Protein AF-0000000077258797 (afdb_homodimer)

Radius of gyration: 24.49 Å; Cα contacts (8 Å, |Δi|>4): 634; chains: 2; bounding box: 47×74×47 Å

Solvent-accessible surface area (backbone atoms only — not comparable to full-atom values): 21127 Å² total; per-residue (Å²): 62,34,36,35,30,34,58,58,82,75,34,46,43,65,61,31,50,52,50,33,51,52,53,40,47,74,68,72,40,64,70,47,78,50,55,53,79,49,58,88,40,78,65,18,40,54,50,47,34,35,42,63,64,76,41,91,70,46,66,65,26,47,44,29,50,58,44,22,52,51,51,66,40,40,64,57,51,57,58,44,21,74,77,23,40,30,41,30,33,39,56,69,68,50,51,32,17,51,33,32,39,68,70,44,60,57,66,56,42,48,56,64,49,61,84,55,84,76,57,69,33,32,38,34,27,47,70,58,63,74,63,32,63,71,41,87,76,62,55,72,36,74,69,56,40,68,72,43,46,50,38,21,50,50,33,49,63,72,40,54,85,75,48,71,54,63,46,82,40,67,38,82,52,52,61,68,57,50,24,50,54,51,49,50,53,50,51,53,51,52,51,55,54,53,60,72,74,102,63,34,36,34,30,34,57,59,83,75,34,47,43,63,62,31,51,51,50,32,50,52,52,40,46,74,70,71,40,63,68,47,78,50,54,54,79,48,55,88,40,77,63,18,41,54,49,48,34,36,42,64,64,76,40,90,72,47,64,64,24,48,43,28,50,56,44,22,51,51,51,65,40,40,66,59,50,56,58,44,21,74,77,22,41,29,40,28,34,40,55,67,68,49,50,32,17,51,33,31,40,69,68,46,60,57,68,56,41,47,56,64,49,61,84,54,84,76,57,68,32,32,38,34,28,46,69,56,63,74,63,32,63,72,41,88,76,60,54,71,36,73,68,53,39,70,71,41,46,50,39,21,51,51,34,49,62,71,40,54,84,75,48,72,57,64,45,81,39,66,38,81,51,52,60,67,56,50,24,49,54,52,48,51,53,50,51,52,52,53,50,55,53,56,58,72,76,102

Sequence (396 aa):
MFIVFEGLDKSGKSTSCNAVYSKLKNLNLPTVKMHFPDRNTVIGDILNKYLTGKLDLTPEATQLLFTADRYEKRDFIEKTASSHILLCDRYSWSGICFSYAKGLDLDWCVETERLLPKPDITFYLEADVEILMKRHNWGDEILETRDFQYKAADGYGQMKDFVDNVVVIDAEKSVEEISEIVVQEILKLKSRREQIENMFIVFEGLDKSGKSTSCNAVYSKLKNLNLPTVKMHFPDRNTVIGDILNKYLTGKLDLTPEATQLLFTADRYEKRDFIEKTASSHILLCDRYSWSGICFSYAKGLDLDWCVETERLLPKPDITFYLEADVEILMKRHNWGDEILETRDFQYKAADGYGQMKDFVDNVVVIDAEKSVEEISEIVVQEILKLKSRREQIEN

Structure (mmCIF, N/CA/C/O backbone):
data_AF-0000000077258797-model_v1
#
loop_
_entity.id
_entity.type
_entity.pdbx_description
1 polymer 'dTMP kinase'
#
loop_
_atom_site.group_PDB
_atom_site.id
_atom_site.type_symbol
_atom_site.label_atom_id
_atom_site.label_alt_id
_atom_site.label_comp_id
_atom_site.label_asym_id
_atom_site.label_entity_id
_atom_site.label_seq_id
_atom_site.pdbx_PDB_ins_code
_atom_site.Cartn_x
_atom_site.Cartn_y
_atom_site.Cartn_z
_atom_site.occupancy
_atom_site.B_iso_or_equiv
_atom_site.auth_seq_id
_atom_site.auth_comp_id
_atom_site.auth_asym_id
_atom_site.auth_atom_id
_atom_site.pdbx_PDB_model_num
ATOM 1 N N . MET A 1 1 ? -10.359 -23.891 -4.383 1 97.19 1 MET A N 1
ATOM 2 C CA . MET A 1 1 ? -8.945 -24.125 -4.121 1 97.19 1 MET A CA 1
ATOM 3 C C . MET A 1 1 ? -8.086 -23.062 -4.797 1 97.19 1 MET A C 1
ATOM 5 O O . MET A 1 1 ? -8.258 -22.781 -5.984 1 97.19 1 MET A O 1
ATOM 9 N N . PHE A 1 2 ? -7.219 -22.422 -4.066 1 98.69 2 PHE A N 1
ATOM 10 C CA . PHE A 1 2 ? -6.375 -21.344 -4.566 1 98.69 2 PHE A CA 1
ATOM 11 C C . PHE A 1 2 ? -4.926 -21.812 -4.688 1 98.69 2 PHE A C 1
ATOM 13 O O . PHE A 1 2 ? -4.254 -22.031 -3.678 1 98.69 2 PHE A O 1
ATOM 20 N N . ILE A 1 3 ? -4.406 -21.922 -5.91 1 98.69 3 ILE A N 1
ATOM 21 C CA . ILE A 1 3 ? -3.08 -22.453 -6.227 1 98.69 3 ILE A CA 1
ATOM 22 C C . ILE A 1 3 ? -2.219 -21.328 -6.816 1 98.69 3 ILE A C 1
ATOM 24 O O . ILE A 1 3 ? -2.625 -20.656 -7.766 1 98.69 3 ILE A O 1
ATOM 28 N N . VAL A 1 4 ? -1.018 -21.172 -6.305 1 98.56 4 VAL A N 1
ATOM 29 C CA . VAL A 1 4 ? -0.162 -20.078 -6.73 1 98.56 4 VAL A CA 1
ATOM 30 C C . VAL A 1 4 ? 1.162 -20.625 -7.258 1 98.56 4 VAL A C 1
ATOM 32 O O . VAL A 1 4 ? 1.726 -21.562 -6.691 1 98.56 4 VAL A O 1
ATOM 35 N N . PHE A 1 5 ? 1.595 -20.047 -8.367 1 98.62 5 PHE A N 1
ATOM 36 C CA . PHE A 1 5 ? 2.928 -20.297 -8.906 1 98.62 5 PHE A CA 1
ATOM 37 C C . PHE A 1 5 ? 3.859 -19.141 -8.609 1 98.62 5 PHE A C 1
ATOM 39 O O . PHE A 1 5 ? 3.549 -17.984 -8.922 1 98.62 5 PHE A O 1
ATOM 46 N N . GLU A 1 6 ? 4.926 -19.406 -7.977 1 98.44 6 GLU A N 1
ATOM 47 C CA . GLU A 1 6 ? 5.926 -18.406 -7.613 1 98.44 6 GLU A CA 1
ATOM 48 C C . GLU A 1 6 ? 7.305 -18.781 -8.156 1 98.44 6 GLU A C 1
ATOM 50 O O . GLU A 1 6 ? 7.562 -19.938 -8.461 1 98.44 6 GLU A O 1
ATOM 55 N N . GLY A 1 7 ? 8.148 -17.844 -8.234 1 97.38 7 GLY A N 1
ATOM 56 C CA . GLY A 1 7 ? 9.492 -18 -8.766 1 97.38 7 GLY A CA 1
ATOM 57 C C . GLY A 1 7 ? 10.047 -16.719 -9.367 1 97.38 7 GLY A C 1
ATOM 58 O O . GLY A 1 7 ? 9.312 -15.758 -9.578 1 97.38 7 GLY A O 1
ATOM 59 N N . LEU A 1 8 ? 11.32 -16.734 -9.711 1 96.69 8 LEU A N 1
ATOM 60 C CA . LEU A 1 8 ? 11.984 -15.602 -10.336 1 96.69 8 LEU A CA 1
ATOM 61 C C . LEU A 1 8 ? 11.484 -15.391 -11.758 1 96.69 8 LEU A C 1
ATOM 63 O O . LEU A 1 8 ? 10.75 -16.219 -12.297 1 96.69 8 LEU A O 1
ATOM 67 N N . ASP A 1 9 ? 11.781 -14.18 -12.273 1 93.44 9 ASP A N 1
ATOM 68 C CA . ASP A 1 9 ? 11.461 -13.922 -13.672 1 93.44 9 ASP A CA 1
ATOM 69 C C . ASP A 1 9 ? 12.117 -14.961 -14.578 1 93.44 9 ASP A C 1
ATOM 71 O O . ASP A 1 9 ? 13.266 -15.344 -14.359 1 93.44 9 ASP A O 1
ATOM 75 N N . LYS A 1 10 ? 11.305 -15.516 -15.539 1 93.69 10 LYS A N 1
ATOM 76 C CA . LYS A 1 10 ? 11.758 -16.469 -16.547 1 93.69 10 LYS A CA 1
ATOM 77 C C . LYS A 1 10 ? 11.906 -17.875 -15.945 1 93.69 10 LYS A C 1
ATOM 79 O O . LYS A 1 10 ? 12.539 -18.75 -16.547 1 93.69 10 LYS A O 1
ATOM 84 N N . SER A 1 11 ? 11.305 -18.078 -14.781 1 95.5 11 SER A N 1
ATOM 85 C CA . SER A 1 11 ? 11.398 -19.391 -14.148 1 95.5 11 SER A CA 1
ATOM 86 C C . SER A 1 11 ? 10.406 -20.375 -14.758 1 95.5 11 SER A C 1
ATOM 88 O O . SER A 1 11 ? 10.438 -21.578 -14.453 1 95.5 11 SER A O 1
ATOM 90 N N . GLY A 1 12 ? 9.516 -19.891 -15.594 1 95.12 12 GLY A N 1
ATOM 91 C CA . GLY A 1 12 ? 8.586 -20.781 -16.281 1 95.12 12 GLY A CA 1
ATOM 92 C C . GLY A 1 12 ? 7.227 -20.844 -15.609 1 95.12 12 GLY A C 1
ATOM 93 O O . GLY A 1 12 ? 6.441 -21.766 -15.875 1 95.12 12 GLY A O 1
ATOM 94 N N . LYS A 1 13 ? 6.902 -19.891 -14.711 1 96.19 13 LYS A N 1
ATOM 95 C CA . LYS A 1 13 ? 5.633 -19.844 -13.992 1 96.19 13 LYS A CA 1
ATOM 96 C C . LYS A 1 13 ? 4.449 -19.828 -14.953 1 96.19 13 LYS A C 1
ATOM 98 O O . LYS A 1 13 ? 3.543 -20.656 -14.852 1 96.19 13 LYS A O 1
ATOM 103 N N . SER A 1 14 ? 4.527 -18.875 -15.93 1 96.56 14 SER A N 1
ATOM 104 C CA . SER A 1 14 ? 3.414 -18.672 -16.859 1 96.56 14 SER A CA 1
ATOM 105 C C . SER A 1 14 ? 3.197 -19.906 -17.719 1 96.56 14 SER A C 1
ATOM 107 O O . SER A 1 14 ? 2.062 -20.359 -17.906 1 96.56 14 SER A O 1
ATOM 109 N N . THR A 1 15 ? 4.27 -20.469 -18.234 1 97.12 15 THR A N 1
ATOM 110 C CA . THR A 1 15 ? 4.199 -21.656 -19.078 1 97.12 15 THR A CA 1
ATOM 111 C C . THR A 1 15 ? 3.648 -22.844 -18.297 1 97.12 15 THR A C 1
ATOM 113 O O . THR A 1 15 ? 2.783 -23.562 -18.781 1 97.12 15 THR A O 1
ATOM 116 N N . SER A 1 16 ? 4.168 -23.016 -17.109 1 98.12 16 SER A N 1
ATOM 117 C CA . SER A 1 16 ? 3.717 -24.125 -16.281 1 98.12 16 SER A CA 1
ATOM 118 C C . SER A 1 16 ? 2.26 -23.953 -15.867 1 98.12 16 SER A C 1
ATOM 120 O O . SER A 1 16 ? 1.484 -24.922 -15.891 1 98.12 16 SER A O 1
ATOM 122 N N . CYS A 1 17 ? 1.892 -22.766 -15.461 1 98.5 17 CYS A N 1
ATOM 123 C CA . CYS A 1 17 ? 0.513 -22.469 -15.086 1 98.5 17 CYS A CA 1
ATOM 124 C C . CYS A 1 17 ? -0.445 -22.797 -16.219 1 98.5 17 CYS A C 1
ATOM 126 O O . CYS A 1 17 ? -1.49 -23.406 -16 1 98.5 17 CYS A O 1
ATOM 128 N N . ASN A 1 18 ? -0.084 -22.422 -17.453 1 98.62 18 ASN A N 1
ATOM 129 C CA . ASN A 1 18 ? -0.904 -22.688 -18.625 1 98.62 18 ASN A CA 1
ATOM 130 C C . ASN A 1 18 ? -1.028 -24.188 -18.891 1 98.62 18 ASN A C 1
ATOM 132 O O . ASN A 1 18 ? -2.105 -24.672 -19.234 1 98.62 18 ASN A O 1
ATOM 136 N N . ALA A 1 19 ? 0.072 -24.906 -18.797 1 98.75 19 ALA A N 1
ATOM 137 C CA . ALA A 1 19 ? 0.063 -26.359 -19 1 98.75 19 ALA A CA 1
ATOM 138 C C . ALA A 1 19 ? -0.83 -27.047 -17.969 1 98.75 19 ALA A C 1
ATOM 140 O O . ALA A 1 19 ? -1.588 -27.953 -18.312 1 98.75 19 ALA A O 1
ATOM 141 N N . VAL A 1 20 ? -0.739 -26.609 -16.734 1 98.88 20 VAL A N 1
ATOM 142 C CA . VAL A 1 20 ? -1.551 -27.172 -15.656 1 98.88 20 VAL A CA 1
ATOM 143 C C . VAL A 1 20 ? -3.027 -26.875 -15.922 1 98.88 20 VAL A C 1
ATOM 145 O O . VAL A 1 20 ? -3.877 -27.75 -15.75 1 98.88 20 VAL A O 1
ATOM 148 N N . TYR A 1 21 ? -3.291 -25.625 -16.281 1 98.81 21 TYR A N 1
ATOM 149 C CA . TYR A 1 21 ? -4.656 -25.234 -16.625 1 98.81 21 TYR A CA 1
ATOM 150 C C . TYR A 1 21 ? -5.25 -26.172 -17.672 1 98.81 21 TYR A C 1
ATOM 152 O O . TYR A 1 21 ? -6.355 -26.688 -17.484 1 98.81 21 TYR A O 1
ATOM 160 N N . SER A 1 22 ? -4.551 -26.453 -18.734 1 98.69 22 SER A N 1
ATOM 161 C CA . SER A 1 22 ? -5.012 -27.312 -19.812 1 98.69 22 SER A CA 1
ATOM 162 C C . SER A 1 22 ? -5.266 -28.734 -19.312 1 98.69 22 SER A C 1
ATOM 164 O O . SER A 1 22 ? -6.27 -29.359 -19.672 1 98.69 22 SER A O 1
ATOM 166 N N . LYS A 1 23 ? -4.371 -29.219 -18.5 1 98.62 23 LYS A N 1
ATOM 167 C CA . LYS A 1 23 ? -4.5 -30.578 -17.984 1 98.62 23 LYS A CA 1
ATOM 168 C C . LYS A 1 23 ? -5.719 -30.719 -17.078 1 98.62 23 LYS A C 1
ATOM 170 O O . LYS A 1 23 ? -6.445 -31.703 -17.156 1 98.62 23 LYS A O 1
ATOM 175 N N . LEU A 1 24 ? -5.953 -29.75 -16.266 1 98.69 24 LEU A N 1
ATOM 176 C CA . LEU A 1 24 ? -7.094 -29.797 -15.352 1 98.69 24 LEU A CA 1
ATOM 177 C C . LEU A 1 24 ? -8.406 -29.688 -16.125 1 98.69 24 LEU A C 1
ATOM 179 O O . LEU A 1 24 ? -9.391 -30.328 -15.773 1 98.69 24 LEU A O 1
ATOM 183 N N . LYS A 1 25 ? -8.359 -28.828 -17.156 1 98.25 25 LYS A N 1
ATOM 184 C CA . LYS A 1 25 ? -9.531 -28.703 -18.016 1 98.25 25 LYS A CA 1
ATOM 185 C C . LYS A 1 25 ? -9.836 -30.031 -18.703 1 98.25 25 LYS A C 1
ATOM 187 O O . LYS A 1 25 ? -11 -30.406 -18.859 1 98.25 25 LYS A O 1
ATOM 192 N N . ASN A 1 26 ? -8.844 -30.688 -19.172 1 98 26 ASN A N 1
ATOM 193 C CA . ASN A 1 26 ? -9 -31.984 -19.828 1 98 26 ASN A CA 1
ATOM 194 C C . ASN A 1 26 ? -9.562 -33.031 -18.859 1 98 26 ASN A C 1
ATOM 196 O O . ASN A 1 26 ? -10.211 -34 -19.297 1 98 26 ASN A O 1
ATOM 200 N N . LEU A 1 27 ? -9.312 -32.875 -17.609 1 97.56 27 LEU A N 1
ATOM 201 C CA . LEU A 1 27 ? -9.852 -33.75 -16.594 1 97.56 27 LEU A CA 1
ATOM 202 C C . LEU A 1 27 ? -11.25 -33.312 -16.172 1 97.56 27 LEU A C 1
ATOM 204 O O . LEU A 1 27 ? -11.805 -33.812 -15.195 1 97.56 27 LEU A O 1
ATOM 208 N N . ASN A 1 28 ? -11.828 -32.25 -16.844 1 97.88 28 ASN A N 1
ATOM 209 C CA . ASN A 1 28 ? -13.156 -31.703 -16.609 1 97.88 28 ASN A CA 1
ATOM 210 C C . ASN A 1 28 ? -13.289 -31.125 -15.211 1 97.88 28 ASN A C 1
ATOM 212 O O . ASN A 1 28 ? -14.336 -31.266 -14.578 1 97.88 28 ASN A O 1
ATOM 216 N N . LEU A 1 29 ? -12.219 -30.609 -14.695 1 97.94 29 LEU A N 1
ATOM 217 C CA . LEU A 1 29 ? -12.25 -29.922 -13.414 1 97.94 29 LEU A CA 1
ATOM 218 C C . LEU A 1 29 ? -12.445 -28.422 -13.617 1 97.94 29 LEU A C 1
ATOM 220 O O . LEU A 1 29 ? -11.766 -27.797 -14.445 1 97.94 29 LEU A O 1
ATOM 224 N N . PRO A 1 30 ? -13.453 -27.828 -12.961 1 98.06 30 PRO A N 1
ATOM 225 C CA . PRO A 1 30 ? -13.633 -26.375 -13.078 1 98.06 30 PRO A CA 1
ATOM 226 C C . PRO A 1 30 ? -12.398 -25.594 -12.656 1 98.06 30 PRO A C 1
ATOM 228 O O . PRO A 1 30 ? -12.008 -25.625 -11.484 1 98.06 30 PRO A O 1
ATOM 231 N N . THR A 1 31 ? -11.805 -24.922 -13.633 1 98.75 31 THR A N 1
ATOM 232 C CA . THR A 1 31 ? -10.531 -24.266 -13.398 1 98.75 31 THR A CA 1
ATOM 233 C C . THR A 1 31 ? -10.523 -22.859 -14 1 98.75 31 THR A C 1
ATOM 235 O O . THR A 1 31 ? -11.023 -22.656 -15.109 1 98.75 31 THR A O 1
ATOM 238 N N . VAL A 1 32 ? -10.047 -21.875 -13.258 1 98.69 32 VAL A N 1
ATOM 239 C CA . VAL A 1 32 ? -9.859 -20.484 -13.672 1 98.69 32 VAL A CA 1
ATOM 240 C C . VAL A 1 32 ? -8.398 -20.078 -13.492 1 98.69 32 VAL A C 1
ATOM 242 O O . VAL A 1 32 ? -7.715 -20.578 -12.594 1 98.69 32 VAL A O 1
ATOM 245 N N . LYS A 1 33 ? -7.922 -19.266 -14.383 1 98.19 33 LYS A N 1
ATOM 246 C CA . LYS A 1 33 ? -6.559 -18.75 -14.281 1 98.19 33 LYS A CA 1
ATOM 247 C C . LYS A 1 33 ? -6.543 -17.234 -14.07 1 98.19 33 LYS A C 1
ATOM 249 O O . LYS A 1 33 ? -7.418 -16.531 -14.57 1 98.19 33 LYS A O 1
ATOM 254 N N . MET A 1 34 ? -5.551 -16.75 -13.391 1 98.25 34 MET A N 1
ATOM 255 C CA . MET A 1 34 ? -5.285 -15.32 -13.234 1 98.25 34 MET A CA 1
ATOM 256 C C . MET A 1 34 ? -3.795 -15.062 -13.047 1 98.25 34 MET A C 1
ATOM 258 O O . MET A 1 34 ? -3.006 -16 -12.945 1 98.25 34 MET A O 1
ATOM 262 N N . HIS A 1 35 ? -3.445 -13.844 -13.117 1 98.06 35 HIS A N 1
ATOM 263 C CA . HIS A 1 35 ? -2.049 -13.477 -12.922 1 98.06 35 HIS A CA 1
ATOM 264 C C . HIS A 1 35 ? -1.928 -12.07 -12.336 1 98.06 35 HIS A C 1
ATOM 266 O O . HIS A 1 35 ? -2.861 -11.273 -12.43 1 98.06 35 HIS A O 1
ATOM 272 N N . PHE A 1 36 ? -0.822 -11.859 -11.695 1 98.06 36 PHE A N 1
ATOM 273 C CA . PHE A 1 36 ? -0.477 -10.508 -11.266 1 98.06 36 PHE A CA 1
ATOM 274 C C . PHE A 1 36 ? 0.854 -10.07 -11.867 1 98.06 36 PHE A C 1
ATOM 276 O O . PHE A 1 36 ? 1.731 -10.898 -12.117 1 98.06 36 PHE A O 1
ATOM 283 N N . PRO A 1 37 ? 1.027 -8.781 -12.039 1 97.31 37 PRO A N 1
ATOM 284 C CA . PRO A 1 37 ? -0.028 -7.773 -11.898 1 97.31 37 PRO A CA 1
ATOM 285 C C . PRO A 1 37 ? -1.097 -7.891 -12.984 1 97.31 37 PRO A C 1
ATOM 287 O O . PRO A 1 37 ? -0.848 -8.484 -14.039 1 97.31 37 PRO A O 1
ATOM 290 N N . ASP A 1 38 ? -2.311 -7.48 -12.711 1 96.75 38 ASP A N 1
ATOM 291 C CA . ASP A 1 38 ? -3.346 -7.34 -13.727 1 96.75 38 ASP A CA 1
ATOM 292 C C . ASP A 1 38 ? -3.199 -6.02 -14.484 1 96.75 38 ASP A C 1
ATOM 294 O O . ASP A 1 38 ? -3.717 -4.988 -14.047 1 96.75 38 ASP A O 1
ATOM 298 N N . ARG A 1 39 ? -2.635 -6.035 -15.578 1 92.25 39 ARG A N 1
ATOM 299 C CA . ARG A 1 39 ? -2.232 -4.844 -16.312 1 92.25 39 ARG A CA 1
ATOM 300 C C . ARG A 1 39 ? -3.436 -4.172 -16.969 1 92.25 39 ARG A C 1
ATOM 302 O O . ARG A 1 39 ? -3.307 -3.098 -17.562 1 92.25 39 ARG A O 1
ATOM 309 N N . ASN A 1 40 ? -4.598 -4.742 -16.844 1 91.56 40 ASN A N 1
ATOM 310 C CA . ASN A 1 40 ? -5.805 -4.207 -17.469 1 91.56 40 ASN A CA 1
ATOM 311 C C . ASN A 1 40 ? -6.562 -3.279 -16.516 1 91.56 40 ASN A C 1
ATOM 313 O O . ASN A 1 40 ? -7.645 -2.793 -16.844 1 91.56 40 ASN A O 1
ATOM 317 N N . THR A 1 41 ? -6.09 -3.041 -15.359 1 94.06 41 THR A N 1
ATOM 318 C CA . THR A 1 41 ? -6.703 -2.154 -14.375 1 94.06 41 THR A CA 1
ATOM 319 C C . THR A 1 41 ? -5.957 -0.825 -14.312 1 94.06 41 THR A C 1
ATOM 321 O O . THR A 1 41 ? -4.871 -0.687 -14.875 1 94.06 41 THR A O 1
ATOM 324 N N . VAL A 1 42 ? -6.504 0.147 -13.695 1 94.94 42 VAL A N 1
ATOM 325 C CA . VAL A 1 42 ? -5.887 1.462 -13.547 1 94.94 42 VAL A CA 1
ATOM 326 C C . VAL A 1 42 ? -4.562 1.333 -12.805 1 94.94 42 VAL A C 1
ATOM 328 O O . VAL A 1 42 ? -3.545 1.887 -13.227 1 94.94 42 VAL A O 1
ATOM 331 N N . ILE A 1 43 ? -4.57 0.58 -11.688 1 96.38 43 ILE A N 1
ATOM 332 C CA . ILE A 1 43 ? -3.35 0.355 -10.922 1 96.38 43 ILE A CA 1
ATOM 333 C C . ILE A 1 43 ? -2.367 -0.47 -11.758 1 96.38 43 ILE A C 1
ATOM 335 O O . ILE A 1 43 ? -1.174 -0.165 -11.797 1 96.38 43 ILE A O 1
ATOM 339 N N . GLY A 1 44 ? -2.861 -1.503 -12.477 1 96.56 44 GLY A N 1
ATOM 340 C CA . GLY A 1 44 ? -2.037 -2.338 -13.336 1 96.56 44 GLY A CA 1
ATOM 341 C C . GLY A 1 44 ? -1.345 -1.56 -14.438 1 96.56 44 GLY A C 1
ATOM 342 O O . GLY A 1 44 ? -0.208 -1.866 -14.797 1 96.56 44 GLY A O 1
ATOM 343 N N . ASP A 1 45 ? -2.047 -0.575 -14.914 1 95.25 45 ASP A N 1
ATOM 344 C CA . ASP A 1 45 ? -1.468 0.272 -15.953 1 95.25 45 ASP A CA 1
ATOM 345 C C . ASP A 1 45 ? -0.259 1.04 -15.422 1 95.25 45 ASP A C 1
ATOM 347 O O . ASP A 1 45 ? 0.752 1.171 -16.109 1 95.25 45 ASP A O 1
ATOM 351 N N . ILE A 1 46 ? -0.341 1.582 -14.258 1 95.94 46 ILE A N 1
ATOM 352 C CA . ILE A 1 46 ? 0.775 2.27 -13.617 1 95.94 46 ILE A CA 1
ATOM 353 C C . ILE A 1 46 ? 1.941 1.301 -13.438 1 95.94 46 ILE A C 1
ATOM 355 O O . ILE A 1 46 ? 3.09 1.639 -13.742 1 95.94 46 ILE A O 1
ATOM 359 N N . LEU A 1 47 ? 1.648 0.124 -12.992 1 97.06 47 LEU A N 1
ATOM 360 C CA . LEU A 1 47 ? 2.672 -0.889 -12.766 1 97.06 47 LEU A CA 1
ATOM 361 C C . LEU A 1 47 ? 3.334 -1.3 -14.07 1 97.06 47 LEU A C 1
ATOM 363 O O . LEU A 1 47 ? 4.543 -1.543 -14.117 1 97.06 47 LEU A O 1
ATOM 367 N N . ASN A 1 48 ? 2.521 -1.362 -15.117 1 96.38 48 ASN A N 1
ATOM 368 C CA . ASN A 1 48 ? 3.082 -1.679 -16.422 1 96.38 48 ASN A CA 1
ATOM 369 C C . ASN A 1 48 ? 4.07 -0.611 -16.891 1 96.38 48 ASN A C 1
ATOM 371 O O . ASN A 1 48 ? 5.137 -0.933 -17.422 1 96.38 48 ASN A O 1
ATOM 375 N N . LYS A 1 49 ? 3.689 0.634 -16.719 1 95.94 49 LYS A N 1
ATOM 376 C CA . LYS A 1 49 ? 4.582 1.739 -17.062 1 95.94 49 LYS A CA 1
ATOM 377 C C . LYS A 1 49 ? 5.867 1.68 -16.234 1 95.94 49 LYS A C 1
ATOM 379 O O . LYS A 1 49 ? 6.957 1.935 -16.75 1 95.94 49 LYS A O 1
ATOM 384 N N . TYR A 1 50 ? 5.742 1.348 -14.977 1 96.56 50 TYR A N 1
ATOM 385 C CA . TYR A 1 50 ? 6.91 1.198 -14.117 1 96.56 50 TYR A CA 1
ATOM 386 C C . TYR A 1 50 ? 7.805 0.064 -14.609 1 96.56 50 TYR A C 1
ATOM 388 O O . TYR A 1 50 ? 9 0.255 -14.812 1 96.56 50 TYR A O 1
ATOM 396 N N . LEU A 1 51 ? 7.184 -1.088 -14.859 1 95.31 51 LEU A N 1
ATOM 397 C CA . LEU A 1 51 ? 7.926 -2.297 -15.195 1 95.31 51 LEU A CA 1
ATOM 398 C C . LEU A 1 51 ? 8.617 -2.148 -16.547 1 95.31 51 LEU A C 1
ATOM 400 O O . LEU A 1 51 ? 9.672 -2.744 -16.781 1 95.31 51 LEU A O 1
ATOM 404 N N . THR A 1 52 ? 8.047 -1.354 -17.422 1 95.12 52 THR A N 1
ATOM 405 C CA . THR A 1 52 ? 8.617 -1.177 -18.75 1 95.12 52 THR A CA 1
ATOM 406 C C . THR A 1 52 ? 9.523 0.048 -18.797 1 95.12 52 THR A C 1
ATOM 408 O O . THR A 1 52 ? 9.93 0.49 -19.875 1 95.12 52 THR A O 1
ATOM 411 N N . GLY A 1 53 ? 9.773 0.705 -17.641 1 94.62 53 GLY A N 1
ATOM 412 C CA . GLY A 1 53 ? 10.75 1.777 -17.516 1 94.62 53 GLY A CA 1
ATOM 413 C C . GLY A 1 53 ? 10.195 3.133 -17.922 1 94.62 53 GLY A C 1
ATOM 414 O O . GLY A 1 53 ? 10.961 4.082 -18.125 1 94.62 53 GLY A O 1
ATOM 415 N N . LYS A 1 54 ? 8.914 3.332 -18.047 1 95.75 54 LYS A N 1
ATOM 416 C CA . LYS A 1 54 ? 8.297 4.566 -18.516 1 95.75 54 LYS A CA 1
ATOM 417 C C . LYS A 1 54 ? 7.879 5.453 -17.344 1 95.75 54 LYS A C 1
ATOM 419 O O . LYS A 1 54 ? 7.473 6.602 -17.547 1 95.75 54 LYS A O 1
ATOM 424 N N . LEU A 1 55 ? 7.918 4.945 -16.203 1 95.5 55 LEU A N 1
ATOM 425 C CA . LEU A 1 55 ? 7.555 5.652 -14.977 1 95.5 55 LEU A CA 1
ATOM 426 C C . LEU A 1 55 ? 8.461 5.238 -13.82 1 95.5 55 LEU A C 1
ATOM 428 O O . LEU A 1 55 ? 8.75 4.051 -13.648 1 95.5 55 LEU A O 1
ATOM 432 N N . ASP A 1 56 ? 8.898 6.223 -13.086 1 95 56 ASP A N 1
ATOM 433 C CA . ASP A 1 56 ? 9.703 5.938 -11.898 1 95 56 ASP A CA 1
ATOM 434 C C . ASP A 1 56 ? 8.844 5.969 -10.633 1 95 56 ASP A C 1
ATOM 436 O O . ASP A 1 56 ? 7.996 6.852 -10.477 1 95 56 ASP A O 1
ATOM 440 N N . LEU A 1 57 ? 9.047 4.984 -9.797 1 95.69 57 LEU A N 1
ATOM 441 C CA . LEU A 1 57 ? 8.398 4.891 -8.492 1 95.69 57 LEU A CA 1
ATOM 442 C C . LEU A 1 57 ? 9.414 4.578 -7.398 1 95.69 57 LEU A C 1
ATOM 444 O O . LEU A 1 57 ? 10.398 3.877 -7.645 1 95.69 57 LEU A O 1
ATOM 448 N N . THR A 1 58 ? 9.125 5.082 -6.195 1 96.25 58 THR A N 1
ATOM 449 C CA . THR A 1 58 ? 9.953 4.672 -5.062 1 96.25 58 THR A CA 1
ATOM 450 C C . THR A 1 58 ? 9.734 3.197 -4.738 1 96.25 58 THR A C 1
ATOM 452 O O . THR A 1 58 ? 8.688 2.635 -5.059 1 96.25 58 THR A O 1
ATOM 455 N N . PRO A 1 59 ? 10.719 2.553 -4.078 1 97 59 PRO A N 1
ATOM 456 C CA . PRO A 1 59 ? 10.547 1.148 -3.697 1 97 59 PRO A CA 1
ATOM 457 C C . PRO A 1 59 ? 9.289 0.916 -2.863 1 97 59 PRO A C 1
ATOM 459 O O . PRO A 1 59 ? 8.562 -0.056 -3.09 1 97 59 PRO A O 1
ATOM 462 N N . GLU A 1 60 ? 9.016 1.815 -1.966 1 97.75 60 GLU A N 1
ATOM 463 C CA . GLU A 1 60 ? 7.848 1.665 -1.108 1 97.75 60 GLU A CA 1
ATOM 464 C C . GLU A 1 60 ? 6.555 1.785 -1.912 1 97.75 60 GLU A C 1
ATOM 466 O O . GLU A 1 60 ? 5.629 0.988 -1.734 1 97.75 60 GLU A O 1
ATOM 471 N N . ALA A 1 61 ? 6.535 2.801 -2.787 1 97.38 61 ALA A N 1
ATOM 472 C CA . ALA A 1 61 ? 5.344 2.975 -3.617 1 97.38 61 ALA A CA 1
ATOM 473 C C . ALA A 1 61 ? 5.109 1.755 -4.504 1 97.38 61 ALA A C 1
ATOM 475 O O . ALA A 1 61 ? 3.969 1.334 -4.703 1 97.38 61 ALA A O 1
ATOM 476 N N . THR A 1 62 ? 6.172 1.174 -5.047 1 97.31 62 THR A N 1
ATOM 477 C CA . THR A 1 62 ? 6.059 -0.022 -5.875 1 97.31 62 THR A CA 1
ATOM 478 C C . THR A 1 62 ? 5.441 -1.171 -5.086 1 97.31 62 THR A C 1
ATOM 480 O O . THR A 1 62 ? 4.52 -1.835 -5.559 1 97.31 62 THR A O 1
ATOM 483 N N . GLN A 1 63 ? 5.961 -1.415 -3.871 1 98.19 63 GLN A N 1
ATOM 484 C CA . GLN A 1 63 ? 5.406 -2.449 -3.004 1 98.19 63 GLN A CA 1
ATOM 485 C C . GLN A 1 63 ? 3.912 -2.232 -2.773 1 98.19 63 GLN A C 1
ATOM 487 O O . GLN A 1 63 ? 3.115 -3.162 -2.914 1 98.19 63 GLN A O 1
ATOM 492 N N . LEU A 1 64 ? 3.58 -1.055 -2.467 1 98.56 64 LEU A N 1
ATOM 493 C CA . LEU A 1 64 ? 2.205 -0.735 -2.092 1 98.56 64 LEU A CA 1
ATOM 494 C C . LEU A 1 64 ? 1.276 -0.836 -3.297 1 98.56 64 LEU A C 1
ATOM 496 O O . LEU A 1 64 ? 0.14 -1.297 -3.174 1 98.56 64 LEU A O 1
ATOM 500 N N . LEU A 1 65 ? 1.732 -0.443 -4.477 1 98.38 65 LEU A N 1
ATOM 501 C CA . LEU A 1 65 ? 0.912 -0.518 -5.684 1 98.38 65 LEU A CA 1
ATOM 502 C C . LEU A 1 65 ? 0.713 -1.967 -6.113 1 98.38 65 LEU A C 1
ATOM 504 O O . LEU A 1 65 ? -0.39 -2.357 -6.504 1 98.38 65 LEU A O 1
ATOM 508 N N . PHE A 1 66 ? 1.794 -2.801 -6.062 1 98.5 66 PHE A N 1
ATOM 509 C CA . PHE A 1 66 ? 1.631 -4.219 -6.355 1 98.5 66 PHE A CA 1
ATOM 510 C C . PHE A 1 66 ? 0.646 -4.863 -5.387 1 98.5 66 PHE A C 1
ATOM 512 O O . PHE A 1 66 ? -0.195 -5.668 -5.793 1 98.5 66 PHE A O 1
ATOM 519 N N . THR A 1 67 ? 0.754 -4.531 -4.129 1 98.62 67 THR A N 1
ATOM 520 C CA . THR A 1 67 ? -0.125 -5.07 -3.098 1 98.62 67 THR A CA 1
ATOM 521 C C . THR A 1 67 ? -1.568 -4.633 -3.332 1 98.62 67 THR A C 1
ATOM 523 O O . THR A 1 67 ? -2.494 -5.434 -3.205 1 98.62 67 THR A O 1
ATOM 526 N N . ALA A 1 68 ? -1.731 -3.348 -3.666 1 98.5 68 ALA A N 1
ATOM 527 C CA . ALA A 1 68 ? -3.064 -2.832 -3.973 1 98.5 68 ALA A CA 1
ATOM 528 C C . ALA A 1 68 ? -3.691 -3.592 -5.141 1 98.5 68 ALA A C 1
ATOM 530 O O . ALA A 1 68 ? -4.883 -3.908 -5.113 1 98.5 68 ALA A O 1
ATOM 531 N N . ASP A 1 69 ? -2.902 -3.854 -6.176 1 98.31 69 ASP A N 1
ATOM 532 C CA . ASP A 1 69 ? -3.332 -4.637 -7.332 1 98.31 69 ASP A CA 1
ATOM 533 C C . ASP A 1 69 ? -3.9 -5.988 -6.902 1 98.31 69 ASP A C 1
ATOM 535 O O . ASP A 1 69 ? -4.926 -6.43 -7.418 1 98.31 69 ASP A O 1
ATOM 539 N N . ARG A 1 70 ? -3.295 -6.629 -5.945 1 98.56 70 ARG A N 1
ATOM 540 C CA . ARG A 1 70 ? -3.729 -7.926 -5.441 1 98.56 70 ARG A CA 1
ATOM 541 C C . ARG A 1 70 ? -4.984 -7.793 -4.586 1 98.56 70 ARG A C 1
ATOM 543 O O . ARG A 1 70 ? -5.898 -8.609 -4.684 1 98.56 70 ARG A O 1
ATOM 550 N N . TYR A 1 71 ? -5.062 -6.766 -3.777 1 97.81 71 TYR A N 1
ATOM 551 C CA . TYR A 1 71 ? -6.223 -6.578 -2.912 1 97.81 71 TYR A CA 1
ATOM 552 C C . TYR A 1 71 ? -7.477 -6.305 -3.734 1 97.81 71 TYR A C 1
ATOM 554 O O . TYR A 1 71 ? -8.578 -6.703 -3.346 1 97.81 71 TYR A O 1
ATOM 562 N N . GLU A 1 72 ? -7.328 -5.656 -4.875 1 97.5 72 GLU A N 1
ATOM 563 C CA . GLU A 1 72 ? -8.469 -5.398 -5.742 1 97.5 72 GLU A CA 1
ATOM 564 C C . GLU A 1 72 ? -9.133 -6.699 -6.184 1 97.5 72 GLU A C 1
ATOM 566 O O . GLU A 1 72 ? -10.312 -6.715 -6.543 1 97.5 72 GLU A O 1
ATOM 571 N N . LYS A 1 73 ? -8.383 -7.781 -6.102 1 97.88 73 LYS A N 1
ATOM 572 C CA . LYS A 1 73 ? -8.891 -9.062 -6.578 1 97.88 73 LYS A CA 1
ATOM 573 C C . LYS A 1 73 ? -9.227 -9.992 -5.414 1 97.88 73 LYS A C 1
ATOM 575 O O . LYS A 1 73 ? -9.5 -11.172 -5.613 1 97.88 73 LYS A O 1
ATOM 580 N N . ARG A 1 74 ? -9.219 -9.492 -4.215 1 97.62 74 ARG A N 1
ATOM 581 C CA . ARG A 1 74 ? -9.445 -10.312 -3.029 1 97.62 74 ARG A CA 1
ATOM 582 C C . ARG A 1 74 ? -10.781 -11.047 -3.115 1 97.62 74 ARG A C 1
ATOM 584 O O . ARG A 1 74 ? -10.836 -12.266 -2.949 1 97.62 74 ARG A O 1
ATOM 591 N N . ASP A 1 75 ? -11.867 -10.305 -3.412 1 97.25 75 ASP A N 1
ATOM 592 C CA . ASP A 1 75 ? -13.195 -10.914 -3.48 1 97.25 75 ASP A CA 1
ATOM 593 C C . ASP A 1 75 ? -13.266 -11.961 -4.586 1 97.25 75 ASP A C 1
ATOM 595 O O . ASP A 1 75 ? -13.875 -13.016 -4.41 1 97.25 75 ASP A O 1
ATOM 599 N N . PHE A 1 76 ? -12.695 -11.633 -5.715 1 98.12 76 PHE A N 1
ATOM 600 C CA . PHE A 1 76 ? -12.672 -12.57 -6.828 1 98.12 76 PHE A CA 1
ATOM 601 C C . PHE A 1 76 ? -11.961 -13.867 -6.43 1 98.12 76 PHE A C 1
ATOM 603 O O . PHE A 1 76 ? -12.445 -14.961 -6.727 1 98.12 76 PHE A O 1
ATOM 610 N N . ILE A 1 77 ? -10.812 -13.719 -5.762 1 98.69 77 ILE A N 1
ATOM 611 C CA . ILE A 1 77 ? -10.023 -14.867 -5.348 1 98.69 77 ILE A CA 1
ATOM 612 C C . ILE A 1 77 ? -10.828 -15.734 -4.383 1 98.69 77 ILE A C 1
ATOM 614 O O . ILE A 1 77 ? -10.945 -16.938 -4.574 1 98.69 77 ILE A O 1
ATOM 618 N N . GLU A 1 78 ? -11.398 -15.109 -3.396 1 98.5 78 GLU A N 1
ATOM 619 C CA . GLU A 1 78 ? -12.148 -15.836 -2.377 1 98.5 78 GLU A CA 1
ATOM 620 C C . GLU A 1 78 ? -13.367 -16.531 -2.979 1 98.5 78 GLU A C 1
ATOM 622 O O . GLU A 1 78 ? -13.609 -17.703 -2.717 1 98.5 78 GLU A O 1
ATOM 627 N N . LYS A 1 79 ? -14.086 -15.789 -3.807 1 98.25 79 LYS A N 1
ATOM 628 C CA . LYS A 1 79 ? -15.289 -16.344 -4.422 1 98.25 79 LYS A CA 1
ATOM 629 C C . LYS A 1 79 ? -14.938 -17.469 -5.398 1 98.25 79 LYS A C 1
ATOM 631 O O . LYS A 1 79 ? -15.555 -18.531 -5.375 1 98.25 79 LYS A O 1
ATOM 636 N N . THR A 1 80 ? -14 -17.281 -6.246 1 98.69 80 THR A N 1
ATOM 637 C CA . THR A 1 80 ? -13.641 -18.25 -7.277 1 98.69 80 THR A CA 1
ATOM 638 C C . THR A 1 80 ? -13.031 -19.5 -6.66 1 98.69 80 THR A C 1
ATOM 640 O O . THR A 1 80 ? -13.344 -20.625 -7.07 1 98.69 80 THR A O 1
ATOM 643 N N . ALA A 1 81 ? -12.203 -19.344 -5.645 1 98.25 81 ALA A N 1
ATOM 644 C CA . ALA A 1 81 ? -11.523 -20.469 -5.016 1 98.25 81 ALA A CA 1
ATOM 645 C C . ALA A 1 81 ? -12.508 -21.359 -4.262 1 98.25 81 ALA A C 1
ATOM 647 O O . ALA A 1 81 ? -12.195 -22.5 -3.947 1 98.25 81 ALA A O 1
ATOM 648 N N . SER A 1 82 ? -13.68 -20.797 -3.941 1 97.25 82 SER A N 1
ATOM 649 C CA . SER A 1 82 ? -14.672 -21.562 -3.201 1 97.25 82 SER A CA 1
ATOM 650 C C . SER A 1 82 ? -15.391 -22.562 -4.105 1 97.25 82 SER A C 1
ATOM 652 O O . SER A 1 82 ? -15.961 -23.547 -3.627 1 97.25 82 SER A O 1
ATOM 654 N N . SER A 1 83 ? -15.352 -22.312 -5.445 1 97.12 83 SER A N 1
ATOM 655 C CA . SER A 1 83 ? -16.141 -23.156 -6.332 1 97.12 83 SER A CA 1
ATOM 656 C C . SER A 1 83 ? -15.297 -23.703 -7.48 1 97.12 83 SER A C 1
ATOM 658 O O . SER A 1 83 ? -15.742 -24.578 -8.227 1 97.12 83 SER A O 1
ATOM 660 N N . HIS A 1 84 ? -14.086 -23.188 -7.688 1 98.44 84 HIS A N 1
ATOM 661 C CA . HIS A 1 84 ? -13.18 -23.578 -8.766 1 98.44 84 HIS A CA 1
ATOM 662 C C . HIS A 1 84 ? -11.758 -23.781 -8.25 1 98.44 84 HIS A C 1
ATOM 664 O O . HIS A 1 84 ? -11.438 -23.375 -7.133 1 98.44 84 HIS A O 1
ATOM 670 N N . ILE A 1 85 ? -10.961 -24.531 -9.008 1 98.69 85 ILE A N 1
ATOM 671 C CA . ILE A 1 85 ? -9.508 -24.422 -8.875 1 98.69 85 ILE A CA 1
ATOM 672 C C . ILE A 1 85 ? -9.031 -23.125 -9.5 1 98.69 85 ILE A C 1
ATOM 674 O O . ILE A 1 85 ? -9.219 -22.891 -10.695 1 98.69 85 ILE A O 1
ATOM 678 N N . LEU A 1 86 ? -8.531 -22.25 -8.719 1 98.88 86 LEU A N 1
ATOM 679 C CA . LEU A 1 86 ? -7.996 -20.969 -9.188 1 98.88 86 LEU A CA 1
ATOM 680 C C . LEU A 1 86 ? -6.473 -21.016 -9.258 1 98.88 86 LEU A C 1
ATOM 682 O O . LEU A 1 86 ? -5.801 -21.141 -8.234 1 98.88 86 LEU A O 1
ATOM 686 N N . LEU A 1 87 ? -5.934 -21.016 -10.469 1 98.88 87 LEU A N 1
ATOM 687 C CA . LEU A 1 87 ? -4.496 -20.969 -10.703 1 98.88 87 LEU A CA 1
ATOM 688 C C . LEU A 1 87 ? -4.016 -19.531 -10.828 1 98.88 87 LEU A C 1
ATOM 690 O O . LEU A 1 87 ? -4.555 -18.766 -11.633 1 98.88 87 LEU A O 1
ATOM 694 N N . CYS A 1 88 ? -3.035 -19.156 -10.078 1 98.81 88 CYS A N 1
ATOM 695 C CA . CYS A 1 88 ? -2.539 -17.781 -10.086 1 98.81 88 CYS A CA 1
ATOM 696 C C . CYS A 1 88 ? -1.048 -17.75 -10.398 1 98.81 88 CYS A C 1
ATOM 698 O O . CYS A 1 88 ? -0.24 -18.312 -9.664 1 98.81 88 CYS A O 1
ATOM 700 N N . ASP A 1 89 ? -0.748 -17.047 -11.438 1 98.5 89 ASP A N 1
ATOM 701 C CA . ASP A 1 89 ? 0.633 -16.812 -11.844 1 98.5 89 ASP A CA 1
ATOM 702 C C . ASP A 1 89 ? 1.205 -15.586 -11.141 1 98.5 89 ASP A C 1
ATOM 704 O O . ASP A 1 89 ? 0.924 -14.445 -11.539 1 98.5 89 ASP A O 1
ATOM 708 N N . ARG A 1 90 ? 2.059 -15.812 -10.102 1 98 90 ARG A N 1
ATOM 709 C CA . ARG A 1 90 ? 2.695 -14.773 -9.305 1 98 90 ARG A CA 1
ATOM 710 C C . ARG A 1 90 ? 1.707 -14.156 -8.32 1 98 90 ARG A C 1
ATOM 712 O O . ARG A 1 90 ? 0.603 -13.766 -8.703 1 98 90 ARG A O 1
ATOM 719 N N . TYR A 1 91 ? 2.186 -14.023 -7.07 1 98 91 TYR A N 1
ATOM 720 C CA . TYR A 1 91 ? 1.312 -13.531 -6.012 1 98 91 TYR A CA 1
ATOM 721 C C . TYR A 1 91 ? 2.119 -12.891 -4.891 1 98 91 TYR A C 1
ATOM 723 O O . TYR A 1 91 ? 3.064 -12.141 -5.148 1 98 91 TYR A O 1
ATOM 731 N N . SER A 1 92 ? 1.757 -13.062 -3.686 1 97.44 92 SER A N 1
ATOM 732 C CA . SER A 1 92 ? 2.25 -12.312 -2.533 1 97.44 92 SER A CA 1
ATOM 733 C C . SER A 1 92 ? 3.734 -12.578 -2.299 1 97.44 92 SER A C 1
ATOM 735 O O . SER A 1 92 ? 4.492 -11.656 -1.99 1 97.44 92 SER A O 1
ATOM 737 N N . TRP A 1 93 ? 4.184 -13.82 -2.43 1 97.5 93 TRP A N 1
ATOM 738 C CA . TRP A 1 93 ? 5.578 -14.141 -2.158 1 97.5 93 TRP A CA 1
ATOM 739 C C . TRP A 1 93 ? 6.508 -13.367 -3.084 1 97.5 93 TRP A C 1
ATOM 741 O O . TRP A 1 93 ? 7.504 -12.789 -2.637 1 97.5 93 TRP A O 1
ATOM 751 N N . SER A 1 94 ? 6.129 -13.305 -4.336 1 96.25 94 SER A N 1
ATOM 752 C CA . SER A 1 94 ? 6.871 -12.484 -5.293 1 96.25 94 SER A CA 1
ATOM 753 C C . SER A 1 94 ? 6.902 -11.023 -4.859 1 96.25 94 SER A C 1
ATOM 755 O O . SER A 1 94 ? 7.957 -10.383 -4.895 1 96.25 94 SER A O 1
ATOM 757 N N . GLY A 1 95 ? 5.758 -10.516 -4.461 1 96.44 95 GLY A N 1
ATOM 758 C CA . GLY A 1 95 ? 5.688 -9.133 -4.016 1 96.44 95 GLY A CA 1
ATOM 759 C C . GLY A 1 95 ? 6.652 -8.82 -2.891 1 96.44 95 GLY A C 1
ATOM 760 O O . GLY A 1 95 ? 7.402 -7.84 -2.959 1 96.44 95 GLY A O 1
ATOM 761 N N . ILE A 1 96 ? 6.66 -9.664 -1.9 1 97.44 96 ILE A N 1
ATOM 762 C CA . ILE A 1 96 ? 7.488 -9.5 -0.709 1 97.44 96 ILE A CA 1
ATOM 763 C C . ILE A 1 96 ? 8.961 -9.609 -1.086 1 97.44 96 ILE A C 1
ATOM 765 O O . ILE A 1 96 ? 9.758 -8.727 -0.744 1 97.44 96 ILE A O 1
ATOM 769 N N . CYS A 1 97 ? 9.344 -10.578 -1.873 1 97.25 97 CYS A N 1
ATOM 770 C CA . CYS A 1 97 ? 10.742 -10.883 -2.158 1 97.25 97 CYS A CA 1
ATOM 771 C C . CYS A 1 97 ? 11.336 -9.852 -3.113 1 97.25 97 CYS A C 1
ATOM 773 O O . CYS A 1 97 ? 12.508 -9.492 -2.994 1 97.25 97 CYS A O 1
ATOM 775 N N . PHE A 1 98 ? 10.531 -9.414 -4.059 1 97.12 98 PHE A N 1
ATOM 776 C CA . PHE A 1 98 ? 11.008 -8.398 -4.988 1 97.12 98 PHE A CA 1
ATOM 777 C C . PHE A 1 98 ? 11.164 -7.055 -4.289 1 97.12 98 PHE A C 1
ATOM 779 O O . PHE A 1 98 ? 12.086 -6.293 -4.598 1 97.12 98 PHE A O 1
ATOM 786 N N . SER A 1 99 ? 10.273 -6.766 -3.381 1 97.44 99 SER A N 1
ATOM 787 C CA . SER A 1 99 ? 10.414 -5.543 -2.594 1 97.44 99 SER A CA 1
ATOM 788 C C . SER A 1 99 ? 11.633 -5.613 -1.678 1 97.44 99 SER A C 1
ATOM 790 O O . SER A 1 99 ? 12.359 -4.633 -1.533 1 97.44 99 SER A O 1
ATOM 792 N N . TYR A 1 100 ? 11.852 -6.754 -1.077 1 97.38 100 TYR A N 1
ATOM 793 C CA . TYR A 1 100 ? 13.062 -6.977 -0.304 1 97.38 100 TYR A CA 1
ATOM 794 C C . TYR A 1 100 ? 14.305 -6.742 -1.158 1 97.38 100 TYR A C 1
ATOM 796 O O . TYR A 1 100 ? 15.266 -6.105 -0.71 1 97.38 100 TYR A O 1
ATOM 804 N N . ALA A 1 101 ? 14.297 -7.207 -2.334 1 97.44 101 ALA A N 1
ATOM 805 C CA . ALA A 1 101 ? 15.43 -7.078 -3.256 1 97.44 101 ALA A CA 1
ATOM 806 C C . ALA A 1 101 ? 15.703 -5.613 -3.582 1 97.44 101 ALA A C 1
ATOM 808 O O . ALA A 1 101 ? 16.797 -5.262 -4.008 1 97.44 101 ALA A O 1
ATOM 809 N N . LYS A 1 102 ? 14.727 -4.742 -3.4 1 96.69 102 LYS A N 1
ATOM 810 C CA . LYS A 1 102 ? 14.883 -3.307 -3.627 1 96.69 102 LYS A CA 1
ATOM 811 C C . LYS A 1 102 ? 15.414 -2.607 -2.379 1 96.69 102 LYS A C 1
ATOM 813 O O . LYS A 1 102 ? 15.586 -1.386 -2.371 1 96.69 102 LYS A O 1
ATOM 818 N N . GLY A 1 103 ? 15.531 -3.385 -1.312 1 96.31 103 GLY A N 1
ATOM 819 C CA . GLY A 1 103 ? 16.125 -2.824 -0.113 1 96.31 103 GLY A CA 1
ATOM 820 C C . GLY A 1 103 ? 15.117 -2.52 0.977 1 96.31 103 GLY A C 1
ATOM 821 O O . GLY A 1 103 ? 15.453 -1.88 1.978 1 96.31 103 GLY A O 1
ATOM 822 N N . LEU A 1 104 ? 13.93 -2.965 0.798 1 97.06 104 LEU A N 1
ATOM 823 C CA . LEU A 1 104 ? 12.898 -2.684 1.791 1 97.06 104 LEU A CA 1
ATOM 824 C C . LEU A 1 104 ? 12.977 -3.67 2.951 1 97.06 104 LEU A C 1
ATOM 826 O O . LEU A 1 104 ? 13.516 -4.77 2.799 1 97.06 104 LEU A O 1
ATOM 830 N N . ASP A 1 105 ? 12.422 -3.236 4.059 1 95.5 105 ASP A N 1
ATOM 831 C CA . ASP A 1 105 ? 12.312 -4.086 5.242 1 95.5 105 ASP A CA 1
ATOM 832 C C . ASP A 1 105 ? 11.383 -5.273 4.98 1 95.5 105 ASP A C 1
ATOM 834 O O . ASP A 1 105 ? 10.211 -5.086 4.637 1 95.5 105 ASP A O 1
ATOM 838 N N . LEU A 1 106 ? 11.953 -6.457 5.184 1 95.38 106 LEU A N 1
ATOM 839 C CA . LEU A 1 106 ? 11.234 -7.684 4.859 1 95.38 106 LEU A CA 1
ATOM 840 C C . LEU A 1 106 ? 9.945 -7.789 5.668 1 95.38 106 LEU A C 1
ATOM 842 O O . LEU A 1 106 ? 8.891 -8.133 5.125 1 95.38 106 LEU A O 1
ATOM 846 N N . ASP A 1 107 ? 10.031 -7.461 6.91 1 95.25 107 ASP A N 1
ATOM 847 C CA . ASP A 1 107 ? 8.859 -7.551 7.781 1 95.25 107 ASP A CA 1
ATOM 848 C C . ASP A 1 107 ? 7.77 -6.578 7.344 1 95.25 107 ASP A C 1
ATOM 850 O O . ASP A 1 107 ? 6.582 -6.898 7.414 1 95.25 107 ASP A O 1
ATOM 854 N N . TRP A 1 108 ? 8.133 -5.414 6.957 1 97 108 TRP A N 1
ATOM 855 C CA . TRP A 1 108 ? 7.164 -4.438 6.477 1 97 108 TRP A CA 1
ATOM 856 C C . TRP A 1 108 ? 6.445 -4.949 5.234 1 97 108 TRP A C 1
ATOM 858 O O . TRP A 1 108 ? 5.223 -4.828 5.121 1 97 108 TRP A O 1
ATOM 868 N N . CYS A 1 109 ? 7.227 -5.535 4.316 1 97.12 109 CYS A N 1
ATOM 869 C CA . CYS A 1 109 ? 6.637 -6.094 3.105 1 97.12 109 CYS A CA 1
ATOM 870 C C . CYS A 1 109 ? 5.609 -7.168 3.443 1 97.12 109 CYS A C 1
ATOM 872 O O . CYS A 1 109 ? 4.516 -7.188 2.875 1 97.12 109 CYS A O 1
ATOM 874 N N . VAL A 1 110 ? 5.93 -8 4.379 1 96.44 110 VAL A N 1
ATOM 875 C CA . VAL A 1 110 ? 5.035 -9.07 4.809 1 96.44 110 VAL A CA 1
ATOM 876 C C . VAL A 1 110 ? 3.754 -8.477 5.383 1 96.44 110 VAL A C 1
ATOM 878 O O . VAL A 1 110 ? 2.652 -8.914 5.051 1 96.44 110 VAL A O 1
ATOM 881 N N . GLU A 1 111 ? 3.893 -7.461 6.172 1 96.31 111 GLU A N 1
ATOM 882 C CA . GLU A 1 111 ? 2.748 -6.867 6.852 1 96.31 111 GLU A CA 1
ATOM 883 C C . GLU A 1 111 ? 1.791 -6.215 5.855 1 96.31 111 GLU A C 1
ATOM 885 O O . GLU A 1 111 ? 0.572 -6.273 6.031 1 96.31 111 GLU A O 1
ATOM 890 N N . THR A 1 112 ? 2.314 -5.574 4.852 1 97.44 112 THR A N 1
ATOM 891 C CA . THR A 1 112 ? 1.452 -4.906 3.885 1 97.44 112 THR A CA 1
ATOM 892 C C . THR A 1 112 ? 0.573 -5.914 3.154 1 97.44 112 THR A C 1
ATOM 894 O O . THR A 1 112 ? -0.508 -5.57 2.672 1 97.44 112 THR A O 1
ATOM 897 N N . GLU A 1 113 ? 0.997 -7.195 3.098 1 96.62 113 GLU A N 1
ATOM 898 C CA . GLU A 1 113 ? 0.296 -8.219 2.324 1 96.62 113 GLU A CA 1
ATOM 899 C C . GLU A 1 113 ? -0.482 -9.164 3.234 1 96.62 113 GLU A C 1
ATOM 901 O O . GLU A 1 113 ? -1.135 -10.094 2.76 1 96.62 113 GLU A O 1
ATOM 906 N N . ARG A 1 114 ? -0.532 -8.93 4.484 1 95 114 ARG A N 1
ATOM 907 C CA . ARG A 1 114 ? -0.92 -9.922 5.477 1 95 114 ARG A CA 1
ATOM 908 C C . ARG A 1 114 ? -2.406 -10.25 5.371 1 95 114 ARG A C 1
ATOM 910 O O . ARG A 1 114 ? -2.828 -11.359 5.711 1 95 114 ARG A O 1
ATOM 917 N N . LEU A 1 115 ? -3.207 -9.344 4.875 1 95.31 115 LEU A N 1
ATOM 918 C CA . LEU A 1 115 ? -4.652 -9.555 4.867 1 95.31 115 LEU A CA 1
ATOM 919 C C . LEU A 1 115 ? -5.094 -10.258 3.586 1 95.31 115 LEU A C 1
ATOM 921 O O . LEU A 1 115 ? -6.27 -10.578 3.424 1 95.31 115 LEU A O 1
ATOM 925 N N . LEU A 1 116 ? -4.207 -10.547 2.701 1 97.12 116 LEU A N 1
ATOM 926 C CA . LEU A 1 116 ? -4.539 -11.211 1.445 1 97.12 116 LEU A CA 1
ATOM 927 C C . LEU A 1 116 ? -4.941 -12.664 1.689 1 97.12 116 LEU A C 1
ATOM 929 O O . LEU A 1 116 ? -4.438 -13.305 2.615 1 97.12 116 LEU A O 1
ATOM 933 N N . PRO A 1 117 ? -5.844 -13.195 0.797 1 97.44 117 PRO A N 1
ATOM 934 C CA . PRO A 1 117 ? -6.145 -14.625 0.893 1 97.44 117 PRO A CA 1
ATOM 935 C C . PRO A 1 117 ? -4.898 -15.5 0.775 1 97.44 117 PRO A C 1
ATOM 937 O O . PRO A 1 117 ? -4.016 -15.211 -0.038 1 97.44 117 PRO A O 1
ATOM 940 N N . LYS A 1 118 ? -4.812 -16.422 1.615 1 97.06 118 LYS A N 1
ATOM 941 C CA . LYS A 1 118 ? -3.684 -17.359 1.564 1 97.06 118 LYS A CA 1
ATOM 942 C C . LYS A 1 118 ? -3.939 -18.484 0.566 1 97.06 118 LYS A C 1
ATOM 944 O O . LYS A 1 118 ? -5.055 -19 0.478 1 97.06 118 LYS A O 1
ATOM 949 N N . PRO A 1 119 ? -2.916 -18.844 -0.197 1 97.94 119 PRO A N 1
ATOM 950 C CA . PRO A 1 119 ? -3.094 -19.984 -1.094 1 97.94 119 PRO A CA 1
ATOM 951 C C . PRO A 1 119 ? -3.211 -21.312 -0.344 1 97.94 119 PRO A C 1
ATOM 953 O O . PRO A 1 119 ? -2.672 -21.453 0.757 1 97.94 119 PRO A O 1
ATOM 956 N N . ASP A 1 120 ? -3.938 -22.234 -0.97 1 97.81 120 ASP A N 1
ATOM 957 C CA . ASP A 1 120 ? -3.951 -23.594 -0.449 1 97.81 120 ASP A CA 1
ATOM 958 C C . ASP A 1 120 ? -2.609 -24.281 -0.678 1 97.81 120 ASP A C 1
ATOM 960 O O . ASP A 1 120 ? -2.154 -25.062 0.161 1 97.81 120 ASP A O 1
ATOM 964 N N . ILE A 1 121 ? -1.999 -24.016 -1.803 1 97.88 121 ILE A N 1
ATOM 965 C CA . ILE A 1 121 ? -0.678 -24.516 -2.162 1 97.88 121 ILE A CA 1
ATOM 966 C C . ILE A 1 121 ? 0.074 -23.469 -2.969 1 97.88 121 ILE A C 1
ATOM 968 O O . ILE A 1 121 ? -0.511 -22.797 -3.82 1 97.88 121 ILE A O 1
ATOM 972 N N . THR A 1 122 ? 1.279 -23.3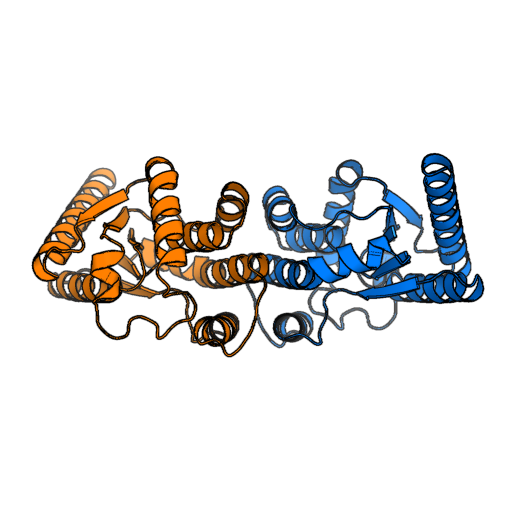28 -2.686 1 98.25 122 THR A N 1
ATOM 973 C CA . THR A 1 122 ? 2.195 -22.531 -3.498 1 98.25 122 THR A CA 1
ATOM 974 C C . THR A 1 122 ? 3.256 -23.422 -4.141 1 98.25 122 THR A C 1
ATOM 976 O O . THR A 1 122 ? 3.963 -24.156 -3.447 1 98.25 122 THR A O 1
ATOM 979 N N . PHE A 1 123 ? 3.324 -23.375 -5.402 1 98.5 123 PHE A N 1
ATOM 980 C CA . PHE A 1 123 ? 4.406 -24.031 -6.125 1 98.5 123 PHE A CA 1
ATOM 981 C C . PHE A 1 123 ? 5.52 -23.047 -6.445 1 98.5 123 PHE A C 1
ATOM 983 O O . PHE A 1 123 ? 5.328 -22.109 -7.227 1 98.5 123 PHE A O 1
ATOM 990 N N . TYR A 1 124 ? 6.648 -23.281 -5.895 1 98.38 124 TYR A N 1
ATOM 991 C CA . TYR A 1 124 ? 7.812 -22.438 -6.113 1 98.38 124 TYR A CA 1
ATOM 992 C C . TYR A 1 124 ? 8.758 -23.047 -7.141 1 98.38 124 TYR A C 1
ATOM 994 O O . TYR A 1 124 ? 9.406 -24.062 -6.863 1 98.38 124 TYR A O 1
ATOM 1002 N N . LEU A 1 125 ? 8.773 -22.469 -8.312 1 98.19 125 LEU A N 1
ATOM 1003 C CA . LEU A 1 125 ? 9.719 -22.891 -9.344 1 98.19 125 LEU A CA 1
ATOM 1004 C C . LEU A 1 125 ? 11.102 -22.297 -9.094 1 98.19 125 LEU A C 1
ATOM 1006 O O . LEU A 1 125 ? 11.367 -21.156 -9.469 1 98.19 125 LEU A O 1
ATOM 1010 N N . GLU A 1 126 ? 11.953 -23.109 -8.578 1 97.12 126 GLU A N 1
ATOM 1011 C CA . GLU A 1 126 ? 13.281 -22.656 -8.172 1 97.12 126 GLU A CA 1
ATOM 1012 C C . GLU A 1 126 ? 14.305 -22.922 -9.273 1 97.12 126 GLU A C 1
ATOM 1014 O O . GLU A 1 126 ? 14.336 -24 -9.859 1 97.12 126 GLU A O 1
ATOM 1019 N N . ALA A 1 127 ? 15.086 -21.953 -9.578 1 95.12 127 ALA A N 1
ATOM 1020 C CA . ALA A 1 127 ? 16.156 -22.062 -10.562 1 95.12 127 ALA A CA 1
ATOM 1021 C C . ALA A 1 127 ? 17.312 -21.109 -10.227 1 95.12 127 ALA A C 1
ATOM 1023 O O . ALA A 1 127 ? 17.109 -20.109 -9.539 1 95.12 127 ALA A O 1
ATOM 1024 N N . ASP A 1 128 ? 18.469 -21.484 -10.742 1 94.62 128 ASP A N 1
ATOM 1025 C CA . ASP A 1 128 ? 19.625 -20.594 -10.609 1 94.62 128 ASP A CA 1
ATOM 1026 C C . ASP A 1 128 ? 19.453 -19.359 -11.492 1 94.62 128 ASP A C 1
ATOM 1028 O O . ASP A 1 128 ? 19.016 -19.453 -12.633 1 94.62 128 ASP A O 1
ATOM 1032 N N . VAL A 1 129 ? 19.844 -18.234 -10.906 1 95.44 129 VAL A N 1
ATOM 1033 C CA . VAL A 1 129 ? 19.734 -16.969 -11.609 1 95.44 129 VAL A CA 1
ATOM 1034 C C . VAL A 1 129 ? 20.5 -17.031 -12.93 1 95.44 129 VAL A C 1
ATOM 1036 O O . VAL A 1 129 ? 20.031 -16.531 -13.953 1 95.44 129 VAL A O 1
ATOM 1039 N N . GLU A 1 130 ? 21.656 -17.734 -12.93 1 95 130 GLU A N 1
ATOM 1040 C CA . GLU A 1 130 ? 22.5 -17.828 -14.117 1 95 130 GLU A CA 1
ATOM 1041 C C . GLU A 1 130 ? 21.781 -18.578 -15.242 1 95 130 GLU A C 1
ATOM 1043 O O . GLU A 1 130 ? 21.984 -18.266 -16.422 1 95 130 GLU A O 1
ATOM 1048 N N . ILE A 1 131 ? 21.031 -19.547 -14.875 1 93.69 131 ILE A N 1
ATOM 1049 C CA . ILE A 1 131 ? 20.266 -20.328 -15.844 1 93.69 131 ILE A CA 1
ATOM 1050 C C . ILE A 1 131 ? 19.141 -19.469 -16.422 1 93.69 131 ILE A C 1
ATOM 1052 O O . ILE A 1 131 ? 18.922 -19.484 -17.641 1 93.69 131 ILE A O 1
ATOM 1056 N N . LEU A 1 132 ? 18.484 -18.656 -15.617 1 93.06 132 LEU A N 1
ATOM 1057 C CA . LEU A 1 132 ? 17.344 -17.844 -16.031 1 93.06 132 LEU A CA 1
ATOM 1058 C C . LEU A 1 132 ? 17.781 -16.734 -16.969 1 93.06 132 LEU A C 1
ATOM 1060 O O . LEU A 1 132 ? 17.062 -16.375 -17.891 1 93.06 132 LEU A O 1
ATOM 1064 N N . MET A 1 133 ? 18.969 -16.219 -16.75 1 92.94 133 MET A N 1
ATOM 1065 C CA . MET A 1 133 ? 19.5 -15.102 -17.516 1 92.94 133 MET A CA 1
ATOM 1066 C C . MET A 1 133 ? 19.719 -15.508 -18.969 1 92.94 133 MET A C 1
ATOM 1068 O O . MET A 1 133 ? 19.812 -14.656 -19.859 1 92.94 133 MET A O 1
ATOM 1072 N N . LYS A 1 134 ? 19.781 -16.828 -19.25 1 91.94 134 LYS A N 1
ATOM 1073 C CA . LYS A 1 134 ? 20.031 -17.328 -20.594 1 91.94 134 LYS A CA 1
ATOM 1074 C C . LYS A 1 134 ? 18.734 -17.547 -21.359 1 91.94 134 LYS A C 1
ATOM 1076 O O . LYS A 1 134 ? 18.75 -17.828 -22.562 1 91.94 134 LYS A O 1
ATOM 1081 N N . ARG A 1 135 ? 17.688 -17.328 -20.734 1 88.75 135 ARG A N 1
ATOM 1082 C CA . ARG A 1 135 ? 16.391 -17.562 -21.375 1 88.75 135 ARG A CA 1
ATOM 1083 C C . ARG A 1 135 ? 15.977 -16.375 -22.219 1 88.75 135 ARG A C 1
ATOM 1085 O O . ARG A 1 135 ? 16.516 -15.273 -22.078 1 88.75 135 ARG A O 1
ATOM 1092 N N . HIS A 1 136 ? 15.078 -16.625 -23.078 1 85.25 136 HIS A N 1
ATOM 1093 C CA . HIS A 1 136 ? 14.695 -15.633 -24.078 1 85.25 136 HIS A CA 1
ATOM 1094 C C . HIS A 1 136 ? 14.109 -14.391 -23.438 1 85.25 136 HIS A C 1
ATOM 1096 O O . HIS A 1 136 ? 13.484 -14.469 -22.375 1 85.25 136 HIS A O 1
ATOM 1102 N N . ASN A 1 137 ? 14.352 -13.164 -23.984 1 85.69 137 ASN A N 1
ATOM 1103 C CA . ASN A 1 137 ? 13.781 -11.859 -23.656 1 85.69 137 ASN A CA 1
ATOM 1104 C C . ASN A 1 137 ? 14.211 -11.375 -22.281 1 85.69 137 ASN A C 1
ATOM 1106 O O . ASN A 1 137 ? 13.516 -10.57 -21.656 1 85.69 137 ASN A O 1
ATOM 1110 N N . TRP A 1 138 ? 15.305 -11.969 -21.828 1 88 138 TRP A N 1
ATOM 1111 C CA . TRP A 1 138 ? 15.891 -11.461 -20.594 1 88 138 TRP A CA 1
ATOM 1112 C C . TRP A 1 138 ? 16.297 -10 -20.75 1 88 138 TRP A C 1
ATOM 1114 O O . TRP A 1 138 ? 16.922 -9.617 -21.75 1 88 138 TRP A O 1
ATOM 1124 N N . GLY A 1 139 ? 15.859 -9.117 -19.75 1 86.69 139 GLY A N 1
ATOM 1125 C CA . GLY A 1 139 ? 16.25 -7.719 -19.766 1 86.69 139 GLY A CA 1
ATOM 1126 C C . GLY A 1 139 ? 15.172 -6.809 -20.328 1 86.69 139 GLY A C 1
ATOM 1127 O O . GLY A 1 139 ? 15.312 -5.586 -20.297 1 86.69 139 GLY A O 1
ATOM 1128 N N . ASP A 1 140 ? 14.094 -7.344 -20.766 1 88.06 140 ASP A N 1
ATOM 1129 C CA . ASP A 1 140 ? 12.992 -6.555 -21.312 1 88.06 140 ASP A CA 1
ATOM 1130 C C . ASP A 1 140 ? 12.352 -5.676 -20.25 1 88.06 140 ASP A C 1
ATOM 1132 O O . ASP A 1 140 ? 11.805 -4.613 -20.547 1 88.06 140 ASP A O 1
ATOM 1136 N N . GLU A 1 141 ? 12.391 -6.113 -18.984 1 89.56 141 GLU A N 1
ATOM 1137 C CA . GLU A 1 141 ? 11.836 -5.348 -17.875 1 89.56 141 GLU A CA 1
ATOM 1138 C C . GLU A 1 141 ? 12.938 -4.859 -16.938 1 89.56 141 GLU A C 1
ATOM 1140 O O . GLU A 1 141 ? 13.984 -5.508 -16.812 1 89.56 141 GLU A O 1
ATOM 1145 N N . ILE A 1 142 ? 12.656 -3.754 -16.266 1 90.12 142 ILE A N 1
ATOM 1146 C CA . ILE A 1 142 ? 13.672 -3.01 -15.531 1 90.12 142 ILE A CA 1
ATOM 1147 C C . ILE A 1 142 ? 14.219 -3.867 -14.398 1 90.12 142 ILE A C 1
ATOM 1149 O O . ILE A 1 142 ? 15.359 -3.676 -13.961 1 90.12 142 ILE A O 1
ATOM 1153 N N . LEU A 1 143 ? 13.445 -4.84 -13.914 1 91.19 143 LEU A N 1
ATOM 1154 C CA . LEU A 1 143 ? 13.852 -5.625 -12.75 1 91.19 143 LEU A CA 1
ATOM 1155 C C . LEU A 1 143 ? 14.617 -6.875 -13.172 1 91.19 143 LEU A C 1
ATOM 1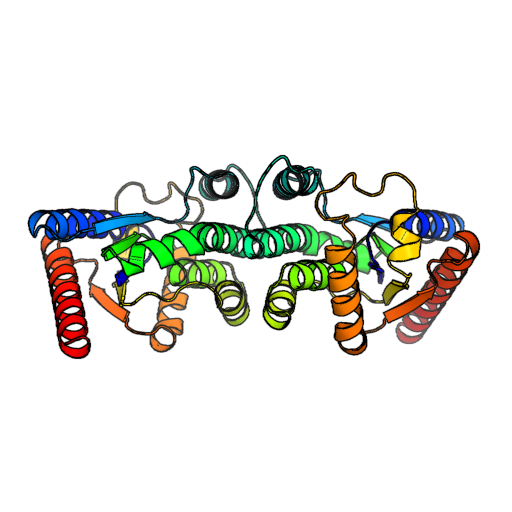157 O O . LEU A 1 143 ? 15.133 -7.609 -12.328 1 91.19 143 LEU A O 1
ATOM 1161 N N . GLU A 1 144 ? 14.727 -7.109 -14.445 1 92 144 GLU A N 1
ATOM 1162 C CA . GLU A 1 144 ? 15.406 -8.297 -14.945 1 92 144 GLU A CA 1
ATOM 1163 C C . GLU A 1 144 ? 16.906 -8.062 -15.07 1 92 144 GLU A C 1
ATOM 1165 O O . GLU A 1 144 ? 17.453 -8.094 -16.172 1 92 144 GLU A O 1
ATOM 1170 N N . THR A 1 145 ? 17.516 -7.875 -13.953 1 92.69 145 THR A N 1
ATOM 1171 C CA . THR A 1 145 ? 18.953 -7.734 -13.828 1 92.69 145 THR A CA 1
ATOM 1172 C C . THR A 1 145 ? 19.516 -8.781 -12.875 1 92.69 145 THR A C 1
ATOM 1174 O O . THR A 1 145 ? 18.812 -9.258 -11.984 1 92.69 145 THR A O 1
ATOM 1177 N N . ARG A 1 146 ? 20.75 -9.125 -13.102 1 93.38 146 ARG A N 1
ATOM 1178 C CA . ARG A 1 146 ? 21.422 -10.156 -12.32 1 93.38 146 ARG A CA 1
ATOM 1179 C C . ARG A 1 146 ? 21.375 -9.836 -10.828 1 93.38 146 ARG A C 1
ATOM 1181 O O . ARG A 1 146 ? 20.906 -10.656 -10.031 1 93.38 146 ARG A O 1
ATOM 1188 N N . ASP A 1 147 ? 21.828 -8.664 -10.438 1 94.81 147 ASP A N 1
ATOM 1189 C CA . ASP A 1 147 ? 21.906 -8.273 -9.031 1 94.81 147 ASP A CA 1
ATOM 1190 C C . ASP A 1 147 ? 20.516 -8.297 -8.383 1 94.81 147 ASP A C 1
ATOM 1192 O O . ASP A 1 147 ? 20.359 -8.805 -7.266 1 94.81 147 ASP A O 1
ATOM 1196 N N . PHE A 1 148 ? 19.594 -7.844 -9.055 1 95.62 148 PHE A N 1
ATOM 1197 C CA . PHE A 1 148 ? 18.234 -7.816 -8.523 1 95.62 148 PHE A CA 1
ATOM 1198 C C . PHE A 1 148 ? 17.703 -9.234 -8.328 1 95.62 148 PHE A C 1
ATOM 1200 O O . PHE A 1 148 ? 17.141 -9.547 -7.285 1 95.62 148 PHE A O 1
ATOM 1207 N N . GLN A 1 149 ? 17.859 -10.039 -9.344 1 95.62 149 GLN A N 1
ATOM 1208 C CA . GLN A 1 149 ? 17.312 -11.398 -9.289 1 95.62 149 GLN A CA 1
ATOM 1209 C C . GLN A 1 149 ? 18.031 -12.227 -8.219 1 95.62 149 GLN A C 1
ATOM 1211 O O . GLN A 1 149 ? 17.406 -13.086 -7.586 1 95.62 149 GLN A O 1
ATOM 1216 N N . TYR A 1 150 ? 19.281 -11.992 -7.957 1 96.62 150 TYR A N 1
ATOM 1217 C CA . TYR A 1 150 ? 20 -12.664 -6.879 1 96.62 150 TYR A CA 1
ATOM 1218 C C . TYR A 1 150 ? 19.438 -12.258 -5.52 1 96.62 150 TYR A C 1
ATOM 1220 O O . TYR A 1 150 ? 19.266 -13.102 -4.637 1 96.62 150 TYR A O 1
ATOM 1228 N N . LYS A 1 151 ? 19.234 -11.016 -5.344 1 96.81 151 LYS A N 1
ATOM 1229 C CA . LYS A 1 151 ? 18.656 -10.531 -4.09 1 96.81 151 LYS A CA 1
ATOM 1230 C C . LYS A 1 151 ? 17.25 -11.086 -3.883 1 96.81 151 LYS A C 1
ATOM 1232 O O . LYS A 1 151 ? 16.859 -11.43 -2.762 1 96.81 151 LYS A O 1
ATOM 1237 N N . ALA A 1 152 ? 16.484 -11.094 -4.973 1 97.12 152 ALA A N 1
ATOM 1238 C CA . ALA A 1 152 ? 15.141 -11.68 -4.895 1 97.12 152 ALA A CA 1
ATOM 1239 C C . ALA A 1 152 ? 15.211 -13.156 -4.508 1 97.12 152 ALA A C 1
ATOM 1241 O O . ALA A 1 152 ? 14.43 -13.617 -3.672 1 97.12 152 ALA A O 1
ATOM 1242 N N . ALA A 1 153 ? 16.141 -13.875 -5.133 1 97 153 ALA A N 1
ATOM 1243 C CA . ALA A 1 153 ? 16.344 -15.281 -4.797 1 97 153 ALA A CA 1
ATOM 1244 C C . ALA A 1 153 ? 16.672 -15.453 -3.316 1 97 153 ALA A C 1
ATOM 1246 O O . ALA A 1 153 ? 16.172 -16.375 -2.668 1 97 153 ALA A O 1
ATOM 1247 N N . ASP A 1 154 ? 17.5 -14.586 -2.84 1 96.25 154 ASP A N 1
ATOM 1248 C CA . ASP A 1 154 ? 17.828 -14.578 -1.416 1 96.25 154 ASP A CA 1
ATOM 1249 C C . ASP A 1 154 ? 16.562 -14.375 -0.57 1 96.25 154 ASP A C 1
ATOM 1251 O O . ASP A 1 154 ? 16.391 -15.031 0.461 1 96.25 154 ASP A O 1
ATOM 1255 N N . GLY A 1 155 ? 15.703 -13.469 -0.991 1 96.19 155 GLY A N 1
ATOM 1256 C CA . GLY A 1 155 ? 14.43 -13.258 -0.315 1 96.19 155 GLY A CA 1
ATOM 1257 C C . GLY A 1 155 ? 13.578 -14.508 -0.256 1 96.19 155 GLY A C 1
ATOM 1258 O O . GLY A 1 155 ? 13.086 -14.883 0.812 1 96.19 155 GLY A O 1
ATOM 1259 N N . TYR A 1 156 ? 13.422 -15.164 -1.429 1 96.56 156 TYR A N 1
ATOM 1260 C CA . TYR A 1 156 ? 12.688 -16.422 -1.462 1 96.56 156 TYR A CA 1
ATOM 1261 C C . TYR A 1 156 ? 13.273 -17.422 -0.478 1 96.56 156 TYR A C 1
ATOM 1263 O O . TYR A 1 156 ? 12.531 -18.109 0.238 1 96.56 156 TYR A O 1
ATOM 1271 N N . GLY A 1 157 ? 14.555 -17.531 -0.456 1 94.69 157 GLY A N 1
ATOM 1272 C CA . GLY A 1 157 ? 15.227 -18.438 0.463 1 94.69 157 GLY A CA 1
ATOM 1273 C C . GLY A 1 157 ? 14.93 -18.141 1.921 1 94.69 157 GLY A C 1
ATOM 1274 O O . GLY A 1 157 ? 14.656 -19.047 2.705 1 94.69 157 GLY A O 1
ATOM 1275 N N . GLN A 1 158 ? 14.914 -16.891 2.299 1 93.56 158 GLN A N 1
ATOM 1276 C CA . GLN A 1 158 ? 14.68 -16.453 3.672 1 93.56 158 GLN A CA 1
ATOM 1277 C C . GLN A 1 158 ? 13.234 -16.734 4.098 1 93.56 158 GLN A C 1
ATOM 1279 O O . GLN A 1 158 ? 12.969 -16.969 5.277 1 93.56 158 GLN A O 1
ATOM 1284 N N . MET A 1 159 ? 12.414 -16.75 3.146 1 94.44 159 MET A N 1
ATOM 1285 C CA . MET A 1 159 ? 10.992 -16.797 3.473 1 94.44 159 MET A CA 1
ATOM 1286 C C . MET A 1 159 ? 10.438 -18.203 3.318 1 94.44 159 MET A C 1
ATOM 1288 O O . MET A 1 159 ? 9.258 -18.453 3.578 1 94.44 159 MET A O 1
ATOM 1292 N N . LYS A 1 160 ? 11.219 -19.125 2.9 1 90.25 160 LYS A N 1
ATOM 1293 C CA . LYS A 1 160 ? 10.789 -20.469 2.562 1 90.25 160 LYS A CA 1
ATOM 1294 C C . LYS A 1 160 ? 10.039 -21.125 3.725 1 90.25 160 LYS A C 1
ATOM 1296 O O . LYS A 1 160 ? 9.031 -21.797 3.523 1 90.25 160 LYS A O 1
ATOM 1301 N N . ASP A 1 161 ? 10.461 -20.828 4.953 1 87.19 161 ASP A N 1
ATOM 1302 C CA . ASP A 1 161 ? 9.883 -21.469 6.129 1 87.19 161 ASP A CA 1
ATOM 1303 C C . ASP A 1 161 ? 8.711 -20.672 6.676 1 87.19 161 ASP A C 1
ATOM 1305 O O . ASP A 1 161 ? 7.98 -21.141 7.551 1 87.19 161 ASP A O 1
ATOM 1309 N N . PHE A 1 162 ? 8.523 -19.5 6.102 1 86.19 162 PHE A N 1
ATOM 1310 C CA . PHE A 1 162 ? 7.469 -18.625 6.602 1 86.19 162 PHE A CA 1
ATOM 1311 C C . PHE A 1 162 ? 6.207 -18.766 5.762 1 86.19 162 PHE A C 1
ATOM 1313 O O . PHE A 1 162 ? 5.133 -18.312 6.168 1 86.19 162 PHE A O 1
ATOM 1320 N N . VAL A 1 163 ? 6.395 -19.328 4.633 1 88.44 163 VAL A N 1
ATOM 1321 C CA . VAL A 1 163 ? 5.242 -19.531 3.762 1 88.44 163 VAL A CA 1
ATOM 1322 C C . VAL A 1 163 ? 4.73 -20.969 3.928 1 88.44 163 VAL A C 1
ATOM 1324 O O . VAL A 1 163 ? 5.508 -21.922 3.875 1 88.44 163 VAL A O 1
ATOM 1327 N N . ASP A 1 164 ? 3.436 -21.047 4.121 1 87.31 164 ASP A N 1
ATOM 1328 C CA . ASP A 1 164 ? 2.854 -22.359 4.379 1 87.31 164 ASP A CA 1
ATOM 1329 C C . ASP A 1 164 ? 2.551 -23.094 3.074 1 87.31 164 ASP A C 1
ATOM 1331 O O . ASP A 1 164 ? 2.248 -22.469 2.059 1 87.31 164 ASP A O 1
ATOM 1335 N N . ASN A 1 165 ? 2.666 -24.438 3.113 1 94.06 165 ASN A N 1
ATOM 1336 C CA . ASN A 1 165 ? 2.201 -25.328 2.055 1 94.06 165 ASN A CA 1
ATOM 1337 C C . ASN A 1 165 ? 2.906 -25.047 0.731 1 94.06 165 ASN A C 1
ATOM 1339 O O . ASN A 1 165 ? 2.254 -24.828 -0.29 1 94.06 165 ASN A O 1
ATOM 1343 N N . VAL A 1 166 ? 4.191 -24.969 0.796 1 97 166 VAL A N 1
ATOM 1344 C CA . VAL A 1 166 ? 5.02 -24.719 -0.379 1 97 166 VAL A CA 1
ATOM 1345 C C . VAL A 1 166 ? 5.551 -26.047 -0.927 1 97 166 VAL A C 1
ATOM 1347 O O . VAL A 1 166 ? 6.008 -26.891 -0.166 1 97 166 VAL A O 1
ATOM 1350 N N . VAL A 1 167 ? 5.414 -26.266 -2.164 1 97.44 167 VAL A N 1
ATOM 1351 C CA . VAL A 1 167 ? 6.07 -27.344 -2.896 1 97.44 167 VAL A CA 1
ATOM 1352 C C . VAL A 1 167 ? 7.145 -26.766 -3.812 1 97.44 167 VAL A C 1
ATOM 1354 O O . VAL A 1 167 ? 6.836 -26.047 -4.762 1 97.44 167 VAL A O 1
ATOM 1357 N N . VAL A 1 168 ? 8.375 -27.109 -3.52 1 97.5 168 VAL A N 1
ATOM 1358 C CA . VAL A 1 168 ? 9.484 -26.609 -4.328 1 97.5 168 VAL A CA 1
ATOM 1359 C C . VAL A 1 168 ? 9.711 -27.531 -5.523 1 97.5 168 VAL A C 1
ATOM 1361 O O . VAL A 1 168 ? 9.797 -28.75 -5.363 1 97.5 168 VAL A O 1
ATOM 1364 N N . ILE A 1 169 ? 9.766 -26.953 -6.711 1 98.25 169 ILE A N 1
ATOM 1365 C CA . ILE A 1 169 ? 9.969 -27.703 -7.938 1 98.25 169 ILE A CA 1
ATOM 1366 C C . ILE A 1 169 ? 11.188 -27.172 -8.68 1 98.25 169 ILE A C 1
ATOM 1368 O O . ILE A 1 169 ? 11.359 -25.953 -8.805 1 98.25 169 ILE A O 1
ATOM 1372 N N . ASP A 1 170 ? 12.031 -28.047 -9.156 1 97.69 170 ASP A N 1
ATOM 1373 C CA . ASP A 1 170 ? 13.148 -27.688 -10.023 1 97.69 170 ASP A CA 1
ATOM 1374 C C . ASP A 1 170 ? 12.648 -27.125 -11.352 1 97.69 170 ASP A C 1
ATOM 1376 O O . ASP A 1 170 ? 12.086 -27.859 -12.164 1 97.69 170 ASP A O 1
ATOM 1380 N N . ALA A 1 171 ? 12.961 -25.844 -11.602 1 96.81 171 ALA A N 1
ATOM 1381 C CA . ALA A 1 171 ? 12.453 -25.156 -12.781 1 96.81 171 ALA A CA 1
ATOM 1382 C C . ALA A 1 171 ? 13.156 -25.641 -14.047 1 96.81 171 ALA A C 1
ATOM 1384 O O . ALA A 1 171 ? 12.734 -25.312 -15.164 1 96.81 171 ALA A O 1
ATOM 1385 N N . GLU A 1 172 ? 14.125 -26.422 -13.852 1 95.31 172 GLU A N 1
ATOM 1386 C CA . GLU A 1 172 ? 14.859 -26.922 -15.008 1 95.31 172 GLU A CA 1
ATOM 1387 C C . GLU A 1 172 ? 14.188 -28.172 -15.586 1 95.31 172 GLU A C 1
ATOM 1389 O O . GLU A 1 172 ? 14.523 -28.609 -16.688 1 95.31 172 GLU A O 1
ATOM 1394 N N . LYS A 1 173 ? 13.312 -28.75 -14.875 1 97 173 LYS A N 1
ATOM 1395 C CA . LYS A 1 173 ? 12.516 -29.844 -15.43 1 97 173 LYS A CA 1
ATOM 1396 C C . LYS A 1 173 ? 11.688 -29.375 -16.625 1 97 173 LYS A C 1
ATOM 1398 O O . LYS A 1 173 ? 11.453 -28.188 -16.797 1 97 173 LYS A O 1
ATOM 1403 N N . SER A 1 174 ? 11.281 -30.359 -17.406 1 97.25 174 SER A N 1
ATOM 1404 C CA . SER A 1 174 ? 10.43 -30.016 -18.547 1 97.25 174 SER A CA 1
ATOM 1405 C C . SER A 1 174 ? 9.055 -29.531 -18.094 1 97.25 174 SER A C 1
ATOM 1407 O O . SER A 1 174 ? 8.617 -29.859 -16.984 1 97.25 174 SER A O 1
ATOM 1409 N N . VAL A 1 175 ? 8.398 -28.75 -18.922 1 97.75 175 VAL A N 1
ATOM 1410 C CA . VAL A 1 175 ? 7.055 -28.266 -18.625 1 97.75 175 VAL A CA 1
ATOM 1411 C C . VAL A 1 175 ? 6.125 -29.438 -18.344 1 97.75 175 VAL A C 1
ATOM 1413 O O . VAL A 1 175 ? 5.266 -29.359 -17.453 1 97.75 175 VAL A O 1
ATOM 1416 N N . GLU A 1 176 ? 6.352 -30.516 -19.094 1 98 176 GLU A N 1
ATOM 1417 C CA . GLU A 1 176 ? 5.543 -31.719 -18.906 1 98 176 GLU A CA 1
ATOM 1418 C C . GLU A 1 176 ? 5.758 -32.312 -17.516 1 98 176 GLU A C 1
ATOM 1420 O O . GLU A 1 176 ? 4.797 -32.656 -16.828 1 98 176 GLU A O 1
ATOM 1425 N N . GLU A 1 177 ? 6.961 -32.406 -17.109 1 98.44 177 GLU A N 1
ATOM 1426 C CA . GLU A 1 177 ? 7.281 -32.938 -15.781 1 98.44 177 GLU A CA 1
ATOM 1427 C C . GLU A 1 177 ? 6.723 -32.062 -14.68 1 98.44 177 GLU A C 1
ATOM 1429 O O . GLU A 1 177 ? 6.129 -32.531 -13.719 1 98.44 177 GLU A O 1
ATOM 1434 N N . ILE A 1 178 ? 6.922 -30.781 -14.805 1 98.56 178 ILE A N 1
ATOM 1435 C CA . ILE A 1 178 ? 6.453 -29.812 -13.812 1 98.56 178 ILE A CA 1
ATOM 1436 C C . ILE A 1 178 ? 4.93 -29.875 -13.719 1 98.56 178 ILE A C 1
ATOM 1438 O O . ILE A 1 178 ? 4.375 -29.953 -12.617 1 98.56 178 ILE A O 1
ATOM 1442 N N . SER A 1 179 ? 4.227 -29.828 -14.859 1 98.62 179 SER A N 1
ATOM 1443 C CA . SER A 1 179 ? 2.766 -29.812 -14.859 1 98.62 179 SER A CA 1
ATOM 1444 C C . SER A 1 179 ? 2.203 -31.109 -14.258 1 98.62 179 SER A C 1
ATOM 1446 O O . SER A 1 179 ? 1.163 -31.078 -13.594 1 98.62 179 SER A O 1
ATOM 1448 N N . GLU A 1 180 ? 2.943 -32.219 -14.492 1 98.44 180 GLU A N 1
ATOM 1449 C CA . GLU A 1 180 ? 2.51 -33.5 -13.906 1 98.44 180 GLU A CA 1
ATOM 1450 C C . GLU A 1 180 ? 2.611 -33.469 -12.383 1 98.44 180 GLU A C 1
ATOM 1452 O O . GLU A 1 180 ? 1.691 -33.906 -11.688 1 98.44 180 GLU A O 1
ATOM 1457 N N . ILE A 1 181 ? 3.719 -33 -11.898 1 98.44 181 ILE A N 1
ATOM 1458 C CA . ILE A 1 181 ? 3.922 -32.875 -10.461 1 98.44 181 ILE A CA 1
ATOM 1459 C C . ILE A 1 181 ? 2.82 -32 -9.859 1 98.44 181 ILE A C 1
ATOM 1461 O O . ILE A 1 181 ? 2.207 -32.375 -8.852 1 98.44 181 ILE A O 1
ATOM 1465 N N . VAL A 1 182 ? 2.561 -30.859 -10.445 1 98.75 182 VAL A N 1
ATOM 1466 C CA . VAL A 1 182 ? 1.597 -29.891 -9.938 1 98.75 182 VAL A CA 1
ATOM 1467 C C . VAL A 1 182 ? 0.197 -30.5 -9.938 1 98.75 182 VAL A C 1
ATOM 1469 O O . VAL A 1 182 ? -0.513 -30.438 -8.93 1 98.75 182 VAL A O 1
ATOM 1472 N N . VAL A 1 183 ? -0.197 -31.109 -11.07 1 98.75 183 VAL A N 1
ATOM 1473 C CA . VAL A 1 183 ? -1.535 -31.672 -11.195 1 98.75 183 VAL A CA 1
ATOM 1474 C C . VAL A 1 183 ? -1.731 -32.781 -10.156 1 98.75 183 VAL A C 1
ATOM 1476 O O . VAL A 1 183 ? -2.789 -32.875 -9.531 1 98.75 183 VAL A O 1
ATOM 1479 N N . GLN A 1 184 ? -0.727 -33.594 -10 1 98.38 184 GLN A N 1
ATOM 1480 C CA . GLN A 1 184 ? -0.811 -34.656 -9.008 1 98.38 184 GLN A CA 1
ATOM 1481 C C . GLN A 1 184 ? -1.031 -34.094 -7.609 1 98.38 184 GLN A C 1
ATOM 1483 O O . GLN A 1 184 ? -1.846 -34.625 -6.844 1 98.38 184 GLN A O 1
ATOM 1488 N N . GLU A 1 185 ? -0.278 -33.094 -7.246 1 98.19 185 GLU A N 1
ATOM 1489 C CA . GLU A 1 185 ? -0.411 -32.469 -5.934 1 98.19 185 GLU A CA 1
ATOM 1490 C C . GLU A 1 185 ? -1.797 -31.875 -5.754 1 98.19 185 GLU A C 1
ATOM 1492 O O . GLU A 1 185 ? -2.367 -31.922 -4.66 1 98.19 185 GLU A O 1
ATOM 1497 N N . ILE A 1 186 ? -2.324 -31.25 -6.75 1 98.25 186 ILE A N 1
ATOM 1498 C CA . ILE A 1 186 ? -3.648 -30.641 -6.711 1 98.25 186 ILE A CA 1
ATOM 1499 C C . ILE A 1 186 ? -4.707 -31.703 -6.48 1 98.25 186 ILE A C 1
ATOM 1501 O O . ILE A 1 186 ? -5.602 -31.531 -5.648 1 98.25 186 ILE A O 1
ATOM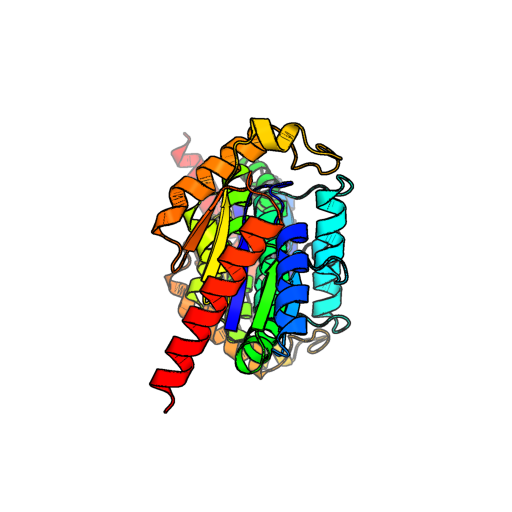 1505 N N . LEU A 1 187 ? -4.578 -32.812 -7.227 1 97.62 187 LEU A N 1
ATOM 1506 C CA . LEU A 1 187 ? -5.547 -33.906 -7.109 1 97.62 187 LEU A CA 1
ATOM 1507 C C . LEU A 1 187 ? -5.496 -34.531 -5.719 1 97.62 187 LEU A C 1
ATOM 1509 O O . LEU A 1 187 ? -6.535 -34.906 -5.172 1 97.62 187 LEU A O 1
ATOM 1513 N N . LYS A 1 188 ? -4.297 -34.656 -5.215 1 96.94 188 LYS A N 1
ATOM 1514 C CA . LYS A 1 188 ? -4.145 -35.156 -3.854 1 96.94 188 LYS A CA 1
ATOM 1515 C C . LYS A 1 188 ? -4.863 -34.281 -2.852 1 96.94 188 LYS A C 1
ATOM 1517 O O . LYS A 1 188 ? -5.562 -34.75 -1.96 1 96.94 188 LYS A O 1
ATOM 1522 N N . LEU A 1 189 ? -4.652 -33 -2.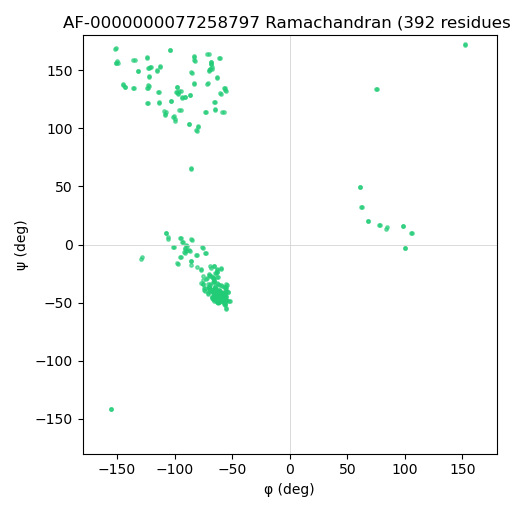971 1 95.31 189 LEU A N 1
ATOM 1523 C CA . LEU A 1 189 ? -5.289 -32.031 -2.078 1 95.31 189 LEU A CA 1
ATOM 1524 C C . LEU A 1 189 ? -6.809 -32.062 -2.229 1 95.31 189 LEU A C 1
ATOM 1526 O O . LEU A 1 189 ? -7.535 -32 -1.238 1 95.31 189 LEU A O 1
ATOM 1530 N N . LYS A 1 190 ? -7.258 -32.094 -3.455 1 94.81 190 LYS A N 1
ATOM 1531 C CA . LYS A 1 190 ? -8.688 -32.156 -3.732 1 94.81 190 LYS A CA 1
ATOM 1532 C C . LYS A 1 190 ? -9.328 -33.375 -3.084 1 94.81 190 LYS A C 1
ATOM 1534 O O . LYS A 1 190 ? -10.406 -33.281 -2.494 1 94.81 190 LYS A O 1
ATOM 1539 N N . SER A 1 191 ? -8.633 -34.5 -3.199 1 93.5 191 SER A N 1
ATOM 1540 C CA . SER A 1 191 ? -9.133 -35.75 -2.633 1 93.5 191 SER A CA 1
ATOM 1541 C C . SER A 1 191 ? -9.211 -35.688 -1.111 1 93.5 191 SER A C 1
ATOM 1543 O O . SER A 1 191 ? -10.164 -36.188 -0.508 1 93.5 191 SER A O 1
ATOM 1545 N N . ARG A 1 192 ? -8.203 -35.094 -0.534 1 90.94 192 ARG A N 1
ATOM 1546 C CA . ARG A 1 192 ? -8.172 -34.969 0.917 1 90.94 192 ARG A CA 1
ATOM 1547 C C . ARG A 1 192 ? -9.336 -34.094 1.405 1 90.94 192 ARG A C 1
ATOM 1549 O O . ARG A 1 192 ? -9.93 -34.375 2.445 1 90.94 192 ARG A O 1
ATOM 1556 N N . ARG A 1 193 ? -9.711 -33.031 0.711 1 87.81 193 ARG A N 1
ATOM 1557 C CA . ARG A 1 193 ? -10.781 -32.125 1.096 1 87.81 193 ARG A CA 1
ATOM 1558 C C . ARG A 1 193 ? -12.148 -32.812 0.941 1 87.81 193 ARG A C 1
ATOM 1560 O O . ARG A 1 193 ? -13.07 -32.5 1.701 1 87.81 193 ARG A O 1
ATOM 1567 N N . GLU A 1 194 ? -12.234 -33.656 -0.057 1 86.44 194 GLU A N 1
ATOM 1568 C CA . GLU A 1 194 ? -13.484 -34.375 -0.301 1 86.44 194 GLU A CA 1
ATOM 1569 C C . GLU A 1 194 ? -13.719 -35.438 0.76 1 86.44 194 GLU A C 1
ATOM 1571 O O . GLU A 1 194 ? -14.859 -35.719 1.106 1 86.44 194 GLU A O 1
ATOM 1576 N N . GLN A 1 195 ? -12.727 -35.906 1.255 1 88.12 195 GLN A N 1
ATOM 1577 C CA . GLN A 1 195 ? -12.844 -36.938 2.299 1 88.12 195 GLN A CA 1
ATOM 1578 C C . GLN A 1 195 ? -13.266 -36.312 3.625 1 88.12 195 GLN A C 1
ATOM 1580 O O . GLN A 1 195 ? -13.914 -36.938 4.445 1 88.12 195 GLN A O 1
ATOM 1585 N N . ILE A 1 196 ? -12.859 -35.156 3.896 1 76.75 196 ILE A N 1
ATOM 1586 C CA . ILE A 1 196 ? -13.18 -34.469 5.148 1 76.75 196 ILE A CA 1
ATOM 1587 C C . ILE A 1 196 ? -14.625 -33.969 5.105 1 76.75 196 ILE A C 1
ATOM 1589 O O . ILE A 1 196 ? -15.32 -34 6.121 1 76.75 196 ILE A O 1
ATOM 1593 N N . GLU A 1 197 ? -15.203 -33.688 3.932 1 77.81 197 GLU A N 1
ATOM 1594 C CA . GLU A 1 197 ? -16.547 -33.125 3.77 1 77.81 197 GLU A CA 1
ATOM 1595 C C . GLU A 1 197 ? -17.594 -34.25 3.779 1 77.81 197 GLU A C 1
ATOM 1597 O O . GLU A 1 197 ? -18.766 -34 4.094 1 77.81 197 GLU A O 1
ATOM 1602 N N . ASN A 1 198 ? -17.203 -35.344 3.592 1 71.69 198 ASN A N 1
ATOM 1603 C CA . ASN A 1 198 ? -18.125 -36.5 3.652 1 71.69 198 ASN A CA 1
ATOM 1604 C C . ASN A 1 198 ? -18.062 -37.188 5.008 1 71.69 198 ASN A C 1
ATOM 1606 O O . ASN A 1 198 ? -19.062 -37.719 5.488 1 71.69 198 ASN A O 1
ATOM 1610 N N . MET B 1 1 ? 12.289 21.047 10.445 1 97.19 1 MET B N 1
ATOM 1611 C CA . MET B 1 1 ? 11.156 20.75 11.32 1 97.19 1 MET B CA 1
ATOM 1612 C C . MET B 1 1 ? 9.93 20.359 10.5 1 97.19 1 MET B C 1
ATOM 1614 O O . MET B 1 1 ? 9.57 21.047 9.547 1 97.19 1 MET B O 1
ATOM 1618 N N . PHE B 1 2 ? 9.328 19.234 10.812 1 98.62 2 PHE B N 1
ATOM 1619 C CA . PHE B 1 2 ? 8.18 18.719 10.078 1 98.62 2 PHE B CA 1
ATOM 1620 C C . PHE B 1 2 ? 6.902 18.844 10.906 1 98.62 2 PHE B C 1
ATOM 1622 O O . PHE B 1 2 ? 6.73 18.156 11.914 1 98.62 2 PHE B O 1
ATOM 1629 N N . ILE B 1 3 ? 5.977 19.734 10.484 1 98.69 3 ILE B N 1
ATOM 1630 C CA . ILE B 1 3 ? 4.746 20.078 11.195 1 98.69 3 ILE B CA 1
ATOM 1631 C C . ILE B 1 3 ? 3.539 19.594 10.391 1 98.69 3 ILE B C 1
ATOM 1633 O O . ILE B 1 3 ? 3.416 19.891 9.203 1 98.69 3 ILE B O 1
ATOM 1637 N N . VAL B 1 4 ? 2.631 18.906 11.047 1 98.56 4 VAL B N 1
ATOM 1638 C CA . VAL B 1 4 ? 1.495 18.312 10.352 1 98.56 4 VAL B CA 1
ATOM 1639 C C . VAL B 1 4 ? 0.191 18.828 10.953 1 98.56 4 VAL B C 1
ATOM 1641 O O . VAL B 1 4 ? 0.073 18.953 12.172 1 98.56 4 VAL B O 1
ATOM 1644 N N . PHE B 1 5 ? -0.735 19.156 10.07 1 98.62 5 PHE B N 1
ATOM 1645 C CA . PHE B 1 5 ? -2.104 19.484 10.461 1 98.62 5 PHE B CA 1
ATOM 1646 C C . PHE B 1 5 ? -3.035 18.312 10.164 1 98.62 5 PHE B C 1
ATOM 1648 O O . PHE B 1 5 ? -3.084 17.812 9.031 1 98.62 5 PHE B O 1
ATOM 1655 N N . GLU B 1 6 ? -3.707 17.844 11.141 1 98.38 6 GLU B N 1
ATOM 1656 C CA . GLU B 1 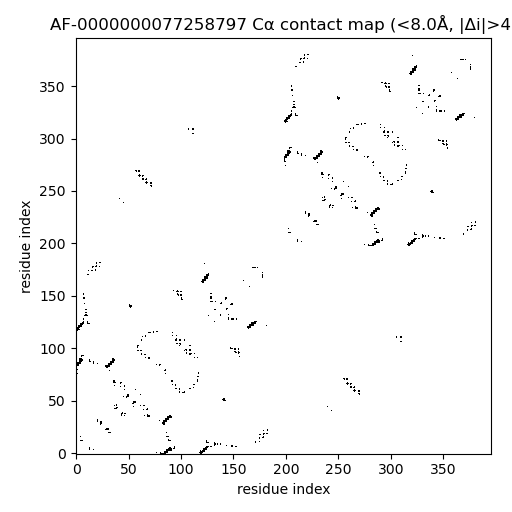6 ? -4.648 16.734 11.023 1 98.38 6 GLU B CA 1
ATOM 1657 C C . GLU B 1 6 ? -6.035 17.125 11.516 1 98.38 6 GLU B C 1
ATOM 1659 O O . GLU B 1 6 ? -6.176 18.078 12.281 1 98.38 6 GLU B O 1
ATOM 1664 N N . GLY B 1 7 ? -6.988 16.406 11.141 1 97.31 7 GLY B N 1
ATOM 1665 C CA . GLY B 1 7 ? -8.383 16.656 11.469 1 97.31 7 GLY B CA 1
ATOM 1666 C C . GLY B 1 7 ? -9.344 16.125 10.422 1 97.31 7 GLY B C 1
ATOM 1667 O O . GLY B 1 7 ? -8.93 15.75 9.32 1 97.31 7 GLY B O 1
ATOM 1668 N N . LEU B 1 8 ? -10.641 16.172 10.727 1 96.69 8 LEU B N 1
ATOM 1669 C CA . LEU B 1 8 ? -11.68 15.719 9.812 1 96.69 8 LEU B CA 1
ATOM 1670 C C . LEU B 1 8 ? -11.828 16.688 8.641 1 96.69 8 LEU B C 1
ATOM 1672 O O . LEU B 1 8 ? -11.219 17.766 8.633 1 96.69 8 LEU B O 1
ATOM 1676 N N . ASP B 1 9 ? -12.508 16.172 7.598 1 93.56 9 ASP B N 1
ATOM 1677 C CA . ASP B 1 9 ? -12.82 17.062 6.484 1 93.56 9 ASP B CA 1
ATOM 1678 C C . ASP B 1 9 ? -13.586 18.297 6.961 1 93.56 9 ASP B C 1
ATOM 1680 O O . ASP B 1 9 ? -14.469 18.188 7.816 1 93.56 9 ASP B O 1
ATOM 1684 N N . LYS B 1 10 ? -13.125 19.5 6.5 1 93.75 10 LYS B N 1
ATOM 1685 C CA . LYS B 1 10 ? -13.766 20.797 6.789 1 93.75 10 LYS B CA 1
ATOM 1686 C C . LYS B 1 10 ? -13.414 21.281 8.188 1 93.75 10 LYS B C 1
ATOM 1688 O O . LYS B 1 10 ? -14.062 22.188 8.719 1 93.75 10 LYS B O 1
ATOM 1693 N N . SER B 1 11 ? -12.367 20.703 8.766 1 95.5 11 SER B N 1
ATOM 1694 C CA . SER B 1 11 ? -11.969 21.109 10.109 1 95.5 11 SER B CA 1
ATOM 1695 C C . SER B 1 11 ? -11.141 22.391 10.078 1 95.5 11 SER B C 1
ATOM 1697 O O . SER B 1 11 ? -10.828 22.969 11.125 1 95.5 11 SER B O 1
ATOM 1699 N N . GLY B 1 12 ? -10.758 22.812 8.898 1 95.12 12 GLY B N 1
ATOM 1700 C CA . GLY B 1 12 ? -10.031 24.078 8.781 1 95.12 12 GLY B CA 1
ATOM 1701 C C . GLY B 1 12 ? -8.531 23.875 8.68 1 95.12 12 GLY B C 1
ATOM 1702 O O . GLY B 1 12 ? -7.762 24.828 8.891 1 95.12 12 GLY B O 1
ATOM 1703 N N . LYS B 1 13 ? -8.039 22.656 8.383 1 96.12 13 LYS B N 1
ATOM 1704 C CA . LYS B 1 13 ? -6.621 22.328 8.273 1 96.12 13 LYS B CA 1
ATOM 1705 C C . LYS B 1 13 ? -5.934 23.219 7.242 1 96.12 13 LYS B C 1
ATOM 1707 O O . LYS B 1 13 ? -4.922 23.859 7.539 1 96.12 13 LYS B O 1
ATOM 1712 N N . SER B 1 14 ? -6.562 23.25 6.031 1 96.56 14 SER B N 1
ATOM 1713 C CA . SER B 1 14 ? -5.953 23.984 4.926 1 96.56 14 SER B CA 1
ATOM 1714 C C . SER B 1 14 ? -5.879 25.484 5.227 1 96.56 14 SER B C 1
ATOM 1716 O O . SER B 1 14 ? -4.844 26.109 4.992 1 96.56 14 SER B O 1
ATOM 1718 N N . THR B 1 15 ? -6.938 26.031 5.754 1 97.12 15 THR B N 1
ATOM 1719 C CA . THR B 1 15 ? -6.996 27.453 6.086 1 97.12 15 THR B CA 1
ATOM 1720 C C . THR B 1 15 ? -5.98 27.797 7.176 1 97.12 15 THR B C 1
ATOM 1722 O O . THR B 1 15 ? -5.266 28.781 7.078 1 97.12 15 THR B O 1
ATOM 1725 N N . SER B 1 16 ? -5.961 26.969 8.188 1 98.12 16 SER B N 1
ATOM 1726 C CA . SER B 1 16 ? -5.031 27.203 9.289 1 98.12 16 SER B CA 1
ATOM 1727 C C . SER B 1 16 ? -3.584 27.047 8.828 1 98.12 16 SER B C 1
ATOM 1729 O O . SER B 1 16 ? -2.725 27.859 9.195 1 98.12 16 SER B O 1
ATOM 1731 N N . CYS B 1 17 ? -3.303 26 8.062 1 98.44 17 CYS B N 1
ATOM 1732 C CA . CYS B 1 17 ? -1.966 25.781 7.523 1 98.44 17 CYS B CA 1
ATOM 1733 C C . CYS B 1 17 ? -1.487 27 6.734 1 98.44 17 CYS B C 1
ATOM 1735 O O . CYS B 1 17 ? -0.349 27.438 6.895 1 98.44 17 CYS B O 1
ATOM 1737 N N . ASN B 1 18 ? -2.361 27.562 5.891 1 98.62 18 ASN B N 1
ATOM 1738 C CA . ASN B 1 18 ? -2.035 28.734 5.09 1 98.62 18 ASN B CA 1
ATOM 1739 C C . ASN B 1 18 ? -1.757 29.953 5.965 1 98.62 18 ASN B C 1
ATOM 1741 O O . ASN B 1 18 ? -0.836 30.719 5.691 1 98.62 18 ASN B O 1
ATOM 1745 N N . ALA B 1 19 ? -2.576 30.188 6.973 1 98.75 19 ALA B N 1
ATOM 1746 C CA . ALA B 1 19 ? -2.389 31.297 7.891 1 98.75 19 ALA B CA 1
ATOM 1747 C C . ALA B 1 19 ? -1.058 31.188 8.625 1 98.75 19 ALA B C 1
ATOM 1749 O O . ALA B 1 19 ? -0.344 32.188 8.789 1 98.75 19 ALA B O 1
ATOM 1750 N N . VAL B 1 20 ? -0.737 29.984 9.062 1 98.81 20 VAL B N 1
ATOM 1751 C CA . VAL B 1 20 ? 0.517 29.75 9.766 1 98.81 20 VAL B CA 1
ATOM 1752 C C . VAL B 1 20 ? 1.695 30 8.828 1 98.81 20 VAL B C 1
ATOM 1754 O O . VAL B 1 20 ? 2.684 30.625 9.219 1 98.81 20 VAL B O 1
ATOM 1757 N N . TYR B 1 21 ? 1.572 29.469 7.613 1 98.81 21 TYR B N 1
ATOM 1758 C CA . TYR B 1 21 ? 2.602 29.688 6.605 1 98.81 21 TYR B CA 1
ATOM 1759 C C . TYR B 1 21 ? 2.896 31.172 6.449 1 98.81 21 TYR B C 1
ATOM 1761 O O . TYR B 1 21 ? 4.055 31.594 6.484 1 98.81 21 TYR B O 1
ATOM 1769 N N . SER B 1 22 ? 1.899 32 6.301 1 98.69 22 SER B N 1
ATOM 1770 C CA . SER B 1 22 ? 2.041 33.438 6.117 1 98.69 22 SER B CA 1
ATOM 1771 C C . SER B 1 22 ? 2.719 34.094 7.32 1 98.69 22 SER B C 1
ATOM 1773 O O . SER B 1 22 ? 3.598 34.938 7.16 1 98.69 22 SER B O 1
ATOM 1775 N N . LYS B 1 23 ? 2.318 33.688 8.477 1 98.62 23 LYS B N 1
ATOM 1776 C CA . LYS B 1 23 ? 2.879 34.25 9.695 1 98.62 23 LYS B CA 1
ATOM 1777 C C . LYS B 1 23 ? 4.359 33.906 9.836 1 98.62 23 LYS B C 1
ATOM 1779 O O . LYS B 1 23 ? 5.164 34.75 10.227 1 98.62 23 LYS B O 1
ATOM 1784 N N . LEU B 1 24 ? 4.719 32.688 9.547 1 98.69 24 LEU B N 1
ATOM 1785 C CA . LEU B 1 24 ? 6.113 32.281 9.648 1 98.69 24 LEU B CA 1
ATOM 1786 C C . LEU B 1 24 ? 6.973 33 8.609 1 98.69 24 LEU B C 1
ATOM 1788 O O . LEU B 1 24 ? 8.117 33.344 8.891 1 98.69 24 LEU B O 1
ATOM 1792 N N . LYS B 1 25 ? 6.375 33.156 7.418 1 98.25 25 LYS B N 1
ATOM 1793 C CA . LYS B 1 25 ? 7.078 33.875 6.383 1 98.25 25 LYS B CA 1
ATOM 1794 C C . LYS B 1 25 ? 7.32 35.344 6.809 1 98.25 25 LYS B C 1
ATOM 1796 O O . LYS B 1 25 ? 8.383 35.906 6.539 1 98.25 25 LYS B O 1
ATOM 1801 N N . ASN B 1 26 ? 6.363 35.938 7.395 1 98 26 ASN B N 1
ATOM 1802 C CA . ASN B 1 26 ? 6.48 37.312 7.887 1 98 26 ASN B CA 1
ATOM 1803 C C . ASN B 1 26 ? 7.555 37.438 8.969 1 98 26 ASN B C 1
ATOM 1805 O O . ASN B 1 26 ? 8.141 38.5 9.148 1 98 26 ASN B O 1
ATOM 1809 N N . LEU B 1 27 ? 7.777 36.375 9.656 1 97.56 27 LEU B N 1
ATOM 1810 C CA . LEU B 1 27 ? 8.82 36.344 10.672 1 97.56 27 LEU B CA 1
ATOM 1811 C C . LEU B 1 27 ? 10.172 36 10.055 1 97.56 27 LEU B C 1
ATOM 1813 O O . LEU B 1 27 ? 11.141 35.75 10.773 1 97.56 27 LEU B O 1
ATOM 1817 N N . ASN B 1 28 ? 10.242 35.875 8.695 1 97.81 28 ASN B N 1
ATOM 1818 C CA . ASN B 1 28 ? 11.43 35.562 7.91 1 97.81 28 ASN B CA 1
ATOM 1819 C C . ASN B 1 28 ? 12 34.188 8.25 1 97.81 28 ASN B C 1
ATOM 1821 O O . ASN B 1 28 ? 13.219 34.031 8.305 1 97.81 28 ASN B O 1
ATOM 1825 N N . LEU B 1 29 ? 11.141 33.281 8.594 1 97.94 29 LEU B N 1
ATOM 1826 C CA . LEU B 1 29 ? 11.547 31.906 8.82 1 97.94 29 LEU B CA 1
ATOM 1827 C C . LEU B 1 29 ? 11.383 31.078 7.551 1 97.94 29 LEU B C 1
ATOM 1829 O O . LEU B 1 29 ? 10.336 31.125 6.902 1 97.94 29 LEU B O 1
ATOM 1833 N N . PRO B 1 30 ? 12.438 30.375 7.117 1 98.06 30 PRO B N 1
ATOM 1834 C CA . PRO B 1 30 ? 12.305 29.531 5.934 1 98.06 30 PRO B CA 1
ATOM 1835 C C . PRO B 1 30 ? 11.211 28.469 6.098 1 98.06 30 PRO B C 1
ATOM 1837 O O . PRO B 1 30 ? 11.328 27.578 6.945 1 98.06 30 PRO B O 1
ATOM 1840 N N . THR B 1 31 ? 10.164 28.609 5.289 1 98.75 31 THR B N 1
ATOM 1841 C CA . THR B 1 31 ? 8.992 27.766 5.449 1 98.75 31 THR B CA 1
ATOM 1842 C C . THR B 1 31 ? 8.508 27.25 4.098 1 98.75 31 THR B C 1
ATOM 1844 O O . THR B 1 31 ? 8.477 28 3.119 1 98.75 31 THR B O 1
ATOM 1847 N N . VAL B 1 32 ? 8.195 25.969 4.016 1 98.69 32 VAL B N 1
ATOM 1848 C CA . VAL B 1 32 ? 7.617 25.297 2.852 1 98.69 32 VAL B CA 1
ATOM 1849 C C . VAL B 1 32 ? 6.297 24.641 3.238 1 98.69 32 VAL B C 1
ATOM 1851 O O . VAL B 1 32 ? 6.121 24.203 4.379 1 98.69 32 VAL B O 1
ATOM 1854 N N . LYS B 1 33 ? 5.363 24.641 2.307 1 98.19 33 LYS B N 1
ATOM 1855 C CA . LYS B 1 33 ? 4.078 23.984 2.533 1 98.19 33 LYS B CA 1
ATOM 1856 C C . LYS B 1 33 ? 3.881 22.812 1.579 1 98.19 33 LYS B C 1
ATOM 1858 O O . LYS B 1 33 ? 4.348 22.844 0.438 1 98.19 33 LYS B O 1
ATOM 1863 N N . MET B 1 34 ? 3.156 21.812 2.012 1 98.25 34 MET B N 1
ATOM 1864 C CA . MET B 1 34 ? 2.723 20.688 1.182 1 98.25 34 MET B CA 1
ATOM 1865 C C . MET B 1 34 ? 1.408 20.109 1.693 1 98.25 34 MET B C 1
ATOM 1867 O O . MET B 1 34 ? 0.906 20.531 2.738 1 98.25 34 MET B O 1
ATOM 1871 N N . HIS B 1 35 ? 0.841 19.281 0.897 1 98 35 HIS B N 1
ATOM 1872 C CA . HIS B 1 35 ? -0.407 18.641 1.294 1 98 35 HIS B CA 1
ATOM 1873 C C . HIS B 1 35 ? -0.535 17.25 0.674 1 98 35 HIS B C 1
ATOM 1875 O O . HIS B 1 35 ? 0.13 16.953 -0.319 1 98 35 HIS B O 1
ATOM 1881 N N . PHE B 1 36 ? -1.311 16.453 1.325 1 98.06 36 PHE B N 1
ATOM 1882 C CA . PHE B 1 36 ? -1.696 15.18 0.745 1 98.06 36 PHE B CA 1
ATOM 1883 C C . PHE B 1 36 ? -3.211 15.078 0.609 1 98.06 36 PHE B C 1
ATOM 1885 O O . PHE B 1 36 ? -3.949 15.656 1.411 1 98.06 36 PHE B O 1
ATOM 1892 N N . PRO B 1 37 ? -3.674 14.297 -0.35 1 97.31 37 PRO B N 1
ATOM 1893 C CA . PRO B 1 37 ? -2.854 13.711 -1.41 1 97.31 37 PRO B CA 1
ATOM 1894 C C . PRO B 1 37 ? -2.295 14.75 -2.373 1 97.31 37 PRO B C 1
ATOM 1896 O O . PRO B 1 37 ? -2.822 15.867 -2.457 1 97.31 37 PRO B O 1
ATOM 1899 N N . ASP B 1 38 ? -1.164 14.5 -2.973 1 96.69 38 ASP B N 1
ATOM 1900 C CA . ASP B 1 38 ? -0.657 15.312 -4.07 1 96.69 38 ASP B CA 1
ATOM 1901 C C . ASP B 1 38 ? -1.325 14.938 -5.391 1 96.69 38 ASP B C 1
ATOM 1903 O O . ASP B 1 38 ? -0.874 14.023 -6.082 1 96.69 38 ASP B O 1
ATOM 1907 N N . ARG B 1 39 ? -2.262 15.617 -5.789 1 92.06 39 ARG B N 1
ATOM 1908 C CA . ARG B 1 39 ? -3.133 15.273 -6.906 1 92.06 39 ARG B CA 1
ATOM 1909 C C . ARG B 1 39 ? -2.428 15.5 -8.242 1 92.06 39 ARG B C 1
ATOM 1911 O O . ARG B 1 39 ? -2.971 15.172 -9.297 1 92.06 39 ARG B O 1
ATOM 1918 N N . ASN B 1 40 ? -1.227 16 -8.227 1 91.44 40 ASN B N 1
ATOM 1919 C CA . ASN B 1 40 ? -0.486 16.312 -9.445 1 91.44 40 ASN B CA 1
ATOM 1920 C C . ASN B 1 40 ? 0.405 15.141 -9.859 1 91.44 40 ASN B C 1
ATOM 1922 O O . ASN B 1 40 ? 1.148 15.234 -10.844 1 91.44 40 ASN B O 1
ATOM 1926 N N . THR B 1 41 ? 0.4 14.07 -9.188 1 94 41 THR B N 1
ATOM 1927 C CA . THR B 1 41 ? 1.182 12.875 -9.5 1 94 41 THR B CA 1
ATOM 1928 C C . THR B 1 41 ? 0.299 11.797 -10.117 1 94 41 THR B C 1
ATOM 1930 O O . THR B 1 41 ? -0.928 11.914 -10.109 1 94 41 THR B O 1
ATOM 1933 N N . VAL B 1 42 ? 0.862 10.797 -10.672 1 94.81 42 VAL B N 1
ATOM 1934 C CA . VAL B 1 42 ? 0.131 9.695 -11.289 1 94.81 42 VAL B CA 1
ATOM 1935 C C . VAL B 1 42 ? -0.75 9.016 -10.242 1 94.81 42 VAL B C 1
ATOM 1937 O O . VAL B 1 42 ? -1.932 8.758 -10.492 1 94.81 42 VAL B O 1
ATOM 1940 N N . ILE B 1 43 ? -0.168 8.734 -9.062 1 96.31 43 ILE B N 1
ATOM 1941 C CA . ILE B 1 43 ? -0.933 8.125 -7.984 1 96.31 43 ILE B CA 1
ATOM 1942 C C . ILE B 1 43 ? -1.998 9.102 -7.492 1 96.31 43 ILE B C 1
ATOM 1944 O O . ILE B 1 43 ? -3.146 8.711 -7.266 1 96.31 43 ILE B O 1
ATOM 1948 N N . GLY B 1 44 ? -1.649 10.398 -7.359 1 96.5 44 GLY B N 1
ATOM 1949 C CA . GLY B 1 44 ? -2.58 11.438 -6.938 1 96.5 44 GLY B CA 1
ATOM 1950 C C . GLY B 1 44 ? -3.777 11.57 -7.859 1 96.5 44 GLY B C 1
ATOM 1951 O O . GLY B 1 44 ? -4.891 11.844 -7.402 1 96.5 44 GLY B O 1
ATOM 1952 N N . ASP B 1 45 ? -3.514 11.375 -9.109 1 95.19 45 ASP B N 1
ATOM 1953 C CA . ASP B 1 45 ? -4.594 11.438 -10.086 1 95.19 45 ASP B CA 1
ATOM 1954 C C . ASP B 1 45 ? -5.617 10.328 -9.852 1 95.19 45 ASP B C 1
ATOM 1956 O O . ASP B 1 45 ? -6.824 10.555 -9.945 1 95.19 45 ASP B O 1
ATOM 1960 N N . ILE B 1 46 ? -5.176 9.141 -9.602 1 96 46 ILE B N 1
ATOM 1961 C CA . ILE B 1 46 ? -6.055 8.023 -9.281 1 96 46 ILE B CA 1
ATOM 1962 C C . ILE B 1 46 ? -6.863 8.336 -8.031 1 96 46 ILE B C 1
ATOM 1964 O O . ILE B 1 46 ? -8.078 8.125 -7.996 1 96 46 ILE B O 1
ATOM 1968 N N . LEU B 1 47 ? -6.211 8.867 -7.039 1 97 47 LEU B N 1
ATOM 1969 C CA . LEU B 1 47 ? -6.863 9.203 -5.777 1 97 47 LEU B CA 1
ATOM 1970 C C . LEU B 1 47 ? -7.898 10.305 -5.98 1 97 47 LEU B C 1
ATOM 1972 O O . LEU B 1 47 ? -8.961 10.281 -5.352 1 97 47 LEU B O 1
ATOM 1976 N N . ASN B 1 48 ? -7.566 11.242 -6.852 1 96.38 48 ASN B N 1
ATOM 1977 C CA . ASN B 1 48 ? -8.531 12.297 -7.16 1 96.38 48 ASN B CA 1
ATOM 1978 C C . ASN B 1 48 ? -9.789 11.727 -7.801 1 96.38 48 ASN B C 1
ATOM 1980 O O . ASN B 1 48 ? -10.906 12.141 -7.461 1 96.38 48 ASN B O 1
ATOM 1984 N N . LYS B 1 49 ? -9.617 10.844 -8.75 1 95.94 49 LYS B N 1
ATOM 1985 C CA . LYS B 1 49 ? -10.758 10.18 -9.383 1 95.94 49 LYS B CA 1
ATOM 1986 C C . LYS B 1 49 ? -11.578 9.398 -8.359 1 95.94 49 LYS B C 1
ATOM 1988 O O . LYS B 1 49 ? -12.805 9.406 -8.414 1 95.94 49 LYS B O 1
ATOM 1993 N N . TYR B 1 50 ? -10.906 8.742 -7.461 1 96.56 50 TYR B N 1
ATOM 1994 C CA . TYR B 1 50 ? -11.594 8.023 -6.395 1 96.56 50 TYR B CA 1
ATOM 1995 C C . TYR B 1 50 ? -12.391 8.977 -5.516 1 96.56 50 TYR B C 1
ATOM 1997 O O . TYR B 1 50 ? -13.594 8.781 -5.301 1 96.56 50 TYR B O 1
ATOM 2005 N N . LEU B 1 51 ? -11.719 10.039 -5.082 1 95.31 51 LEU B N 1
ATOM 2006 C CA . LEU B 1 51 ? -12.305 10.969 -4.117 1 95.31 51 LEU B CA 1
ATOM 2007 C C . LEU B 1 51 ? -13.484 11.711 -4.73 1 95.31 51 LEU B C 1
ATOM 2009 O O . LEU B 1 51 ? -14.414 12.094 -4.016 1 95.31 51 LEU B O 1
ATOM 2013 N N . THR B 1 52 ? -13.461 11.883 -6.031 1 95.12 52 THR B N 1
ATOM 2014 C CA . THR B 1 52 ? -14.531 12.617 -6.703 1 95.12 52 THR B CA 1
ATOM 2015 C C . THR B 1 52 ? -15.586 11.656 -7.246 1 95.12 52 THR B C 1
ATOM 2017 O O . THR B 1 52 ? -16.469 12.062 -8.016 1 95.12 52 THR B O 1
ATOM 2020 N N . GLY B 1 53 ? -15.484 10.359 -6.957 1 94.5 53 GLY B N 1
ATOM 2021 C CA . GLY B 1 53 ? -16.5 9.367 -7.27 1 94.5 53 GLY B CA 1
ATOM 2022 C C . GLY B 1 53 ? -16.406 8.844 -8.688 1 94.5 53 GLY B C 1
ATOM 2023 O O . GLY B 1 53 ? -17.344 8.195 -9.18 1 94.5 53 GLY B O 1
ATOM 2024 N N . LYS B 1 54 ? -15.359 9.055 -9.43 1 95.69 54 LYS B N 1
ATOM 2025 C CA . LYS B 1 54 ? -15.211 8.672 -10.836 1 95.69 54 LYS B CA 1
ATOM 2026 C C . LYS B 1 54 ? -14.523 7.312 -10.961 1 95.69 54 LYS B C 1
ATOM 2028 O O . LYS B 1 54 ? -14.445 6.75 -12.055 1 95.69 54 LYS B O 1
ATOM 2033 N N . LEU B 1 55 ? -13.992 6.801 -9.906 1 95.31 55 LEU B N 1
ATOM 2034 C CA . LEU B 1 55 ? -13.312 5.512 -9.844 1 95.31 55 LEU B CA 1
ATOM 2035 C C . LEU B 1 55 ? -13.594 4.801 -8.523 1 95.31 55 LEU B C 1
ATOM 2037 O O . LEU B 1 55 ? -13.586 5.43 -7.465 1 95.31 55 LEU B O 1
ATOM 2041 N N . ASP B 1 56 ? -13.875 3.537 -8.633 1 95.12 56 ASP B N 1
ATOM 2042 C CA . ASP B 1 56 ? -14.078 2.736 -7.426 1 95.12 56 ASP B CA 1
ATOM 2043 C C . ASP B 1 56 ? -12.82 1.963 -7.055 1 95.12 56 ASP B C 1
ATOM 2045 O O . ASP B 1 56 ? -12.141 1.414 -7.93 1 95.12 56 ASP B O 1
ATOM 2049 N N . LEU B 1 57 ? -12.5 1.984 -5.797 1 95.81 57 LEU B N 1
ATOM 2050 C CA . LEU B 1 57 ? -11.391 1.229 -5.23 1 95.81 57 LEU B CA 1
ATOM 2051 C C . LEU B 1 57 ? -11.828 0.473 -3.98 1 95.81 57 LEU B C 1
ATOM 2053 O O . LEU B 1 57 ? -12.688 0.945 -3.232 1 95.81 57 LEU B O 1
ATOM 2057 N N . THR B 1 58 ? -11.188 -0.683 -3.756 1 96.38 58 THR B N 1
ATOM 2058 C CA . THR B 1 58 ? -11.414 -1.365 -2.486 1 96.38 58 THR B CA 1
ATOM 2059 C C . THR B 1 58 ? -10.82 -0.563 -1.329 1 96.38 58 THR B C 1
ATOM 2061 O O . THR B 1 58 ? -9.898 0.233 -1.525 1 96.38 58 THR B O 1
ATOM 2064 N N . PRO B 1 59 ? -11.328 -0.776 -0.102 1 97.06 59 PRO B N 1
ATOM 2065 C CA . PRO B 1 59 ? -10.773 -0.069 1.052 1 97.06 59 PRO B CA 1
ATOM 2066 C C . PRO B 1 59 ? -9.266 -0.288 1.207 1 97.06 59 PRO B C 1
ATOM 2068 O O . PRO B 1 59 ? -8.531 0.659 1.485 1 97.06 59 PRO B O 1
ATOM 2071 N N . GLU B 1 60 ? -8.836 -1.489 0.975 1 97.81 60 GLU B N 1
ATOM 2072 C CA . GLU B 1 60 ? -7.422 -1.797 1.119 1 97.81 60 GLU B CA 1
ATOM 2073 C C . GLU B 1 60 ? -6.59 -1.077 0.061 1 97.81 60 GLU B C 1
ATOM 2075 O O . GLU B 1 60 ? -5.543 -0.505 0.371 1 97.81 60 GLU B O 1
ATOM 2080 N N . ALA B 1 61 ? -7.09 -1.126 -1.177 1 97.5 61 ALA B N 1
ATOM 2081 C CA . ALA B 1 61 ? -6.371 -0.44 -2.248 1 97.5 61 ALA B CA 1
ATOM 2082 C C . ALA B 1 61 ? -6.289 1.06 -1.979 1 97.5 61 ALA B C 1
ATOM 2084 O O . ALA B 1 61 ? -5.258 1.688 -2.24 1 97.5 61 ALA B O 1
ATOM 2085 N N . THR B 1 62 ? -7.355 1.651 -1.449 1 97.38 62 THR B N 1
ATOM 2086 C CA . THR B 1 62 ? -7.367 3.07 -1.115 1 97.38 62 THR B CA 1
ATOM 2087 C C . THR B 1 62 ? -6.297 3.389 -0.076 1 97.38 62 THR B C 1
ATOM 2089 O O . THR B 1 62 ? -5.531 4.344 -0.238 1 97.38 62 THR B O 1
ATOM 2092 N N . GLN B 1 63 ? -6.242 2.592 0.986 1 98.19 63 GLN B N 1
ATOM 2093 C CA . GLN B 1 63 ? -5.219 2.766 2.012 1 98.19 63 GLN B CA 1
ATOM 2094 C C . GLN B 1 63 ? -3.818 2.719 1.406 1 98.19 63 GLN B C 1
ATOM 2096 O O . GLN B 1 63 ? -2.99 3.59 1.678 1 98.19 63 GLN B O 1
ATOM 2101 N N . LEU B 1 64 ? -3.611 1.763 0.611 1 98.56 64 LEU B N 1
ATOM 2102 C CA . LEU B 1 64 ? -2.281 1.524 0.059 1 98.56 64 LEU B CA 1
ATOM 2103 C C . LEU B 1 64 ? -1.899 2.621 -0.929 1 98.56 64 LEU B C 1
ATOM 2105 O O . LEU B 1 64 ? -0.742 3.045 -0.976 1 98.56 64 LEU B O 1
ATOM 2109 N N . LEU B 1 65 ? -2.844 3.125 -1.714 1 98.38 65 LEU B N 1
ATOM 2110 C CA . LEU B 1 65 ? -2.564 4.184 -2.676 1 98.38 65 LEU B CA 1
ATOM 2111 C C . LEU B 1 65 ? -2.295 5.508 -1.965 1 98.38 65 LEU B C 1
ATOM 2113 O O . LEU B 1 65 ? -1.381 6.242 -2.342 1 98.38 65 LEU B O 1
ATOM 2117 N N . PHE B 1 66 ? -3.096 5.828 -0.905 1 98.56 66 PHE B N 1
ATOM 2118 C CA . PHE B 1 66 ? -2.812 7.023 -0.121 1 98.56 66 PHE B CA 1
ATOM 2119 C C . PHE B 1 66 ? -1.428 6.941 0.512 1 98.56 66 PHE B C 1
ATOM 2121 O O . PHE B 1 66 ? -0.686 7.926 0.527 1 98.56 66 PHE B O 1
ATOM 2128 N N . THR B 1 67 ? -1.091 5.801 1.033 1 98.62 67 THR B N 1
ATOM 2129 C CA . THR B 1 67 ? 0.203 5.582 1.671 1 98.62 67 THR B CA 1
ATOM 2130 C C . THR B 1 67 ? 1.335 5.711 0.656 1 98.62 67 THR B C 1
ATOM 2132 O O . THR B 1 67 ? 2.363 6.324 0.941 1 98.62 67 THR B O 1
ATOM 2135 N N . ALA B 1 68 ? 1.114 5.117 -0.523 1 98.44 68 ALA B N 1
ATOM 2136 C CA . ALA B 1 68 ? 2.105 5.227 -1.591 1 98.44 68 ALA B CA 1
ATOM 2137 C C . ALA B 1 68 ? 2.35 6.684 -1.966 1 98.44 68 ALA B C 1
ATOM 2139 O O . ALA B 1 68 ? 3.492 7.09 -2.189 1 98.44 68 ALA B O 1
ATOM 2140 N N . ASP B 1 69 ? 1.287 7.465 -2.055 1 98.31 69 ASP B N 1
ATOM 2141 C CA . ASP B 1 69 ? 1.36 8.898 -2.326 1 98.31 69 ASP B CA 1
ATOM 2142 C C . ASP B 1 69 ? 2.281 9.594 -1.331 1 98.31 69 ASP B C 1
ATOM 2144 O O . ASP B 1 69 ? 3.082 10.453 -1.714 1 98.31 69 ASP B O 1
ATOM 2148 N N . ARG B 1 70 ? 2.227 9.234 -0.088 1 98.5 70 ARG B N 1
ATOM 2149 C CA . ARG B 1 70 ? 3.043 9.828 0.965 1 98.5 70 ARG B CA 1
ATOM 2150 C C . ARG B 1 70 ? 4.488 9.344 0.873 1 98.5 70 ARG B C 1
ATOM 2152 O O . ARG B 1 70 ? 5.422 10.133 1.044 1 98.5 70 ARG B O 1
ATOM 2159 N N . TYR B 1 71 ? 4.691 8.086 0.568 1 97.75 71 TYR B N 1
ATOM 2160 C CA . TYR B 1 71 ? 6.043 7.551 0.483 1 97.75 71 TYR B CA 1
ATOM 2161 C C . TYR B 1 71 ? 6.809 8.18 -0.677 1 97.75 71 TYR B C 1
ATOM 2163 O O . TYR B 1 71 ? 8.023 8.359 -0.6 1 97.75 71 TYR B O 1
ATOM 2171 N N . GLU B 1 72 ? 6.105 8.531 -1.741 1 97.44 72 GLU B N 1
ATOM 2172 C CA . GLU B 1 72 ? 6.754 9.18 -2.873 1 97.44 72 GLU B CA 1
ATOM 2173 C C . GLU B 1 72 ? 7.41 10.492 -2.451 1 97.44 72 GLU B C 1
ATOM 2175 O O . GLU B 1 72 ? 8.336 10.969 -3.109 1 97.44 72 GLU B O 1
ATOM 2180 N N . LYS B 1 73 ? 6.965 11.031 -1.325 1 97.88 73 LYS B N 1
ATOM 2181 C CA . LYS B 1 73 ? 7.465 12.328 -0.879 1 97.88 73 LYS B CA 1
ATOM 2182 C C . LYS B 1 73 ? 8.391 12.18 0.326 1 97.88 73 LYS B C 1
ATOM 2184 O O . LYS B 1 73 ? 8.766 13.172 0.956 1 97.88 73 LYS B O 1
ATOM 2189 N N . ARG B 1 74 ? 8.766 10.977 0.657 1 97.56 74 ARG B N 1
ATOM 2190 C CA . ARG B 1 74 ? 9.578 10.719 1.844 1 97.56 74 ARG B CA 1
ATOM 2191 C C . ARG B 1 74 ? 10.875 11.516 1.799 1 97.56 74 ARG B C 1
ATOM 2193 O O . ARG B 1 74 ? 11.211 12.227 2.748 1 97.56 74 ARG B O 1
ATOM 2200 N N . ASP B 1 75 ? 11.609 11.422 0.668 1 97.19 75 ASP B N 1
ATOM 2201 C CA . ASP B 1 75 ? 12.891 12.109 0.542 1 97.19 75 ASP B CA 1
ATOM 2202 C C . ASP B 1 75 ? 12.711 13.625 0.623 1 97.19 75 ASP B C 1
ATOM 2204 O O . ASP B 1 75 ? 13.516 14.32 1.244 1 97.19 75 ASP B O 1
ATOM 2208 N N . PHE B 1 76 ? 11.703 14.117 -0.03 1 98.06 76 PHE B N 1
ATOM 2209 C CA . PHE B 1 76 ? 11.414 15.547 0.01 1 98.06 76 PHE B CA 1
ATOM 2210 C C . PHE B 1 76 ? 11.156 16.016 1.439 1 98.06 76 PHE B C 1
ATOM 2212 O O . PHE B 1 76 ? 11.68 17.047 1.863 1 98.06 76 PHE B O 1
ATOM 2219 N N . ILE B 1 77 ? 10.359 15.227 2.162 1 98.69 77 ILE B N 1
ATOM 2220 C CA . ILE B 1 77 ? 10.008 15.562 3.537 1 98.69 77 ILE B CA 1
ATOM 2221 C C . ILE B 1 77 ? 11.266 15.602 4.398 1 98.69 77 ILE B C 1
ATOM 2223 O O . ILE B 1 77 ? 11.516 16.578 5.113 1 98.69 77 ILE B O 1
ATOM 2227 N N . GLU B 1 78 ? 12.047 14.57 4.301 1 98.5 78 GLU B N 1
ATOM 2228 C CA . GLU B 1 78 ? 13.25 14.469 5.117 1 98.5 78 GLU B CA 1
ATOM 2229 C C . GLU B 1 78 ? 14.242 15.586 4.793 1 98.5 78 GLU B C 1
ATOM 2231 O O . GLU B 1 78 ? 14.766 16.234 5.695 1 98.5 78 GLU B O 1
ATOM 2236 N N . LYS B 1 79 ? 14.438 15.805 3.508 1 98.25 79 LYS B N 1
ATOM 2237 C CA . LYS B 1 79 ? 15.383 16.828 3.078 1 98.25 79 LYS B CA 1
ATOM 2238 C C . LYS B 1 79 ? 14.883 18.219 3.447 1 98.25 79 LYS B C 1
ATOM 2240 O O . LYS B 1 79 ? 15.641 19.031 3.986 1 98.25 79 LYS B O 1
ATOM 2245 N N . THR B 1 80 ? 13.68 18.531 3.209 1 98.69 80 THR B N 1
ATOM 2246 C CA . THR B 1 80 ? 13.125 19.859 3.443 1 98.69 80 THR B CA 1
ATOM 2247 C C . THR B 1 80 ? 13.039 20.156 4.938 1 98.69 80 THR B C 1
ATOM 2249 O O . THR B 1 80 ? 13.367 21.266 5.375 1 98.69 80 THR B O 1
ATOM 2252 N N . ALA B 1 81 ? 12.672 19.172 5.734 1 98.25 81 ALA B N 1
ATOM 2253 C CA . ALA B 1 81 ? 12.5 19.375 7.172 1 98.25 81 ALA B CA 1
ATOM 2254 C C . ALA B 1 81 ? 13.836 19.609 7.859 1 98.25 81 ALA B C 1
ATOM 2256 O O . ALA B 1 81 ? 13.883 20.094 8.984 1 98.25 81 ALA B O 1
ATOM 2257 N N . SER B 1 82 ? 14.914 19.219 7.184 1 97.31 82 SER B N 1
ATOM 2258 C CA . SER B 1 82 ? 16.25 19.375 7.766 1 97.31 82 SER B CA 1
ATOM 2259 C C . SER B 1 82 ? 16.719 20.828 7.676 1 97.31 82 SER B C 1
ATOM 2261 O O . SER B 1 82 ? 17.594 21.25 8.43 1 97.31 82 SER B O 1
ATOM 2263 N N . SER B 1 83 ? 16.125 21.609 6.734 1 97.19 83 SER B N 1
ATOM 2264 C CA . SER B 1 83 ? 16.641 22.953 6.508 1 97.19 83 SER B CA 1
ATOM 2265 C C . SER B 1 83 ? 15.523 23.984 6.562 1 97.19 83 SER B C 1
ATOM 2267 O O . SER B 1 83 ? 15.789 25.188 6.594 1 97.19 83 SER B O 1
ATOM 2269 N N . HIS B 1 84 ? 14.258 23.578 6.574 1 98.44 84 HIS B N 1
ATOM 2270 C CA . HIS B 1 84 ? 13.086 24.453 6.578 1 98.44 84 HIS B CA 1
ATOM 2271 C C . HIS B 1 84 ? 12.039 23.969 7.582 1 98.44 84 HIS B C 1
ATOM 2273 O O . HIS B 1 84 ? 12.109 22.828 8.062 1 98.44 84 HIS B O 1
ATOM 2279 N N . ILE B 1 85 ? 11.148 24.875 7.996 1 98.69 85 ILE B N 1
ATOM 2280 C CA . ILE B 1 85 ? 9.875 24.453 8.562 1 98.69 85 ILE B CA 1
ATOM 2281 C C . ILE B 1 85 ? 8.961 23.922 7.457 1 98.69 85 ILE B C 1
ATOM 2283 O O . ILE B 1 85 ? 8.633 24.656 6.523 1 98.69 85 ILE B O 1
ATOM 2287 N N . LEU B 1 86 ? 8.664 22.688 7.477 1 98.88 86 LEU B N 1
ATOM 2288 C CA . LEU B 1 86 ? 7.77 22.078 6.508 1 98.88 86 LEU B CA 1
ATOM 2289 C C . LEU B 1 86 ? 6.375 21.891 7.098 1 98.88 86 LEU B C 1
ATOM 2291 O O . LEU B 1 86 ? 6.191 21.109 8.039 1 98.88 86 LEU B O 1
ATOM 2295 N N . LEU B 1 87 ? 5.414 22.656 6.605 1 98.88 87 LEU B N 1
ATOM 2296 C CA . LEU B 1 87 ? 4.016 22.531 7 1 98.88 87 LEU B CA 1
ATOM 2297 C C . LEU B 1 87 ? 3.275 21.562 6.078 1 98.88 87 LEU B C 1
ATOM 2299 O O . LEU B 1 87 ? 3.303 21.719 4.855 1 98.88 87 LEU B O 1
ATOM 2303 N N . CYS B 1 88 ? 2.623 20.594 6.633 1 98.81 88 CYS B N 1
ATOM 2304 C CA . CYS B 1 88 ? 1.926 19.594 5.84 1 98.81 88 CYS B CA 1
ATOM 2305 C C . CYS B 1 88 ? 0.451 19.531 6.215 1 98.81 88 CYS B C 1
ATOM 2307 O O . CYS B 1 88 ? 0.112 19.25 7.367 1 98.81 88 CYS B O 1
ATOM 2309 N N . ASP B 1 89 ? -0.355 19.75 5.234 1 98.44 89 ASP B N 1
ATOM 2310 C CA . ASP B 1 89 ? -1.804 19.641 5.371 1 98.44 89 ASP B CA 1
ATOM 2311 C C . ASP B 1 89 ? -2.266 18.203 5.125 1 98.44 89 ASP B C 1
ATOM 2313 O O . ASP B 1 89 ? -2.373 17.766 3.975 1 98.44 89 ASP B O 1
ATOM 2317 N N . ARG B 1 90 ? -2.594 17.469 6.219 1 97.94 90 ARG B N 1
ATOM 2318 C CA . ARG B 1 90 ? -3.039 16.078 6.188 1 97.94 90 ARG B CA 1
ATOM 2319 C C . ARG B 1 90 ? -1.87 15.133 5.926 1 97.94 90 ARG B C 1
ATOM 2321 O O . ARG B 1 90 ? -1.089 15.344 4.996 1 97.94 90 ARG B O 1
ATOM 2328 N N . TYR B 1 91 ? -1.839 14.062 6.734 1 97.88 91 TYR B N 1
ATOM 2329 C CA . TYR B 1 91 ? -0.723 13.133 6.648 1 97.88 91 TYR B CA 1
ATOM 2330 C C . TYR B 1 91 ? -1.128 11.75 7.148 1 97.88 91 TYR B C 1
ATOM 2332 O O . TYR B 1 91 ? -2.209 11.258 6.82 1 97.88 91 TYR B O 1
ATOM 2340 N N . SER B 1 92 ? -0.309 11.062 7.824 1 97.25 92 SER B N 1
ATOM 2341 C CA . SER B 1 92 ? -0.437 9.641 8.148 1 97.25 92 SER B CA 1
ATOM 2342 C C . SER B 1 92 ? -1.639 9.383 9.047 1 97.25 92 SER B C 1
ATOM 2344 O O . SER B 1 92 ? -2.365 8.406 8.859 1 97.25 92 SER B O 1
ATOM 2346 N N . TRP B 1 93 ? -1.871 10.242 10.047 1 97.31 93 TRP B N 1
ATOM 2347 C CA . TRP B 1 93 ? -2.969 10.008 10.977 1 97.31 93 TRP B CA 1
ATOM 2348 C C . TRP B 1 93 ? -4.309 9.984 10.25 1 97.31 93 TRP B C 1
ATOM 2350 O O . TRP B 1 93 ? -5.133 9.094 10.484 1 97.31 93 TRP B O 1
ATOM 2360 N N . SER B 1 94 ? -4.473 10.906 9.344 1 96.06 94 SER B N 1
ATOM 2361 C CA . SER B 1 94 ? -5.66 10.906 8.492 1 96.06 94 SER B CA 1
ATOM 2362 C C . SER B 1 94 ? -5.777 9.609 7.703 1 96.06 94 SER B C 1
ATOM 2364 O O . SER B 1 94 ? -6.855 9.016 7.629 1 96.06 94 SER B O 1
ATOM 2366 N N . GLY B 1 95 ? -4.684 9.188 7.109 1 96.44 95 GLY B N 1
ATOM 2367 C CA . GLY B 1 95 ? -4.688 7.945 6.348 1 96.44 95 GLY B CA 1
ATOM 2368 C C . GLY B 1 95 ? -5.176 6.754 7.152 1 96.44 95 GLY B C 1
ATOM 2369 O O . GLY B 1 95 ? -6.051 6.012 6.703 1 96.44 95 GLY B O 1
ATOM 2370 N N . ILE B 1 96 ? -4.637 6.617 8.328 1 97.38 96 ILE B N 1
ATOM 2371 C CA . ILE B 1 96 ? -4.941 5.504 9.219 1 97.38 96 ILE B CA 1
ATOM 2372 C C . ILE B 1 96 ? -6.402 5.586 9.656 1 97.38 96 ILE B C 1
ATOM 2374 O O . ILE B 1 96 ? -7.148 4.609 9.539 1 97.38 96 ILE B O 1
ATOM 2378 N N . CYS B 1 97 ? -6.875 6.738 10.062 1 97.19 97 CYS B N 1
ATOM 2379 C CA . CYS B 1 97 ? -8.195 6.898 10.664 1 97.19 97 CYS B CA 1
ATOM 2380 C C . CYS B 1 97 ? -9.289 6.785 9.609 1 97.19 97 CYS B C 1
ATOM 2382 O O . CYS B 1 97 ? -10.367 6.246 9.883 1 97.19 97 CYS B O 1
ATOM 2384 N N . PHE B 1 98 ? -9.016 7.312 8.438 1 97.19 98 PHE B N 1
ATOM 2385 C CA . PHE B 1 98 ? -9.992 7.211 7.359 1 97.19 98 PHE B CA 1
ATOM 2386 C C . PHE B 1 98 ? -10.109 5.777 6.859 1 97.19 98 PHE B C 1
ATOM 2388 O O . PHE B 1 98 ? -11.195 5.32 6.504 1 97.19 98 PHE B O 1
ATOM 2395 N N . SER B 1 99 ? -9 5.082 6.809 1 97.5 99 SER B N 1
ATOM 2396 C CA . SER B 1 99 ? -9.03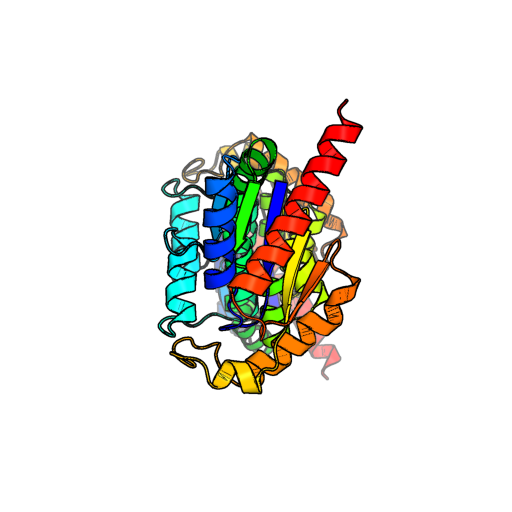1 3.67 6.441 1 97.5 99 SER B CA 1
ATOM 2397 C C . SER B 1 99 ? -9.758 2.844 7.496 1 97.5 99 SER B C 1
ATOM 2399 O O . SER B 1 99 ? -10.539 1.948 7.164 1 97.5 99 SER B O 1
ATOM 2401 N N . TYR B 1 100 ? -9.516 3.148 8.75 1 97.31 100 TYR B N 1
ATOM 2402 C CA . TYR B 1 100 ? -10.266 2.527 9.836 1 97.31 100 TYR B CA 1
ATOM 2403 C C . TYR B 1 100 ? -11.766 2.762 9.664 1 97.31 100 TYR B C 1
ATOM 2405 O O . TYR B 1 100 ? -12.57 1.843 9.836 1 97.31 100 TYR B O 1
ATOM 2413 N N . ALA B 1 101 ? -12.141 3.926 9.32 1 97.5 101 ALA B N 1
ATOM 2414 C CA . ALA B 1 101 ? -13.539 4.301 9.141 1 97.5 101 ALA B CA 1
ATOM 2415 C C . ALA B 1 101 ? -14.18 3.498 8.008 1 97.5 101 ALA B C 1
ATOM 2417 O O . ALA B 1 101 ? -15.406 3.369 7.941 1 97.5 101 ALA B O 1
ATOM 2418 N N . LYS B 1 102 ? -13.398 2.959 7.098 1 96.75 102 LYS B N 1
ATOM 2419 C CA . LYS B 1 102 ? -13.883 2.131 6 1 96.75 102 LYS B CA 1
ATOM 2420 C C . LYS B 1 102 ? -13.992 0.668 6.422 1 96.75 102 LYS B C 1
ATOM 2422 O O . LYS B 1 102 ? -14.359 -0.19 5.613 1 96.75 102 LYS B O 1
ATOM 2427 N N . GLY B 1 103 ? -13.531 0.397 7.637 1 96.31 103 GLY B N 1
ATOM 2428 C CA . GLY B 1 103 ? -13.703 -0.949 8.156 1 96.31 103 GLY B CA 1
ATOM 2429 C C . GLY B 1 103 ? -12.414 -1.755 8.172 1 96.31 103 GLY B C 1
ATOM 2430 O O . GLY B 1 103 ? -12.438 -2.963 8.414 1 96.31 103 GLY B O 1
ATOM 2431 N N . LEU B 1 104 ? -11.336 -1.121 7.934 1 97.06 104 LEU B N 1
ATOM 2432 C CA . LEU B 1 104 ? -10.07 -1.842 7.895 1 97.06 104 LEU B CA 1
ATOM 2433 C C . LEU B 1 104 ? -9.508 -2.023 9.305 1 97.06 104 LEU B C 1
ATOM 2435 O O . LEU B 1 104 ? -9.859 -1.274 10.219 1 97.06 104 LEU B O 1
ATOM 2439 N N . ASP B 1 105 ? -8.648 -3.01 9.406 1 95.44 105 ASP B N 1
ATOM 2440 C CA . ASP B 1 105 ? -7.93 -3.264 10.656 1 95.44 105 ASP B CA 1
ATOM 2441 C C . ASP B 1 105 ? -6.984 -2.115 10.992 1 95.44 105 ASP B C 1
ATOM 2443 O O . ASP B 1 105 ? -6.094 -1.786 10.203 1 95.44 105 ASP B O 1
ATOM 2447 N N . LEU B 1 106 ? -7.215 -1.569 12.18 1 95.19 106 LEU B N 1
ATOM 2448 C CA . LEU B 1 106 ? -6.473 -0.383 12.594 1 95.19 106 LEU B CA 1
ATOM 2449 C C . LEU B 1 106 ? -4.973 -0.664 12.633 1 95.19 106 LEU B C 1
ATOM 2451 O O . LEU B 1 106 ? -4.176 0.144 12.148 1 95.19 106 LEU B O 1
ATOM 2455 N N . ASP B 1 107 ? -4.617 -1.79 13.141 1 95.06 107 ASP B N 1
ATOM 2456 C CA . ASP B 1 107 ? -3.207 -2.148 13.258 1 95.06 107 ASP B CA 1
ATOM 2457 C C . ASP B 1 107 ? -2.566 -2.297 11.875 1 95.06 107 ASP B C 1
ATOM 2459 O O . ASP B 1 107 ? -1.409 -1.918 11.68 1 95.06 107 ASP B O 1
ATOM 2463 N N . TRP B 1 108 ? -3.258 -2.867 10.961 1 97 108 TRP B N 1
ATOM 2464 C CA . TRP B 1 108 ? -2.742 -3.012 9.602 1 97 108 TRP B CA 1
ATOM 2465 C C . TRP B 1 108 ? -2.492 -1.647 8.969 1 97 108 TRP B C 1
ATOM 2467 O O . TRP B 1 108 ? -1.452 -1.43 8.344 1 97 108 TRP B O 1
ATOM 2477 N N . CYS B 1 109 ? -3.447 -0.734 9.172 1 97.12 109 CYS B N 1
ATOM 2478 C CA . CYS B 1 109 ? -3.289 0.615 8.641 1 97.12 109 CYS B CA 1
ATOM 2479 C C . CYS B 1 109 ? -2.041 1.28 9.203 1 97.12 109 CYS B C 1
ATOM 2481 O O . CYS B 1 109 ? -1.275 1.903 8.469 1 97.12 109 CYS B O 1
ATOM 2483 N N . VAL B 1 110 ? -1.809 1.115 10.469 1 96.31 110 VAL B N 1
ATOM 2484 C CA . VAL B 1 110 ? -0.643 1.688 11.133 1 96.31 110 VAL B CA 1
ATOM 2485 C C . VAL B 1 110 ? 0.634 1.103 10.531 1 96.31 110 VAL B C 1
ATOM 2487 O O . VAL B 1 110 ? 1.577 1.837 10.227 1 96.31 110 VAL B O 1
ATOM 2490 N N . GLU B 1 111 ? 0.643 -0.168 10.32 1 96.25 111 GLU B N 1
ATOM 2491 C CA . GLU B 1 111 ? 1.837 -0.854 9.828 1 96.25 111 GLU B CA 1
ATOM 2492 C C . GLU B 1 111 ? 2.191 -0.409 8.414 1 96.25 111 GLU B C 1
ATOM 2494 O O . GLU B 1 111 ? 3.369 -0.278 8.078 1 96.25 111 GLU B O 1
ATOM 2499 N N . THR B 1 112 ? 1.205 -0.216 7.586 1 97.44 112 THR B N 1
ATOM 2500 C CA . THR B 1 112 ? 1.48 0.18 6.207 1 97.44 112 THR B CA 1
ATOM 2501 C C . THR B 1 112 ? 2.166 1.542 6.164 1 97.44 112 THR B C 1
ATOM 2503 O O . THR B 1 112 ? 2.893 1.848 5.215 1 97.44 112 THR B O 1
ATOM 2506 N N . GLU B 1 113 ? 1.995 2.375 7.219 1 96.5 113 GLU B N 1
ATOM 2507 C CA . GLU B 1 113 ? 2.506 3.742 7.227 1 96.5 113 GLU B CA 1
ATOM 2508 C C . GLU B 1 113 ? 3.73 3.869 8.133 1 96.5 113 GLU B C 1
ATOM 2510 O O . GLU B 1 113 ? 4.293 4.957 8.273 1 96.5 113 GLU B O 1
ATOM 2515 N N . ARG B 1 114 ? 4.23 2.82 8.656 1 94.81 114 ARG B N 1
ATOM 2516 C CA . ARG B 1 114 ? 5.145 2.854 9.797 1 94.81 114 ARG B CA 1
ATOM 2517 C C . ARG B 1 114 ? 6.504 3.42 9.391 1 94.81 114 ARG B C 1
ATOM 2519 O O . ARG B 1 114 ? 7.215 3.996 10.211 1 94.81 114 ARG B O 1
ATOM 2526 N N . LEU B 1 115 ? 6.871 3.309 8.133 1 95.19 115 LEU B N 1
ATOM 2527 C CA . LEU B 1 115 ? 8.211 3.717 7.715 1 95.19 115 LEU B CA 1
ATOM 2528 C C . LEU B 1 115 ? 8.227 5.184 7.305 1 95.19 115 LEU B C 1
ATOM 2530 O O . LEU B 1 115 ? 9.281 5.734 6.984 1 95.19 115 LEU B O 1
ATOM 2534 N N . LEU B 1 116 ? 7.129 5.852 7.355 1 96.94 116 LEU B N 1
ATOM 2535 C CA . LEU B 1 116 ? 7.055 7.262 6.984 1 96.94 116 LEU B CA 1
ATOM 2536 C C . LEU B 1 116 ? 7.77 8.133 8.008 1 96.94 116 LEU B C 1
ATOM 2538 O O . LEU B 1 116 ? 7.785 7.812 9.203 1 96.94 116 LEU B O 1
ATOM 2542 N N . PRO B 1 117 ? 8.344 9.297 7.531 1 97.31 117 PRO B N 1
ATOM 2543 C CA . PRO B 1 117 ? 8.906 10.242 8.492 1 97.31 117 PRO B CA 1
ATOM 2544 C C . PRO B 1 117 ? 7.891 10.695 9.539 1 97.31 117 PRO B C 1
ATOM 2546 O O . PRO B 1 117 ? 6.723 10.93 9.211 1 97.31 117 PRO B O 1
ATOM 2549 N N . LYS B 1 118 ? 8.305 10.695 10.727 1 96.88 118 LYS B N 1
ATOM 2550 C CA . LYS B 1 118 ? 7.434 11.156 11.797 1 96.88 118 LYS B CA 1
ATOM 2551 C C . LYS B 1 118 ? 7.473 12.672 11.93 1 96.88 118 LYS B C 1
ATOM 2553 O O . LYS B 1 118 ? 8.539 13.289 11.812 1 96.88 118 LYS B O 1
ATOM 2558 N N . PRO B 1 119 ? 6.305 13.281 12.148 1 97.81 119 PRO B N 1
ATOM 2559 C CA . PRO B 1 119 ? 6.32 14.734 12.383 1 97.81 119 PRO B CA 1
ATOM 2560 C C . PRO B 1 119 ? 6.953 15.109 13.719 1 97.81 119 PRO B C 1
ATOM 2562 O O . PRO B 1 119 ? 6.922 14.312 14.664 1 97.81 119 PRO B O 1
ATOM 2565 N N . ASP B 1 120 ? 7.539 16.312 13.742 1 97.69 120 ASP B N 1
ATOM 2566 C CA . ASP B 1 120 ? 7.996 16.859 15.016 1 97.69 120 ASP B CA 1
ATOM 2567 C C . ASP B 1 120 ? 6.816 17.25 15.898 1 97.69 120 ASP B C 1
ATOM 2569 O O . ASP B 1 120 ? 6.871 17.094 17.125 1 97.69 120 ASP B O 1
ATOM 2573 N N . ILE B 1 121 ? 5.773 17.766 15.297 1 97.75 121 ILE B N 1
ATOM 2574 C CA . ILE B 1 121 ? 4.531 18.125 15.961 1 97.75 121 ILE B CA 1
ATOM 2575 C C . ILE B 1 121 ? 3.348 17.859 15.031 1 97.75 121 ILE B C 1
ATOM 2577 O O . ILE B 1 121 ? 3.422 18.125 13.836 1 97.75 121 ILE B O 1
ATOM 2581 N N . THR B 1 122 ? 2.352 17.328 15.57 1 98.19 122 THR B N 1
ATOM 2582 C CA . THR B 1 122 ? 1.065 17.219 14.891 1 98.19 122 THR B CA 1
ATOM 2583 C C . THR B 1 122 ? 0.013 18.078 15.57 1 98.19 122 THR B C 1
ATOM 2585 O O . THR B 1 122 ? -0.227 17.953 16.781 1 98.19 122 THR B O 1
ATOM 2588 N N . PHE B 1 123 ? -0.547 18.969 14.844 1 98.5 123 PHE B N 1
ATOM 2589 C CA . PHE B 1 123 ? -1.688 19.734 15.32 1 98.5 123 PHE B CA 1
ATOM 2590 C C . PHE B 1 123 ? -2.998 19.094 14.867 1 98.5 123 PHE B C 1
ATOM 2592 O O . PHE B 1 123 ? -3.295 19.062 13.672 1 98.5 123 PHE B O 1
ATOM 2599 N N . TYR B 1 124 ? -3.762 18.656 15.805 1 98.31 124 TYR B N 1
ATOM 2600 C CA . TYR B 1 124 ? -5.051 18.031 15.523 1 98.31 124 TYR B CA 1
ATOM 2601 C C . TYR B 1 124 ? -6.191 19.031 15.742 1 98.31 124 TYR B C 1
ATOM 2603 O O . TYR B 1 124 ? -6.492 19.391 16.875 1 98.31 124 TYR B O 1
ATOM 2611 N N . LEU B 1 125 ? -6.766 19.469 14.648 1 98.12 125 LEU B N 1
ATOM 2612 C CA . LEU B 1 125 ? -7.941 20.328 14.727 1 98.12 125 LEU B CA 1
ATOM 2613 C C . LEU B 1 125 ? -9.195 19.5 14.992 1 98.12 125 LEU B C 1
ATOM 2615 O O . LEU B 1 125 ? -9.805 18.969 14.055 1 98.12 125 LEU B O 1
ATOM 2619 N N . GLU B 1 126 ? -9.609 19.516 16.219 1 97.06 126 GLU B N 1
ATOM 2620 C CA . GLU B 1 126 ? -10.734 18.688 16.641 1 97.06 126 GLU B CA 1
ATOM 2621 C C . GLU B 1 126 ? -12.047 19.469 16.594 1 97.06 126 GLU B C 1
ATOM 2623 O O . GLU B 1 126 ? -12.109 20.625 17.031 1 97.06 126 GLU B O 1
ATOM 2628 N N . ALA B 1 127 ? -13.047 18.906 16.031 1 95 127 ALA B N 1
ATOM 2629 C CA . ALA B 1 127 ? -14.383 19.484 15.969 1 95 127 ALA B CA 1
ATOM 2630 C C . ALA B 1 127 ? -15.453 18.406 15.938 1 95 127 ALA B C 1
ATOM 2632 O O . ALA B 1 127 ? -15.188 17.266 15.547 1 95 127 ALA B O 1
ATOM 2633 N N . ASP B 1 128 ? -16.641 18.828 16.344 1 94.5 128 ASP B N 1
ATOM 2634 C CA . ASP B 1 128 ? -17.781 17.938 16.234 1 94.5 128 ASP B CA 1
ATOM 2635 C C . ASP B 1 128 ? -18.203 17.766 14.781 1 94.5 128 ASP B C 1
ATOM 2637 O O . ASP B 1 128 ? -18.234 18.734 14.016 1 94.5 128 ASP B O 1
ATOM 2641 N N . VAL B 1 129 ? -18.516 16.516 14.469 1 95.38 129 VAL B N 1
ATOM 2642 C CA . VAL B 1 129 ? -18.922 16.188 13.109 1 95.38 129 VAL B CA 1
ATOM 2643 C C . VAL B 1 129 ? -20.125 17.047 12.695 1 95.38 129 VAL B C 1
ATOM 2645 O O . VAL B 1 129 ? -20.188 17.531 11.57 1 95.38 129 VAL B O 1
ATOM 2648 N N . GLU B 1 130 ? -21.031 17.312 13.648 1 94.94 130 GLU B N 1
ATOM 2649 C CA . GLU B 1 130 ? -22.25 18.078 13.359 1 94.94 130 GLU B CA 1
ATOM 2650 C C . GLU B 1 130 ? -21.906 19.516 12.969 1 94.94 130 GLU B C 1
ATOM 2652 O O . GLU B 1 130 ? -22.594 20.125 12.141 1 94.94 130 GLU B O 1
ATOM 2657 N N . ILE B 1 131 ? -20.922 20.047 13.578 1 93.5 131 ILE B N 1
ATOM 2658 C CA . ILE B 1 131 ? -20.469 21.406 13.281 1 93.5 131 ILE B CA 1
ATOM 2659 C C . ILE B 1 131 ? -19.828 21.438 11.891 1 93.5 131 ILE B C 1
ATOM 2661 O O . ILE B 1 131 ? -20.094 22.359 11.109 1 93.5 131 ILE B O 1
ATOM 2665 N N . LEU B 1 132 ? -19.062 20.438 11.516 1 92.94 132 LEU B N 1
ATOM 2666 C CA . LEU B 1 132 ? -18.344 20.375 10.25 1 92.94 132 LEU B CA 1
ATOM 2667 C C . LEU B 1 132 ? -19.312 20.219 9.078 1 92.94 132 LEU B C 1
ATOM 2669 O O . LEU B 1 132 ? -19.078 20.781 8 1 92.94 132 LEU B O 1
ATOM 2673 N N . MET B 1 133 ? -20.391 19.5 9.305 1 92.88 133 MET B N 1
ATOM 2674 C CA . MET B 1 133 ? -21.359 19.219 8.258 1 92.88 133 MET B CA 1
ATOM 2675 C C . MET B 1 133 ? -22.047 20.5 7.797 1 92.88 133 MET B C 1
ATOM 2677 O O . MET B 1 133 ? -22.641 20.531 6.715 1 92.88 133 MET B O 1
ATOM 2681 N N . LYS B 1 134 ? -21.984 21.562 8.609 1 91.62 134 LYS B N 1
ATOM 2682 C CA . LYS B 1 134 ? -22.641 22.828 8.305 1 91.62 134 LYS B CA 1
ATOM 2683 C C . LYS B 1 134 ? -21.734 23.734 7.5 1 91.62 134 LYS B C 1
ATOM 2685 O O . LYS B 1 134 ? -22.172 24.797 7.023 1 91.62 134 LYS B O 1
ATOM 2690 N N . ARG B 1 135 ? -20.578 23.344 7.289 1 88.62 135 ARG B N 1
ATOM 2691 C CA . ARG B 1 135 ? -19.609 24.188 6.59 1 88.62 135 ARG B CA 1
ATOM 2692 C C . ARG B 1 135 ? -19.781 24.078 5.078 1 88.62 135 ARG B C 1
ATOM 2694 O O . ARG B 1 135 ? -20.406 23.141 4.59 1 88.62 135 ARG B O 1
ATOM 2701 N N . HIS B 1 136 ? -19.25 25.016 4.41 1 85.12 136 HIS B N 1
ATOM 2702 C CA . HIS B 1 136 ? -19.469 25.141 2.973 1 85.12 136 HIS B CA 1
ATOM 2703 C C . HIS B 1 136 ? -18.922 23.938 2.219 1 85.12 136 HIS B C 1
ATOM 2705 O O . HIS B 1 136 ? -17.922 23.344 2.641 1 85.12 136 HIS B O 1
ATOM 2711 N N . ASN B 1 137 ? -19.562 23.453 1.135 1 85.62 137 ASN B N 1
ATOM 2712 C CA . ASN B 1 137 ? -19.172 22.438 0.159 1 85.62 137 ASN B CA 1
ATOM 2713 C C . ASN B 1 137 ? -19.109 21.047 0.784 1 85.62 137 ASN B C 1
ATOM 2715 O O . ASN B 1 137 ? -18.391 20.172 0.29 1 85.62 137 ASN B O 1
ATOM 2719 N N . TRP B 1 138 ? -19.797 20.953 1.904 1 88 138 TRP B N 1
ATOM 2720 C CA . TRP B 1 138 ? -19.938 19.625 2.482 1 88 138 TRP B CA 1
ATOM 2721 C C . TRP B 1 138 ? -20.641 18.672 1.507 1 88 138 TRP B C 1
ATOM 2723 O O . TRP B 1 138 ? -21.656 19.016 0.914 1 88 138 TRP B O 1
ATOM 2733 N N . GLY B 1 139 ? -20 17.438 1.286 1 86.81 139 GLY B N 1
ATOM 2734 C CA . GLY B 1 139 ? -20.609 16.438 0.43 1 86.81 139 GLY B CA 1
ATOM 2735 C C . GLY B 1 139 ? -20.031 16.406 -0.971 1 86.81 139 GLY B C 1
ATOM 2736 O O . GLY B 1 139 ? -20.359 15.539 -1.772 1 86.81 139 GLY B O 1
ATOM 2737 N N . ASP B 1 140 ? -19.125 17.266 -1.285 1 88.25 140 ASP B N 1
ATOM 2738 C CA . ASP B 1 140 ? -18.5 17.328 -2.602 1 88.25 140 ASP B CA 1
ATOM 2739 C C . ASP B 1 140 ? -17.656 16.078 -2.863 1 88.25 140 ASP B C 1
ATOM 2741 O O . ASP B 1 140 ? -17.484 15.672 -4.016 1 88.25 140 ASP B O 1
ATOM 2745 N N . GLU B 1 141 ? -17.125 15.469 -1.805 1 89.56 141 GLU B N 1
ATOM 2746 C CA . GLU B 1 141 ? -16.328 14.25 -1.925 1 89.56 141 GLU B CA 1
ATOM 2747 C C . GLU B 1 141 ? -17.047 13.062 -1.303 1 89.56 141 GLU B C 1
ATOM 2749 O O . GLU B 1 141 ? -17.828 13.219 -0.359 1 89.56 141 GLU B O 1
ATOM 2754 N N . ILE B 1 142 ? -16.719 11.891 -1.812 1 90.06 142 ILE B N 1
ATOM 2755 C CA . ILE B 1 142 ? -17.484 10.68 -1.519 1 90.06 142 ILE B CA 1
ATOM 2756 C C . ILE B 1 142 ? -17.375 10.344 -0.033 1 90.06 142 ILE B C 1
ATOM 2758 O O . ILE B 1 142 ? -18.266 9.695 0.533 1 90.06 142 ILE B O 1
ATOM 2762 N N . LEU B 1 143 ? -16.312 10.789 0.624 1 91.19 143 LEU B N 1
ATOM 2763 C CA . LEU B 1 143 ? -16.078 10.422 2.016 1 91.19 143 LEU B CA 1
ATOM 2764 C C . LEU B 1 143 ? -16.719 11.43 2.963 1 91.19 143 LEU B C 1
ATOM 2766 O O . LEU B 1 143 ? -16.719 11.227 4.18 1 91.19 143 LEU B O 1
ATOM 2770 N N . GLU B 1 144 ? -17.266 12.484 2.434 1 92.06 144 GLU B N 1
ATOM 2771 C CA . GLU B 1 144 ? -17.859 13.531 3.256 1 92.06 144 GLU B CA 1
ATOM 2772 C C . GLU B 1 144 ? -19.312 13.195 3.604 1 92.06 144 GLU B C 1
ATOM 2774 O O . GLU B 1 144 ? -20.234 13.914 3.209 1 92.06 144 GLU B O 1
ATOM 2779 N N . THR B 1 145 ? -19.453 12.148 4.344 1 92.75 145 THR B N 1
ATOM 2780 C CA . THR B 1 145 ? -20.734 11.703 4.879 1 92.75 145 THR B CA 1
ATOM 2781 C C . THR B 1 145 ? -20.688 11.633 6.402 1 92.75 145 THR B C 1
ATOM 2783 O O . THR B 1 145 ? -19.625 11.438 6.984 1 92.75 145 THR B O 1
ATOM 2786 N N . ARG B 1 146 ? -21.828 11.805 6.992 1 93.31 146 ARG B N 1
ATOM 2787 C CA . ARG B 1 146 ? -21.953 11.82 8.445 1 93.31 146 ARG B CA 1
ATOM 2788 C C . ARG B 1 146 ? -21.375 10.547 9.055 1 93.31 146 ARG B C 1
ATOM 2790 O O . ARG B 1 146 ? -20.5 10.602 9.922 1 93.31 146 ARG B O 1
ATOM 2797 N N . ASP B 1 147 ? -21.844 9.398 8.625 1 94.75 147 ASP B N 1
ATOM 2798 C CA . ASP B 1 147 ? -21.422 8.117 9.195 1 94.75 147 ASP B CA 1
ATOM 2799 C C . ASP B 1 147 ? -19.922 7.906 9.047 1 94.75 147 ASP B C 1
ATOM 2801 O O . ASP B 1 147 ? -19.25 7.473 9.992 1 94.75 147 ASP B O 1
ATOM 2805 N N . PHE B 1 148 ? -19.438 8.242 7.969 1 95.69 148 PHE B N 1
ATOM 2806 C CA . PHE B 1 148 ? -18 8.086 7.723 1 95.69 148 PHE B CA 1
ATOM 2807 C C . PHE B 1 148 ? -17.188 8.992 8.641 1 95.69 148 PHE B C 1
ATOM 2809 O O . PHE B 1 148 ? -16.219 8.547 9.25 1 95.69 148 PHE B O 1
ATOM 2816 N N . GLN B 1 149 ? -17.578 10.234 8.711 1 95.62 149 GLN B N 1
ATOM 2817 C CA . GLN B 1 149 ? -16.828 11.203 9.5 1 95.62 149 GLN B CA 1
ATOM 2818 C C . GLN B 1 149 ? -16.906 10.867 10.992 1 95.62 149 GLN B C 1
ATOM 2820 O O . GLN B 1 149 ? -15.945 11.102 11.734 1 95.62 149 GLN B O 1
ATOM 2825 N N . TYR B 1 150 ? -17.984 10.297 11.469 1 96.56 150 TYR B N 1
ATOM 2826 C CA . TYR B 1 150 ? -18.094 9.852 12.852 1 96.56 150 TYR B CA 1
ATOM 2827 C C . TYR B 1 150 ? -17.125 8.703 13.125 1 96.56 150 TYR B C 1
ATOM 2829 O O . TYR B 1 150 ? -16.469 8.672 14.164 1 96.56 150 TYR B O 1
ATOM 2837 N N . LYS B 1 151 ? -17.094 7.777 12.242 1 96.75 151 LYS B N 1
ATOM 2838 C CA . LYS B 1 151 ? -16.172 6.652 12.398 1 96.75 151 LYS B CA 1
ATOM 2839 C C . LYS B 1 151 ? -14.719 7.121 12.359 1 96.75 151 LYS B C 1
ATOM 2841 O O . LYS B 1 151 ? -13.883 6.617 13.109 1 96.75 151 LYS B O 1
ATOM 2846 N N . ALA B 1 152 ? -14.445 8.039 11.438 1 97.12 152 ALA B N 1
ATOM 2847 C CA . ALA B 1 152 ? -13.102 8.609 11.383 1 97.12 152 ALA B CA 1
ATOM 2848 C C . ALA B 1 152 ? -12.75 9.312 12.695 1 97.12 152 ALA B C 1
ATOM 2850 O O . ALA B 1 152 ? -11.633 9.164 13.203 1 97.12 152 ALA B O 1
ATOM 2851 N N . ALA B 1 153 ? -13.703 10.094 13.219 1 96.94 153 ALA B N 1
ATOM 2852 C CA . ALA B 1 153 ? -13.5 10.766 14.5 1 96.94 153 ALA B CA 1
ATOM 2853 C C . ALA B 1 153 ? -13.188 9.758 15.602 1 96.94 153 ALA B C 1
ATOM 2855 O O . ALA B 1 153 ? -12.328 10 16.453 1 96.94 153 ALA B O 1
ATOM 2856 N N . ASP B 1 154 ? -13.906 8.68 15.578 1 96.12 154 ASP B N 1
ATOM 2857 C CA . ASP B 1 154 ? -13.641 7.602 16.516 1 96.12 154 ASP B CA 1
ATOM 2858 C C . ASP B 1 154 ? -12.211 7.078 16.375 1 96.12 154 ASP B C 1
ATOM 2860 O O . ASP B 1 154 ? -11.539 6.809 17.375 1 96.12 154 ASP B O 1
ATOM 2864 N N . GLY B 1 155 ? -11.766 6.918 15.133 1 96.06 155 GLY B N 1
ATOM 2865 C CA . GLY B 1 155 ? -10.391 6.512 14.875 1 96.06 155 GLY B CA 1
ATOM 2866 C C . GLY B 1 155 ? -9.367 7.465 15.469 1 96.06 155 GLY B C 1
ATOM 2867 O O . GLY B 1 155 ? -8.445 7.035 16.156 1 96.06 155 GLY B O 1
ATOM 2868 N N . TYR B 1 156 ? -9.578 8.766 15.211 1 96.44 156 TYR B N 1
ATOM 2869 C CA . TYR B 1 156 ? -8.695 9.766 15.805 1 96.44 156 TYR B CA 1
ATOM 2870 C C . TYR B 1 156 ? -8.664 9.633 17.328 1 96.44 156 TYR B C 1
ATOM 2872 O O . TYR B 1 156 ? -7.594 9.711 17.938 1 96.44 156 TYR B O 1
ATOM 2880 N N . GLY B 1 157 ? -9.781 9.469 17.922 1 94.44 157 GLY B N 1
ATOM 2881 C CA . GLY B 1 157 ? -9.867 9.297 19.359 1 94.44 157 GLY B CA 1
ATOM 2882 C C . GLY B 1 157 ? -9.086 8.094 19.859 1 94.44 157 GLY B C 1
ATOM 2883 O O . GLY B 1 157 ? -8.367 8.188 20.859 1 94.44 157 GLY B O 1
ATOM 2884 N N . GLN B 1 158 ? -9.148 6.992 19.172 1 93.31 158 GLN B N 1
ATOM 2885 C CA . GLN B 1 158 ? -8.484 5.754 19.562 1 93.31 158 GLN B CA 1
ATOM 2886 C C . GLN B 1 158 ? -6.969 5.883 19.438 1 93.31 158 GLN B C 1
ATOM 2888 O O . GLN B 1 158 ? -6.223 5.246 20.188 1 93.31 158 GLN B O 1
ATOM 2893 N N . MET B 1 159 ? -6.59 6.711 18.578 1 94.06 159 MET B N 1
ATOM 2894 C CA . MET B 1 159 ? -5.172 6.75 18.234 1 94.06 159 MET B CA 1
ATOM 2895 C C . MET B 1 159 ? -4.469 7.902 18.938 1 94.06 159 MET B C 1
ATOM 2897 O O . MET B 1 159 ? -3.262 8.086 18.797 1 94.06 159 MET B O 1
ATOM 2901 N N . LYS B 1 160 ? -5.168 8.672 19.672 1 89.69 160 LYS B N 1
ATOM 2902 C CA . LYS B 1 160 ? -4.656 9.898 20.281 1 89.69 160 LYS B CA 1
ATOM 2903 C C . LYS B 1 160 ? -3.41 9.617 21.125 1 89.69 160 LYS B C 1
ATOM 2905 O O . LYS B 1 160 ? -2.451 10.391 21.094 1 89.69 160 LYS B O 1
ATOM 2910 N N . ASP B 1 161 ? -3.369 8.453 21.75 1 86.25 161 ASP B N 1
ATOM 2911 C CA . ASP B 1 161 ? -2.275 8.141 22.672 1 86.25 161 ASP B CA 1
ATOM 2912 C C . ASP B 1 161 ? -1.142 7.422 21.938 1 86.25 161 ASP B C 1
ATOM 2914 O O . ASP B 1 161 ? -0.063 7.223 22.5 1 86.25 161 ASP B O 1
ATOM 2918 N N . PHE B 1 162 ? -1.395 7.102 20.703 1 84.94 162 PHE B N 1
ATOM 2919 C CA . PHE B 1 162 ? -0.406 6.348 19.938 1 84.94 162 PHE B CA 1
ATOM 2920 C C . PHE B 1 162 ? 0.429 7.277 19.062 1 84.94 162 PHE B C 1
ATOM 2922 O O . PHE B 1 162 ? 1.464 6.871 18.531 1 84.94 162 PHE B O 1
ATOM 2929 N N . VAL B 1 163 ? -0.081 8.438 18.922 1 86.94 163 VAL B N 1
ATOM 2930 C CA . VAL B 1 163 ? 0.653 9.422 18.125 1 86.94 163 VAL B CA 1
ATOM 2931 C C . VAL B 1 163 ? 1.422 10.359 19.062 1 86.94 163 VAL B C 1
ATOM 2933 O O . VAL B 1 163 ? 0.86 10.883 20.031 1 86.94 163 VAL B O 1
ATOM 2936 N N . ASP B 1 164 ? 2.682 10.523 18.719 1 86.38 164 ASP B N 1
ATOM 2937 C CA . ASP B 1 164 ? 3.529 11.336 19.578 1 86.38 164 ASP B CA 1
ATOM 2938 C C . ASP B 1 164 ? 3.422 12.812 19.234 1 86.38 164 ASP B C 1
ATOM 2940 O O . ASP B 1 164 ? 3.188 13.164 18.078 1 86.38 164 ASP B O 1
ATOM 2944 N N . ASN B 1 165 ? 3.57 13.688 20.25 1 93.69 165 ASN B N 1
ATOM 2945 C CA . ASN B 1 165 ? 3.732 15.125 20.094 1 93.69 165 ASN B CA 1
ATOM 2946 C C . ASN B 1 165 ? 2.527 15.75 19.406 1 93.69 165 ASN B C 1
ATOM 2948 O O . ASN B 1 165 ? 2.678 16.438 18.391 1 93.69 165 ASN B O 1
ATOM 2952 N N . VAL B 1 166 ? 1.377 15.422 19.891 1 96.81 166 VAL B N 1
ATOM 2953 C CA . VAL B 1 166 ? 0.124 15.945 19.359 1 96.81 166 VAL B CA 1
ATOM 2954 C C . VAL B 1 166 ? -0.34 17.141 20.203 1 96.81 166 VAL B C 1
ATOM 2956 O O . VAL B 1 166 ? -0.309 17.078 21.438 1 96.81 166 VAL B O 1
ATOM 2959 N N . VAL B 1 167 ? -0.653 18.219 19.609 1 97.31 167 VAL B N 1
ATOM 2960 C CA . VAL B 1 167 ? -1.34 19.359 20.203 1 97.31 167 VAL B CA 1
ATOM 2961 C C . VAL B 1 167 ? -2.773 19.438 19.688 1 97.31 167 VAL B C 1
ATOM 2963 O O . VAL B 1 167 ? -2.994 19.688 18.5 1 97.31 167 VAL B O 1
ATOM 2966 N N . VAL B 1 168 ? -3.709 19.234 20.578 1 97.38 168 VAL B N 1
ATOM 2967 C CA . VAL B 1 168 ? -5.113 19.281 20.188 1 97.38 168 VAL B CA 1
ATOM 2968 C C . VAL B 1 168 ? -5.617 20.719 20.25 1 97.38 168 VAL B C 1
ATOM 2970 O O . VAL B 1 168 ? -5.414 21.406 21.25 1 97.38 168 VAL B O 1
ATOM 2973 N N . ILE B 1 169 ? -6.223 21.172 19.188 1 98.25 169 ILE B N 1
ATOM 2974 C CA . ILE B 1 169 ? -6.754 22.531 19.094 1 98.25 169 ILE B CA 1
ATOM 2975 C C . ILE B 1 169 ? -8.242 22.484 18.766 1 98.25 169 ILE B C 1
ATOM 2977 O O . ILE B 1 169 ? -8.664 21.719 17.875 1 98.25 169 ILE B O 1
ATOM 2981 N N . ASP B 1 170 ? -9.031 23.266 19.453 1 97.62 170 ASP B N 1
ATOM 2982 C CA . ASP B 1 170 ? -10.445 23.438 19.125 1 97.62 170 ASP B CA 1
ATOM 2983 C C . ASP B 1 170 ? -10.617 24.094 17.766 1 97.62 170 ASP B C 1
ATOM 2985 O O . ASP B 1 170 ? -10.289 25.281 17.594 1 97.62 170 ASP B O 1
ATOM 2989 N N . ALA B 1 171 ? -11.227 23.344 16.828 1 96.75 171 ALA B N 1
ATOM 2990 C CA . ALA B 1 171 ? -11.352 23.828 15.453 1 96.75 171 ALA B CA 1
ATOM 2991 C C . ALA B 1 171 ? -12.391 24.938 15.352 1 96.75 171 ALA B C 1
ATOM 2993 O O . ALA B 1 171 ? -12.508 25.594 14.312 1 96.75 171 ALA B O 1
ATOM 2994 N N . GLU B 1 172 ? -13.055 25.156 16.406 1 95.19 172 GLU B N 1
ATOM 2995 C CA . GLU B 1 172 ? -14.078 26.203 16.391 1 95.19 172 GLU B CA 1
ATOM 2996 C C . GLU B 1 172 ? -13.469 27.562 16.688 1 95.19 172 GLU B C 1
ATOM 2998 O O . GLU B 1 172 ? -14.125 28.594 16.5 1 95.19 172 GLU B O 1
ATOM 3003 N N . LYS B 1 173 ? -12.297 27.609 17.172 1 96.94 173 LYS B N 1
ATOM 3004 C CA . LYS B 1 173 ? -11.594 28.891 17.328 1 96.94 173 LYS B CA 1
ATOM 3005 C C . LYS B 1 173 ? -11.406 29.578 15.984 1 96.94 173 LYS B C 1
ATOM 3007 O O . LYS B 1 173 ? -11.477 28.938 14.938 1 96.94 173 LYS B O 1
ATOM 3012 N N . SER B 1 174 ? -11.172 30.859 16.078 1 97.25 174 SER B N 1
ATOM 3013 C CA . SER B 1 174 ? -10.906 31.594 14.844 1 97.25 174 SER B CA 1
ATOM 3014 C C . SER B 1 174 ? -9.578 31.188 14.227 1 97.25 174 SER B C 1
ATOM 3016 O O . SER B 1 174 ? -8.688 30.688 14.922 1 97.25 174 SER B O 1
ATOM 3018 N N . VAL B 1 175 ? -9.438 31.375 12.922 1 97.69 175 VAL B N 1
ATOM 3019 C CA . VAL B 1 175 ? -8.203 31.078 12.211 1 97.69 175 VAL B CA 1
ATOM 3020 C C . VAL B 1 175 ? -7.039 31.828 12.859 1 97.69 175 VAL B C 1
ATOM 3022 O O . VAL B 1 175 ? -5.934 31.297 12.969 1 97.69 175 VAL B O 1
ATOM 3025 N N . GLU B 1 176 ? -7.352 33.062 13.281 1 98.06 176 GLU B N 1
ATOM 3026 C CA . GLU B 1 176 ? -6.332 33.875 13.93 1 98.06 176 GLU B CA 1
ATOM 3027 C C . GLU B 1 176 ? -5.875 33.25 15.242 1 98.06 176 GLU B C 1
ATOM 3029 O O . GLU B 1 176 ? -4.676 33.156 15.516 1 98.06 176 GLU B O 1
ATOM 3034 N N . GLU B 1 177 ? -6.777 32.812 16.016 1 98.44 177 GLU B N 1
ATOM 3035 C CA . GLU B 1 177 ? -6.453 32.156 17.297 1 98.44 177 GLU B CA 1
ATOM 3036 C C . GLU B 1 177 ? -5.676 30.875 17.078 1 98.44 177 GLU B C 1
ATOM 3038 O O . GLU B 1 177 ? -4.672 30.625 17.75 1 98.44 177 GLU B O 1
ATOM 3043 N N . ILE B 1 178 ? -6.137 30.062 16.156 1 98.56 178 ILE B N 1
ATOM 3044 C CA . ILE B 1 178 ? -5.492 28.797 15.859 1 98.56 178 ILE B CA 1
ATOM 3045 C C . ILE B 1 178 ? -4.066 29.031 15.367 1 98.56 178 ILE B C 1
ATOM 3047 O O . ILE B 1 178 ? -3.123 28.406 15.836 1 98.56 178 ILE B O 1
ATOM 3051 N N . SER B 1 179 ? -3.904 29.938 14.391 1 98.62 179 SER B N 1
ATOM 3052 C CA . SER B 1 179 ? -2.588 30.188 13.812 1 98.62 179 SER B CA 1
ATOM 3053 C C . SER B 1 179 ? -1.616 30.719 14.859 1 98.62 179 SER B C 1
ATOM 3055 O O . SER B 1 179 ? -0.421 30.422 14.82 1 98.62 179 SER B O 1
ATOM 3057 N N . GLU B 1 180 ? -2.176 31.531 15.82 1 98.44 180 GLU B N 1
ATOM 3058 C CA . GLU B 1 180 ? -1.33 32.031 16.891 1 98.44 180 GLU B CA 1
ATOM 3059 C C . GLU B 1 180 ? -0.83 30.906 17.781 1 98.44 180 GLU B C 1
ATOM 3061 O O . GLU B 1 180 ? 0.352 30.859 18.141 1 98.44 180 GLU B O 1
ATOM 3066 N N . ILE B 1 181 ? -1.721 30.047 18.156 1 98.44 181 ILE B N 1
ATOM 3067 C CA . ILE B 1 181 ? -1.362 28.891 18.984 1 98.44 181 ILE B CA 1
ATOM 3068 C C . ILE B 1 181 ? -0.289 28.062 18.266 1 98.44 181 ILE B C 1
ATOM 3070 O O . ILE B 1 181 ? 0.725 27.703 18.875 1 98.44 181 ILE B O 1
ATOM 3074 N N . VAL B 1 182 ? -0.48 27.766 17.016 1 98.75 182 VAL B N 1
ATOM 3075 C CA . VAL B 1 182 ? 0.412 26.922 16.234 1 98.75 182 VAL B CA 1
ATOM 3076 C C . VAL B 1 182 ? 1.786 27.578 16.125 1 98.75 182 VAL B C 1
ATOM 3078 O O . VAL B 1 182 ? 2.809 26.938 16.391 1 98.75 182 VAL B O 1
ATOM 3081 N N . VAL B 1 183 ? 1.797 28.875 15.75 1 98.75 183 VAL B N 1
ATOM 3082 C 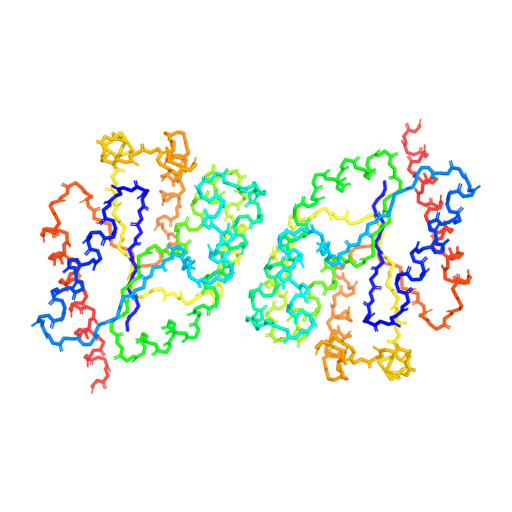CA . VAL B 1 183 ? 3.057 29.594 15.555 1 98.75 183 VAL B CA 1
ATOM 3083 C C . VAL B 1 183 ? 3.838 29.625 16.875 1 98.75 183 VAL B C 1
ATOM 3085 O O . VAL B 1 183 ? 5.055 29.406 16.875 1 98.75 183 VAL B O 1
ATOM 3088 N N . GLN B 1 184 ? 3.139 29.891 17.938 1 98.38 184 GLN B N 1
ATOM 3089 C CA . GLN B 1 184 ? 3.795 29.906 19.25 1 98.38 184 GLN B CA 1
ATOM 3090 C C . GLN B 1 184 ? 4.441 28.562 19.562 1 98.38 184 GLN B C 1
ATOM 3092 O O . GLN B 1 184 ? 5.57 28.516 20.047 1 98.38 184 GLN B O 1
ATOM 3097 N N . GLU B 1 185 ? 3.725 27.5 19.344 1 98.19 185 GLU B N 1
ATOM 3098 C CA . GLU B 1 185 ? 4.25 26.156 19.609 1 98.19 185 GLU B CA 1
ATOM 3099 C C . GLU B 1 185 ? 5.461 25.859 18.719 1 98.19 185 GLU B C 1
ATOM 3101 O O . GLU B 1 185 ? 6.418 25.219 19.172 1 98.19 185 GLU B O 1
ATOM 3106 N N . ILE B 1 186 ? 5.426 26.25 17.5 1 98.25 186 ILE B N 1
ATOM 3107 C CA . ILE B 1 186 ? 6.527 26.047 16.562 1 98.25 186 ILE B CA 1
ATOM 3108 C C . ILE B 1 186 ? 7.766 26.797 17.047 1 98.25 186 ILE B C 1
ATOM 3110 O O . ILE B 1 186 ? 8.867 26.234 17.047 1 98.25 186 ILE B O 1
ATOM 3114 N N . LEU B 1 187 ? 7.547 28.062 17.453 1 97.62 187 LEU B N 1
ATOM 3115 C CA . LEU B 1 187 ? 8.656 28.891 17.922 1 97.62 187 LEU B CA 1
ATOM 3116 C C . LEU B 1 187 ? 9.273 28.312 19.188 1 97.62 187 LEU B C 1
ATOM 3118 O O . LEU B 1 187 ? 10.492 28.359 19.375 1 97.62 187 LEU B O 1
ATOM 3122 N N . LYS B 1 188 ? 8.414 27.828 20.062 1 96.94 188 LYS B N 1
ATOM 3123 C CA . LYS B 1 188 ? 8.906 27.156 21.266 1 96.94 188 LYS B CA 1
ATOM 3124 C C . LYS B 1 188 ? 9.789 25.969 20.906 1 96.94 188 LYS B C 1
ATOM 3126 O O . LYS B 1 188 ? 10.852 25.781 21.5 1 96.94 188 LYS B O 1
ATOM 3131 N N . LEU B 1 189 ? 9.336 25.141 20 1 95.38 189 LEU B N 1
ATOM 3132 C CA . LEU B 1 189 ? 10.086 23.969 19.578 1 95.38 189 LEU B CA 1
ATOM 3133 C C . LEU B 1 189 ? 11.406 24.375 18.922 1 95.38 189 LEU B C 1
ATOM 3135 O O . LEU B 1 189 ? 12.438 23.75 19.156 1 95.38 189 LEU B O 1
ATOM 3139 N N . LYS B 1 190 ? 11.328 25.359 18.062 1 95.12 190 LYS B N 1
ATOM 3140 C CA . LYS B 1 190 ? 12.523 25.844 17.375 1 95.12 190 LYS B CA 1
ATOM 3141 C C . LYS B 1 190 ? 13.57 26.328 18.375 1 95.12 190 LYS B C 1
ATOM 3143 O O . LYS B 1 190 ? 14.758 26.031 18.234 1 95.12 190 LYS B O 1
ATOM 3148 N N . SER B 1 191 ? 13.047 27.031 19.375 1 93.06 191 SER B N 1
ATOM 3149 C CA . SER B 1 191 ? 13.945 27.562 20.406 1 93.06 191 SER B CA 1
ATOM 3150 C C . SER B 1 191 ? 14.602 26.422 21.188 1 93.06 191 SER B C 1
ATOM 3152 O O . SER B 1 191 ? 15.781 26.516 21.547 1 93.06 191 SER B O 1
ATOM 3154 N N . ARG B 1 192 ? 13.875 25.453 21.516 1 89.44 192 ARG B N 1
ATOM 3155 C CA . ARG B 1 192 ? 14.383 24.297 22.266 1 89.44 192 ARG B CA 1
ATOM 3156 C C . ARG B 1 192 ? 15.461 23.578 21.469 1 89.44 192 ARG B C 1
ATOM 3158 O O . ARG B 1 192 ? 16.469 23.125 22.031 1 89.44 192 ARG B O 1
ATOM 3165 N N . ARG B 1 193 ? 15.398 23.5 20.141 1 87.94 193 ARG B N 1
ATOM 3166 C CA . ARG B 1 193 ? 16.359 22.797 19.281 1 87.94 193 ARG B CA 1
ATOM 3167 C C . ARG B 1 193 ? 17.641 23.609 19.125 1 87.94 193 ARG B C 1
ATOM 3169 O O . ARG B 1 193 ? 18.734 23.047 19.047 1 87.94 193 ARG B O 1
ATOM 3176 N N . GLU B 1 194 ? 17.438 24.906 19.141 1 86.81 194 GLU B N 1
ATOM 3177 C CA . GLU B 1 194 ? 18.594 25.797 19.016 1 86.81 194 GLU B CA 1
ATOM 3178 C C . GLU B 1 194 ? 19.406 25.797 20.297 1 86.81 194 GLU B C 1
ATOM 3180 O O . GLU B 1 194 ? 20.625 25.969 20.266 1 86.81 194 GLU B O 1
ATOM 3185 N N . GLN B 1 195 ? 18.766 25.578 21.344 1 87.88 195 GLN B N 1
ATOM 3186 C CA . GLN B 1 195 ? 19.469 25.531 22.625 1 87.88 195 GLN B CA 1
ATOM 3187 C C . GLN B 1 195 ? 20.25 24.234 22.781 1 87.88 195 GLN B C 1
ATOM 3189 O O . GLN B 1 195 ? 21.281 24.203 23.453 1 87.88 195 GLN B O 1
ATOM 3194 N N . ILE B 1 196 ? 19.844 23.109 22.297 1 79.5 196 ILE B N 1
ATOM 3195 C CA . ILE B 1 196 ? 20.516 21.812 22.406 1 79.5 196 ILE B CA 1
ATOM 3196 C C . ILE B 1 196 ? 21.703 21.766 21.453 1 79.5 196 ILE B C 1
ATOM 3198 O O . ILE B 1 196 ? 22.719 21.141 21.75 1 79.5 196 ILE B O 1
ATOM 3202 N N . GLU B 1 197 ? 21.703 22.438 20.328 1 79.19 197 GLU B N 1
ATOM 3203 C CA . GLU B 1 197 ? 22.766 22.438 19.328 1 79.19 197 GLU B CA 1
ATOM 3204 C C . GLU B 1 197 ? 23.891 23.375 19.734 1 79.19 197 GLU B C 1
ATOM 3206 O O . GLU B 1 197 ? 25.031 23.203 19.281 1 79.19 197 GLU B O 1
ATOM 3211 N N . ASN B 1 198 ? 23.594 24.234 20.578 1 74.94 198 ASN B N 1
ATOM 3212 C CA . ASN B 1 198 ? 24.625 25.125 21.078 1 74.94 198 ASN B CA 1
ATOM 3213 C C . ASN B 1 198 ? 25.203 24.625 22.406 1 74.94 198 ASN B C 1
ATOM 3215 O O . ASN B 1 198 ? 26.391 24.844 22.688 1 74.94 198 ASN B O 1
#

Foldseek 3Di:
DEEEEAEFPQLCLVVLLVLLQVVCVVVVFAEEEEEPPPCVDPLNVQLVCQFQPNDDDDLVVNLLSRLVSQVVCQVVRVVCVVRHYYYYYDDLLLSLLLSVLSPDDSVVSCVSNVPGDAGPAYEYRDDDLVVSCPDPPQPSTPQRDSSSRVSSNVSCVVCVVVHPHYDYDHSPDDSVVSSVVVNVVVVVVVVVVVVVVD/DEEEEAEFPQLCLVVLLVLLQVVCVVVVFAEEEEEPPPCVDPLNVVLVCQFQPNDDDDLVVNLLSRLVSQVVCQVVRVVCVVR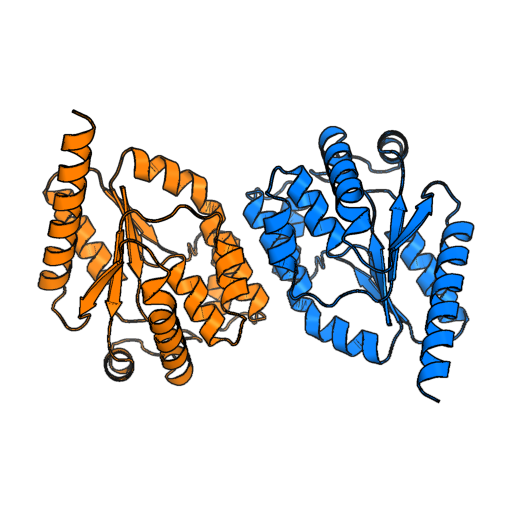HYYYYYDDLLLSLLLSVLSPDDSVVSCVSNVPGDAGPAYEYRDDDLVVSCPDPPQPSTPQRDSSSRVSSNVSCVVCVVVHPHYDYDHSPDDSVVSSVVVNVVVVVVVVVVVVVVD

InterPro domains:
  IPR018094 Thymidylate kinase [MF_00165] (1-190)
  IPR018094 Thymidylate kinase [TIGR00041] (1-180)
  IPR027417 P-loop containing nucleoside triphosphate hydrolase [G3DSA:3.40.50.300] (1-198)
  IPR027417 P-loop containing nucleoside triphosphate hydrolase [SSF52540] (1-192)
  IPR039430 Thymidylate kinase-like domain [PF02223] (5-180)

Secondary structure (DSSP, 8-state):
-EEEEEESTTSSHHHHHHHHHHHHHHTT--EEEEESS-TTSHHHHHHHHHHTTSS---HHHHHHHHHHHHHTTHHHHHHHHHHSEEEEES-HHHHHHHHHHTT--HHHHHHHTTTSPPPSEEEEEE--HHHHTTSTTTTSSTT--HHHHHHHHHHHHHHTTTSSSEEEEETTS-HHHHHHHHHHHHHHHHHHHHHHH-/-EEEEEESTTSSHHHHHHHHHHHHHHTT--EEEEESS-TTSHHHHHHHHHHTTSS---HHHHHHHHHHHHHTTHHHHHHHHHHSEEEEES-HHHHHHHHHHTT--HHHHHHHTTTSPPPSEEEEEE--HHHHTTSTTTTSSTT--HHHHHHHHHHHHHHTTTSSSEEEEETTS-HHHHHHHHHHHHHHHHHHHHHHH-

Organism: NCBI:txid6039

pLDDT: mean 95.77, std 3.89, range [71.69, 98.88]

Nearest PDB structures (foldseek):
  1e9d-assembly1_A  TM=9.565E-01  e=4.491E-18  Homo sapiens
  1e2f-assembly1_A  TM=9.517E-01  e=6.401E-18  Homo sapiens
  1e2g-assembly1_A-2  TM=9.505E-01  e=2.213E-17  Homo sapiens
  1nn5-assembly1_A-2  TM=9.413E-01  e=1.463E-17  Homo sapiens
  2yof-assembly2_B  TM=9.227E-01  e=1.226E-17  Plasmodium falciparum 3D7